Protein AF-A0A3M1QS10-F1 (afdb_monomer)

pLDDT: mean 76.67, std 21.9, range [23.38, 97.38]

Sequence (379 aa):
MVESTASDRNKLHELGYKIFLDRYAQKDMTRETLAVGDTVIVVVDSATGQREIGTVTALDLPTVTVELLDGEVVTRDVEHVDKPLETEPEQLMERVARGVAQAEATDELRELWAERFRWLLDGWKFVPGGRILAGAGTDQELTYYNCMPPEQEILTIDGYKPIAEVKVGDLVVTHRNRLRPVLHKFERETEEPLYIIKPKKVAFDELRVTGDHKVLIIRSEWVNAKHKSRDGLRLKEEPQWIPAKDLKPGDYVALVYQVDETRKIEPFLMGAMIPNPVHDTMPITTIAPDFVSWPQFIADEIIELAADFEYDNLKWVRIDEIRTENYTGAVLDIEVEEDHSLVSAGVVISNCYVIPSPHDSREGIMRTLGQMTEIMSRG

Solvent-accessible surface area (backbone atoms only — not comparable to full-atom values): 22286 Å² total; per-residue (Å²): 132,86,79,74,59,80,86,60,48,68,64,62,58,71,72,54,44,52,50,38,48,76,62,30,32,52,59,48,86,84,54,83,84,72,51,74,70,38,62,31,39,34,57,78,35,85,88,82,62,44,67,46,55,25,34,28,72,42,80,61,81,67,33,32,29,28,37,30,86,87,68,56,75,48,77,43,50,49,92,48,47,47,37,46,74,33,88,49,65,67,52,45,38,48,37,27,16,50,28,63,18,61,79,45,93,44,72,71,50,21,52,58,40,16,56,50,40,32,59,43,35,46,61,64,72,44,79,74,61,65,66,50,49,44,25,35,57,54,93,55,87,70,75,87,67,36,27,24,47,46,76,42,37,31,36,33,82,93,40,76,41,34,51,67,75,62,49,69,67,42,44,32,34,27,82,81,78,45,78,30,41,25,73,42,75,50,76,43,77,47,79,51,53,31,34,37,42,33,60,47,97,62,95,55,64,65,38,49,26,31,41,72,23,28,34,37,31,41,58,51,89,31,56,48,80,92,46,82,48,101,88,48,84,57,60,76,62,80,74,42,78,43,31,49,67,78,59,60,64,54,22,24,38,34,30,66,75,91,73,61,96,81,68,74,80,72,80,89,69,94,73,84,86,87,86,85,90,83,87,88,83,89,86,88,88,87,90,81,89,88,90,86,89,84,85,92,78,93,76,79,92,75,79,79,74,68,60,59,50,77,57,93,96,30,41,31,27,21,25,65,44,69,48,78,43,86,40,76,47,61,32,31,40,50,32,36,54,97,73,47,27,35,28,34,43,46,33,30,32,50,42,40,93,71,75,70,82,52,54,97,46,78,64,32,44,52,51,38,52,49,51,48,51,64,52,64,72,73,112

Secondary structure (DSSP, 8-state):
-PPPPGGGSSPPPHHHHHHHHHHTS-EESS-TT--TT-EEEEEEETTTTEEEEEEEEEEETTEEEEEETTS-EEEEEGGGEEEES--SHHHHHHHHHHHHGGGSSSHHHHHHHHHHHHHHHGGGS----HHHHHHTTSS--------B-TT-EEEETTEEEETTT--TT-EEE-TTS-EEEEEEEEEEEEEEEEEEEEETT-SS--EEEETT-EEEEE-GGGEEEEEEETTEEEESS--EEEEGGG--TT-EEEEPPPP-TT--------------------------------------------SEEEETTEEEEEEEEEEEEEEEEEEEEEEETTT-EEEETTEEEEPP-PPPPPPSSHHHHHHHHHHHHHHHTT-

Nearest PDB structures (foldseek):
  6own-assembly3_C  TM=7.821E-01  e=9.292E-06  Mycolicibacterium smegmatis
  6riy-assembly1_A  TM=7.668E-01  e=1.615E-05  Mycobacterium intracellulare subsp. chimaera
  6rix-assembly2_B  TM=7.646E-01  e=2.129E-05  Mycobacterium intracellulare subsp. chimaera
  6rix-assembly1_A  TM=7.591E-01  e=3.700E-05  Mycobacterium intracellulare subsp. chimaera
  1jva-assembly1_A  TM=7.635E-01  e=2.337E-03  Saccharomyces cerevisiae

Radius of gyration: 27.08 Å; Cα contacts (8 Å, |Δi|>4): 657; chains: 1; bounding box: 47×92×71 Å

Structure (mmCIF, N/CA/C/O backbone):
data_AF-A0A3M1QS10-F1
#
_entry.id   AF-A0A3M1QS10-F1
#
loop_
_atom_site.group_PDB
_atom_site.id
_atom_site.type_symbol
_atom_site.label_atom_id
_atom_site.label_alt_id
_atom_site.label_comp_id
_atom_site.label_asym_id
_atom_site.label_entity_id
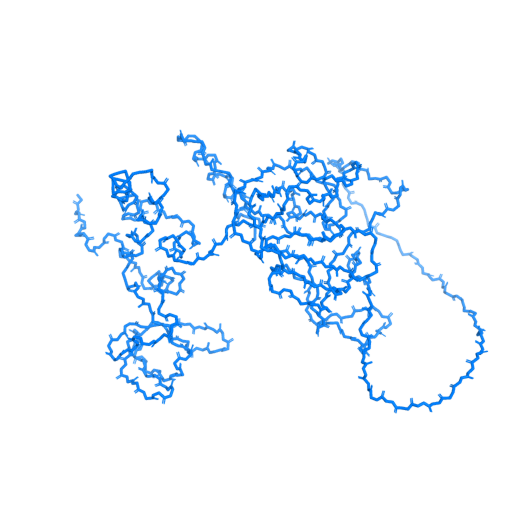_atom_site.label_seq_id
_atom_site.pdbx_PDB_ins_code
_atom_site.Cartn_x
_atom_site.Cartn_y
_atom_site.Cartn_z
_atom_site.occupancy
_atom_site.B_iso_or_equiv
_atom_site.auth_seq_id
_atom_site.auth_comp_id
_atom_site.auth_asym_id
_atom_site.auth_atom_id
_atom_site.pdbx_PDB_model_num
ATOM 1 N N . MET A 1 1 ? -22.097 37.003 -1.091 1.00 37.62 1 MET A N 1
ATOM 2 C CA . MET A 1 1 ? -21.963 35.644 -0.525 1.00 37.62 1 MET A CA 1
ATOM 3 C C . MET A 1 1 ? -21.620 35.818 0.941 1.00 37.62 1 MET A C 1
ATOM 5 O O . MET A 1 1 ? -20.922 36.777 1.242 1.00 37.62 1 MET A O 1
ATOM 9 N N . VAL A 1 2 ? -22.154 34.986 1.835 1.00 39.72 2 VAL A N 1
ATOM 10 C CA . VAL A 1 2 ? -21.697 34.965 3.232 1.00 39.72 2 VAL A CA 1
ATOM 11 C C . VAL A 1 2 ? -20.457 34.082 3.252 1.00 39.72 2 VAL A C 1
ATOM 13 O O . VAL A 1 2 ? -20.537 32.933 2.824 1.00 39.72 2 VAL A O 1
ATOM 16 N N . GLU A 1 3 ? -19.314 34.624 3.660 1.00 44.41 3 GLU A N 1
ATOM 17 C CA . GLU A 1 3 ? -18.128 33.803 3.904 1.00 44.41 3 GLU A CA 1
ATOM 18 C C . GLU A 1 3 ? -18.380 32.962 5.156 1.00 44.41 3 GLU A C 1
ATOM 20 O O . GLU A 1 3 ? -18.817 33.492 6.180 1.00 44.41 3 GLU A O 1
ATOM 25 N N . SER A 1 4 ? -18.141 31.652 5.078 1.00 40.56 4 SER A N 1
ATOM 26 C CA . SER A 1 4 ? -18.192 30.805 6.266 1.00 40.56 4 SER A CA 1
ATOM 27 C C . SER A 1 4 ? -17.077 31.214 7.227 1.00 40.56 4 SER A C 1
ATOM 29 O O . SER A 1 4 ? -15.953 31.514 6.808 1.00 40.56 4 SER A O 1
ATOM 31 N N . THR A 1 5 ? -17.361 31.181 8.526 1.00 45.94 5 THR A N 1
ATOM 32 C CA . THR A 1 5 ? -16.322 31.271 9.555 1.00 45.94 5 THR A CA 1
ATOM 33 C C . THR A 1 5 ? -15.273 30.178 9.347 1.00 45.94 5 THR A C 1
ATOM 35 O O . THR A 1 5 ? -15.581 29.109 8.817 1.00 45.94 5 THR A O 1
ATOM 38 N N . ALA A 1 6 ? -14.023 30.440 9.745 1.00 50.84 6 ALA A N 1
ATOM 39 C CA . ALA A 1 6 ? -12.901 29.535 9.474 1.00 50.84 6 ALA A CA 1
ATOM 40 C C . ALA A 1 6 ? -13.162 28.088 9.945 1.00 50.84 6 ALA A C 1
ATOM 42 O O . ALA A 1 6 ? -12.814 27.151 9.236 1.00 50.84 6 ALA A O 1
ATOM 43 N N . SER A 1 7 ? -13.871 27.923 11.067 1.00 52.53 7 SER A N 1
ATOM 44 C CA . SER A 1 7 ? -14.256 26.639 11.673 1.00 52.53 7 SER A CA 1
ATOM 45 C C . SER A 1 7 ? -15.285 25.801 10.897 1.00 52.53 7 SER A C 1
ATOM 47 O O . SER A 1 7 ? -15.530 24.663 11.274 1.00 52.53 7 SER A O 1
ATOM 49 N N . ASP A 1 8 ? -15.929 26.334 9.854 1.00 63.81 8 ASP A N 1
ATOM 50 C CA . ASP A 1 8 ? -16.849 25.559 9.002 1.00 63.81 8 ASP A CA 1
ATOM 51 C C . ASP A 1 8 ? -16.199 25.134 7.666 1.00 63.81 8 ASP A C 1
ATOM 53 O O . ASP A 1 8 ? -16.858 24.497 6.849 1.00 63.81 8 ASP A O 1
ATOM 57 N N . ARG A 1 9 ? -14.919 25.464 7.409 1.00 78.25 9 ARG A N 1
ATOM 58 C CA . ARG A 1 9 ? -14.273 25.207 6.103 1.00 78.25 9 ARG A CA 1
ATOM 59 C C . ARG A 1 9 ? -13.986 23.738 5.811 1.00 78.25 9 ARG A C 1
ATOM 61 O O . ARG A 1 9 ? -14.255 23.291 4.700 1.00 78.25 9 ARG A O 1
ATOM 68 N N . ASN A 1 10 ? -13.412 23.012 6.770 1.00 85.12 10 ASN A N 1
ATOM 69 C CA . ASN A 1 10 ? -13.029 21.605 6.592 1.00 85.12 10 ASN A CA 1
ATOM 70 C C . ASN A 1 10 ? -14.048 20.638 7.216 1.00 85.12 10 ASN A C 1
ATOM 72 O O . ASN A 1 10 ? -13.891 19.423 7.148 1.00 85.12 10 ASN A O 1
ATOM 76 N N . LYS A 1 11 ? -15.134 21.176 7.777 1.00 87.69 11 LYS A N 1
ATOM 77 C CA . LYS A 1 11 ? -16.164 20.446 8.511 1.00 87.69 11 LYS A CA 1
ATOM 78 C C . LYS A 1 11 ? -16.815 19.350 7.667 1.00 87.69 11 LYS A C 1
ATOM 80 O O . LYS A 1 11 ? -17.391 19.609 6.611 1.00 87.69 11 LYS A O 1
ATOM 85 N N . LEU A 1 12 ? -16.743 18.123 8.169 1.00 86.88 12 LEU A N 1
ATOM 86 C CA . LEU A 1 12 ? -17.337 16.948 7.541 1.00 86.88 12 LEU A CA 1
ATOM 87 C C . LEU A 1 12 ? -18.781 16.743 8.012 1.00 86.88 12 LEU A C 1
ATOM 89 O O . LEU A 1 12 ? -19.139 17.068 9.143 1.00 86.88 12 LEU A O 1
ATOM 93 N N . HIS A 1 13 ? -19.608 16.142 7.155 1.00 86.75 13 HIS A N 1
ATOM 94 C CA . HIS A 1 13 ? -20.837 15.496 7.618 1.00 86.75 13 HIS A CA 1
ATOM 95 C C . HIS A 1 13 ? -20.465 14.228 8.401 1.00 86.75 13 HIS A C 1
ATOM 97 O O . HIS A 1 13 ? -19.483 13.572 8.064 1.00 86.75 13 HIS A O 1
ATOM 103 N N . GLU A 1 14 ? -21.280 13.852 9.383 1.00 83.44 14 GLU A N 1
ATOM 104 C CA . GLU A 1 14 ? -21.179 12.659 10.242 1.00 83.44 14 GLU A CA 1
ATOM 105 C C . GLU A 1 14 ? -20.513 11.416 9.603 1.00 83.44 14 GLU A C 1
ATOM 107 O O . GLU A 1 14 ? -19.490 10.947 10.094 1.00 83.44 14 GLU A O 1
ATOM 112 N N . LEU A 1 15 ? -21.016 10.919 8.462 1.00 84.81 15 LEU A N 1
ATOM 113 C CA . LEU A 1 15 ? -20.422 9.771 7.757 1.00 84.81 15 LEU A CA 1
ATOM 114 C C . LEU A 1 15 ? -18.979 10.035 7.287 1.00 84.81 15 LEU A C 1
ATOM 116 O O . LEU A 1 15 ? -18.121 9.163 7.400 1.00 84.81 15 LEU A O 1
ATOM 120 N N . GLY A 1 16 ? -18.702 11.235 6.774 1.00 86.12 16 GLY A N 1
ATOM 121 C CA . GLY A 1 16 ? -17.354 11.653 6.393 1.00 86.12 16 GLY A CA 1
ATOM 122 C C . GLY A 1 16 ? -16.431 11.764 7.604 1.00 86.12 16 GLY A C 1
ATOM 123 O O . GLY A 1 16 ? -15.293 11.310 7.538 1.00 86.12 16 GLY A O 1
ATOM 124 N N . TYR A 1 17 ? -16.936 12.289 8.723 1.00 90.12 17 TYR A N 1
ATOM 125 C CA . TYR A 1 17 ? -16.208 12.372 9.991 1.00 90.12 17 TYR A CA 1
ATOM 126 C C . TYR A 1 17 ? -15.853 10.972 10.526 1.00 90.12 17 TYR A C 1
ATOM 128 O O . TYR A 1 17 ? -14.706 10.724 10.892 1.00 90.12 17 TYR A O 1
ATOM 136 N N . LYS A 1 18 ? -16.780 10.006 10.434 1.00 89.69 18 LYS A N 1
ATOM 137 C CA . LYS A 1 18 ? -16.514 8.594 10.755 1.00 89.69 18 LYS A CA 1
ATOM 138 C C . LYS A 1 18 ? -15.457 7.960 9.851 1.00 89.69 18 LYS A C 1
ATOM 140 O O . LYS A 1 18 ? -14.574 7.271 10.351 1.00 89.69 18 LYS A O 1
ATOM 145 N N . ILE A 1 19 ? -15.497 8.221 8.542 1.00 88.00 19 ILE A N 1
ATOM 146 C CA . ILE A 1 19 ? -14.468 7.742 7.600 1.00 88.00 19 ILE A CA 1
ATOM 147 C C . ILE A 1 19 ? -13.099 8.369 7.910 1.00 88.00 19 ILE A C 1
ATOM 149 O O . ILE A 1 19 ? -12.089 7.668 7.867 1.00 88.00 19 ILE A O 1
ATOM 153 N N . PHE A 1 20 ? -13.058 9.660 8.251 1.00 92.62 20 PHE A N 1
ATOM 154 C CA . PHE A 1 20 ? -11.841 10.365 8.657 1.00 92.62 20 PHE A CA 1
ATOM 155 C C . PHE A 1 20 ? -11.191 9.709 9.883 1.00 92.62 20 PHE A C 1
ATOM 157 O O . PHE A 1 20 ? -10.036 9.285 9.789 1.00 92.62 20 PHE A O 1
ATOM 164 N N . LEU A 1 21 ? -11.938 9.550 10.981 1.00 92.31 21 LEU A N 1
ATOM 165 C CA . LEU A 1 21 ? -11.420 8.931 12.202 1.00 92.31 21 LEU A CA 1
ATOM 166 C C . LEU A 1 21 ? -11.017 7.459 11.972 1.00 92.31 21 LEU A C 1
ATOM 168 O O . LEU A 1 21 ? -9.977 7.019 12.459 1.00 92.31 21 LEU A O 1
ATOM 172 N N . ASP A 1 22 ? -11.802 6.682 11.214 1.00 88.19 22 ASP A N 1
ATOM 173 C CA . ASP A 1 22 ? -11.529 5.250 11.011 1.00 88.19 22 ASP A CA 1
ATOM 174 C C . ASP A 1 22 ? -10.299 4.986 10.130 1.00 88.19 22 ASP A C 1
ATOM 176 O O . ASP A 1 22 ? -9.560 4.031 10.389 1.00 88.19 22 ASP A O 1
ATOM 180 N N . ARG A 1 23 ? -10.072 5.813 9.097 1.00 84.31 23 ARG A N 1
ATOM 181 C CA . ARG A 1 23 ? -9.122 5.511 8.008 1.00 84.31 23 ARG A CA 1
ATOM 182 C C . ARG A 1 23 ? -7.922 6.437 7.876 1.00 84.31 23 ARG A C 1
ATOM 184 O O . ARG A 1 23 ? -6.942 6.008 7.271 1.00 84.31 23 ARG A O 1
ATOM 191 N N . TYR A 1 24 ? -7.996 7.674 8.365 1.00 90.62 24 TYR A N 1
ATOM 192 C CA . TYR A 1 24 ? -6.995 8.704 8.051 1.00 90.62 24 TYR A CA 1
ATOM 193 C C . TYR A 1 24 ? -6.410 9.406 9.275 1.00 90.62 24 TYR A C 1
ATOM 195 O O . TYR A 1 24 ? -5.260 9.836 9.206 1.00 90.62 24 TYR A O 1
ATOM 203 N N . ALA A 1 25 ? -7.162 9.504 10.372 1.00 92.00 25 ALA A N 1
ATOM 204 C CA . ALA A 1 25 ? -6.646 9.983 11.647 1.00 92.00 25 ALA A CA 1
ATOM 205 C C . ALA A 1 25 ? -5.543 9.057 12.183 1.00 92.00 25 ALA A C 1
ATOM 207 O O . ALA A 1 25 ? -5.689 7.831 12.198 1.00 92.00 25 ALA A O 1
ATOM 208 N N . GLN A 1 26 ? -4.456 9.643 12.680 1.00 91.00 26 GLN A N 1
ATOM 209 C CA . GLN A 1 26 ? -3.468 8.929 13.481 1.00 91.00 26 GLN A CA 1
ATOM 210 C C . GLN A 1 26 ? -4.136 8.424 14.772 1.00 91.00 26 GLN A C 1
ATOM 212 O O . GLN A 1 26 ? -4.910 9.149 15.399 1.00 91.00 26 GLN A O 1
ATOM 217 N N . LYS A 1 27 ? -3.849 7.181 15.170 1.00 90.50 27 LYS A N 1
ATOM 218 C CA . LYS A 1 27 ? -4.451 6.502 16.330 1.00 90.50 27 LYS A CA 1
ATOM 219 C C . LYS A 1 27 ? -3.400 6.176 17.393 1.00 90.50 27 LYS A C 1
ATOM 221 O O . LYS A 1 27 ? -2.238 5.937 17.063 1.00 90.50 27 LYS A O 1
ATOM 226 N N . ASP A 1 28 ? -3.822 6.128 18.653 1.00 89.44 28 ASP A N 1
ATOM 227 C CA . ASP A 1 28 ? -3.044 5.546 19.745 1.00 89.44 28 ASP A CA 1
ATOM 228 C C . ASP A 1 28 ? -3.052 4.016 19.596 1.00 89.44 28 ASP A C 1
ATOM 230 O O . ASP A 1 28 ? -4.049 3.345 19.874 1.00 89.44 28 ASP A O 1
ATOM 234 N N . MET A 1 29 ? -1.937 3.471 19.109 1.00 80.94 29 MET A N 1
ATOM 235 C CA . MET A 1 29 ? -1.790 2.039 18.847 1.00 80.94 29 MET A CA 1
ATOM 236 C C . MET A 1 29 ? -1.563 1.219 20.125 1.00 80.94 29 MET A C 1
ATOM 238 O O . MET A 1 29 ? -1.923 0.040 20.143 1.00 80.94 29 MET A O 1
ATOM 242 N N . THR A 1 30 ? -0.994 1.813 21.184 1.00 82.62 30 THR A N 1
ATOM 243 C CA . THR A 1 30 ? -0.789 1.132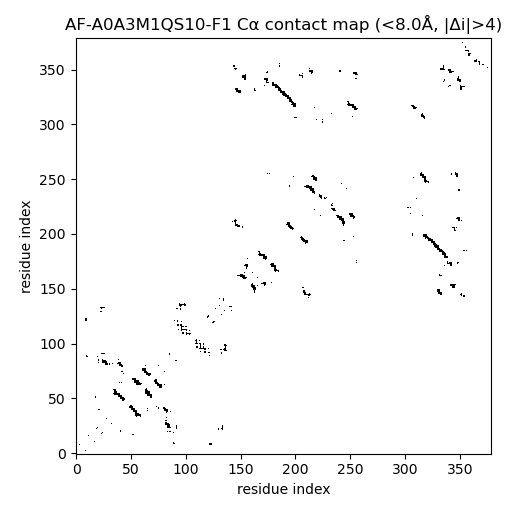 22.477 1.00 82.62 30 THR A CA 1
ATOM 244 C C . THR A 1 30 ? -2.024 1.231 23.370 1.00 82.62 30 THR A C 1
ATOM 246 O O . THR A 1 30 ? -2.223 0.371 24.226 1.00 82.62 30 THR A O 1
ATOM 249 N N . ARG A 1 31 ? -2.882 2.235 23.129 1.00 82.81 31 ARG A N 1
ATOM 250 C CA . ARG A 1 31 ? -4.080 2.592 23.914 1.00 82.81 31 ARG A CA 1
ATOM 251 C C . ARG A 1 31 ? -3.752 3.024 25.349 1.00 82.81 31 ARG A C 1
ATOM 253 O O . ARG A 1 31 ? -4.651 3.154 26.177 1.00 82.81 31 ARG A O 1
ATOM 260 N N . GLU A 1 32 ? -2.480 3.297 25.641 1.00 84.81 32 GLU A N 1
ATOM 261 C CA . GLU A 1 32 ? -1.998 3.709 26.966 1.00 84.81 32 GLU A CA 1
ATOM 262 C C . GLU A 1 32 ? -2.523 5.089 27.384 1.00 84.81 32 GLU A C 1
ATOM 264 O O . GLU A 1 32 ? -2.560 5.394 28.576 1.00 84.81 32 GLU A O 1
ATOM 269 N N . THR A 1 33 ? -2.945 5.927 26.429 1.00 90.50 33 THR A N 1
ATOM 270 C CA . THR A 1 33 ? -3.489 7.263 26.717 1.00 90.50 33 THR A CA 1
ATOM 271 C C . THR A 1 33 ? -5.012 7.291 26.880 1.00 90.50 33 THR A C 1
ATOM 273 O O . THR A 1 33 ? -5.568 8.378 27.041 1.00 90.50 33 THR A O 1
ATOM 276 N N . LEU A 1 34 ? -5.698 6.143 26.803 1.00 93.38 34 LEU A N 1
ATOM 277 C CA . LEU A 1 34 ? -7.162 6.050 26.822 1.00 93.38 34 LEU A CA 1
ATOM 278 C C . LEU A 1 34 ? -7.759 6.452 28.186 1.00 93.38 34 LEU A C 1
AT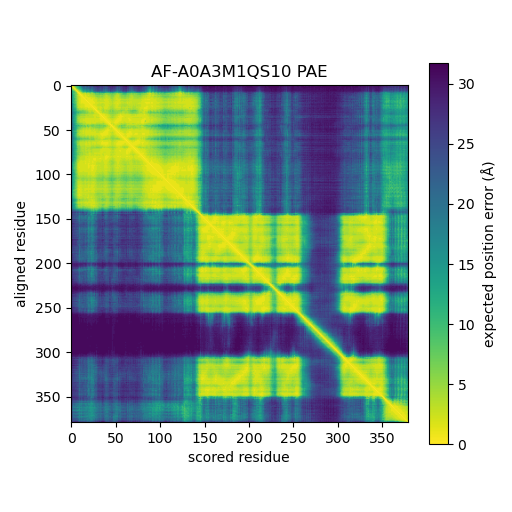OM 280 O O . LEU A 1 34 ? -7.409 5.896 29.227 1.00 93.38 34 LEU A O 1
ATOM 284 N N . ALA A 1 35 ? -8.695 7.400 28.169 1.00 94.56 35 ALA A N 1
ATOM 285 C CA . ALA A 1 35 ? -9.293 8.032 29.339 1.00 94.56 35 ALA A CA 1
ATOM 286 C C . ALA A 1 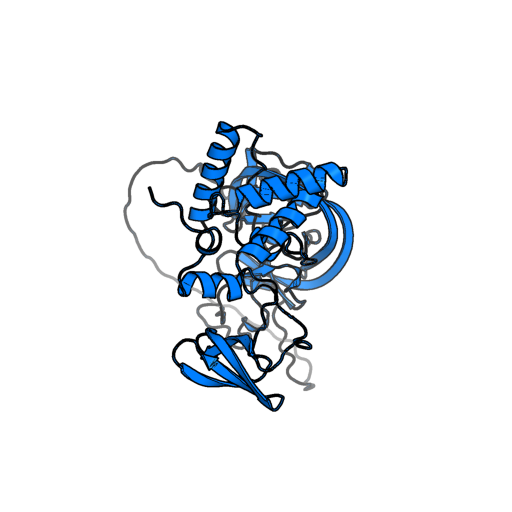35 ? -10.806 8.278 29.166 1.00 94.56 35 ALA A C 1
ATOM 288 O O . ALA A 1 35 ? -11.340 8.331 28.060 1.00 94.56 35 ALA A O 1
ATOM 289 N N . VAL A 1 36 ? -11.511 8.470 30.287 1.00 96.25 36 VAL A N 1
ATOM 290 C CA . VAL A 1 36 ? -12.920 8.899 30.281 1.00 96.25 36 VAL A CA 1
ATOM 291 C C . VAL A 1 36 ? -13.015 10.319 29.716 1.00 96.25 36 VAL A C 1
ATOM 293 O O . VAL A 1 36 ? -12.292 11.211 30.158 1.00 96.25 36 VAL A O 1
ATOM 296 N N . GLY A 1 37 ? -13.917 10.523 28.757 1.00 94.19 37 GLY A N 1
ATOM 297 C CA . GLY A 1 37 ? -14.064 11.762 27.990 1.00 94.19 37 GLY A CA 1
ATOM 298 C C . GLY A 1 37 ? -13.356 11.770 26.630 1.00 94.19 37 GLY A C 1
ATOM 299 O O . GLY A 1 37 ? -13.547 12.723 25.880 1.00 94.19 37 GLY A O 1
ATOM 300 N N . ASP A 1 38 ? -12.580 10.737 26.280 1.00 95.69 38 ASP A N 1
ATOM 301 C CA . ASP A 1 38 ? -12.013 10.609 24.932 1.00 95.69 38 ASP A CA 1
ATOM 302 C C . ASP A 1 38 ? -13.092 10.295 23.885 1.00 95.69 38 ASP A C 1
ATOM 304 O O . ASP A 1 38 ? -13.931 9.411 24.085 1.00 95.69 38 ASP A O 1
ATOM 308 N N . THR A 1 39 ? -12.997 10.946 22.723 1.00 94.94 39 THR A N 1
ATOM 309 C CA . THR A 1 39 ? -13.643 10.489 21.484 1.00 94.94 39 THR A CA 1
ATOM 310 C C . THR A 1 39 ? -12.955 9.212 21.010 1.00 94.94 39 THR A C 1
ATOM 312 O O . THR A 1 39 ? -11.735 9.190 20.856 1.00 94.94 39 THR A O 1
ATOM 315 N N . VAL A 1 40 ? -13.725 8.163 20.732 1.00 95.50 40 VAL A N 1
ATOM 316 C CA . VAL A 1 40 ? -13.223 6.857 20.285 1.00 95.50 40 VAL A CA 1
ATOM 317 C C . VAL A 1 40 ? -14.064 6.273 19.158 1.00 95.50 40 VAL A C 1
ATOM 319 O O . VAL A 1 40 ? -15.205 6.673 18.925 1.00 95.50 40 VAL A O 1
ATOM 322 N N . ILE A 1 41 ? -13.492 5.285 18.475 1.00 94.00 41 ILE A N 1
ATOM 323 C CA . ILE A 1 41 ? -14.178 4.444 17.496 1.00 94.00 41 ILE A CA 1
ATOM 324 C C . ILE A 1 41 ? -14.312 3.054 18.103 1.00 94.00 41 ILE A C 1
ATOM 326 O O . ILE A 1 41 ? -13.312 2.456 18.496 1.00 94.00 41 ILE A O 1
ATOM 330 N N . VAL A 1 42 ? -15.529 2.523 18.160 1.00 93.56 42 VAL A N 1
ATOM 331 C CA . VAL A 1 42 ? -15.822 1.240 18.807 1.00 93.56 42 VAL A CA 1
ATOM 332 C C . VAL A 1 42 ? -16.506 0.279 17.837 1.00 93.56 42 VAL A C 1
ATOM 334 O O . VAL A 1 42 ? -17.389 0.672 17.073 1.00 93.56 42 VAL A O 1
ATOM 337 N N . VAL A 1 43 ? -16.097 -0.994 17.854 1.00 90.62 43 VAL A N 1
ATOM 338 C CA . VAL A 1 43 ? -16.761 -2.058 17.082 1.00 90.62 43 VAL A CA 1
ATOM 339 C C . VAL A 1 43 ? -18.101 -2.397 17.740 1.00 90.62 43 VAL A C 1
ATOM 341 O O . VAL A 1 43 ? -18.156 -3.027 18.801 1.00 90.62 43 VAL A O 1
ATOM 344 N N . VAL A 1 44 ? -19.200 -1.983 17.108 1.00 90.25 44 VAL A N 1
ATOM 345 C CA . VAL A 1 44 ? -20.559 -2.251 17.601 1.00 90.25 44 VAL A CA 1
ATOM 346 C C . VAL A 1 44 ? -21.029 -3.655 17.225 1.00 90.25 44 VAL A C 1
ATOM 348 O O . VAL A 1 44 ? -21.644 -4.317 18.058 1.00 90.25 44 VAL A O 1
ATOM 351 N N . ASP A 1 45 ? -20.653 -4.159 16.048 1.00 86.06 45 ASP A N 1
ATOM 352 C CA . ASP A 1 45 ? -20.921 -5.534 15.616 1.00 86.06 45 ASP A CA 1
ATOM 353 C C . ASP A 1 45 ? -19.639 -6.211 15.112 1.00 86.06 45 ASP A C 1
ATOM 355 O O . ASP A 1 45 ? -19.096 -5.866 14.061 1.00 86.06 45 ASP A O 1
ATOM 359 N N . SER A 1 46 ? -19.172 -7.215 15.857 1.00 79.31 46 SER A N 1
ATOM 360 C CA . SER A 1 46 ? -17.982 -8.006 15.529 1.00 79.31 46 SER A CA 1
ATOM 361 C C . SER A 1 46 ? -18.175 -8.960 14.340 1.00 79.31 46 SER A C 1
ATOM 363 O O . SER A 1 46 ? -17.181 -9.458 13.819 1.00 79.31 46 SER A O 1
ATOM 365 N N . ALA A 1 47 ? -19.412 -9.242 13.908 1.00 77.38 47 ALA A N 1
ATOM 366 C CA . ALA A 1 47 ? -19.690 -10.142 12.785 1.00 77.38 47 ALA A CA 1
ATOM 367 C C . ALA A 1 47 ? -19.638 -9.427 11.424 1.00 77.38 47 ALA A C 1
ATOM 369 O O . ALA A 1 47 ? -19.124 -9.989 10.458 1.00 77.38 47 ALA A O 1
ATOM 370 N N . THR A 1 48 ? -20.134 -8.187 11.340 1.00 80.06 48 THR A N 1
ATOM 371 C CA . THR A 1 48 ? -19.974 -7.326 10.149 1.00 80.06 48 THR A CA 1
ATOM 372 C C . THR A 1 48 ? -18.729 -6.439 10.201 1.00 80.06 48 THR A C 1
ATOM 374 O O . THR A 1 48 ? -18.318 -5.898 9.175 1.00 80.06 48 THR A O 1
ATOM 377 N N . GLY A 1 49 ? -18.127 -6.266 11.381 1.00 81.50 49 GLY A N 1
ATOM 378 C CA . GLY A 1 49 ? -17.055 -5.300 11.613 1.00 81.50 49 GLY A CA 1
ATOM 379 C C . GLY A 1 49 ? -17.542 -3.847 11.643 1.00 81.50 49 GLY A C 1
ATOM 380 O O . GLY A 1 49 ? -16.725 -2.941 11.458 1.00 81.50 49 GLY A O 1
ATOM 381 N N . GLN A 1 50 ? -18.846 -3.605 11.844 1.00 86.56 50 GLN A N 1
ATOM 382 C CA . GLN A 1 50 ? -19.402 -2.254 11.930 1.00 86.56 50 GLN A CA 1
ATOM 383 C C . GLN A 1 50 ? -18.781 -1.493 13.107 1.00 86.56 50 GLN A C 1
ATOM 385 O O . GLN A 1 50 ? -18.713 -1.989 14.235 1.00 86.56 50 GLN A O 1
ATOM 390 N N . ARG A 1 51 ? -18.367 -0.254 12.831 1.00 90.12 51 ARG A N 1
ATOM 391 C CA . ARG A 1 51 ? -17.805 0.680 13.806 1.00 90.12 51 ARG A CA 1
ATOM 392 C C . ARG A 1 51 ? -18.644 1.942 13.882 1.00 90.12 51 ARG A C 1
ATOM 394 O O . ARG A 1 51 ? -19.084 2.445 12.845 1.00 90.12 51 ARG A O 1
ATOM 401 N N . GLU A 1 52 ? -18.777 2.474 15.088 1.00 93.62 52 GLU A N 1
ATOM 402 C CA . GLU A 1 52 ? -19.397 3.771 15.365 1.00 93.62 52 GLU A CA 1
ATOM 403 C C . GLU A 1 52 ? -18.473 4.653 16.208 1.00 93.62 52 GLU A C 1
ATOM 405 O O . GLU A 1 52 ? -17.509 4.173 16.808 1.00 93.62 52 GLU A O 1
ATOM 410 N N . ILE A 1 53 ? -18.752 5.958 16.215 1.00 94.75 53 ILE A N 1
ATOM 411 C CA . ILE A 1 53 ? -18.059 6.933 17.065 1.00 94.75 53 ILE A CA 1
ATOM 412 C C . ILE A 1 53 ? -18.818 7.045 18.388 1.00 94.75 53 ILE A C 1
ATOM 414 O O . ILE A 1 53 ? -20.050 7.065 18.397 1.00 94.75 53 ILE A O 1
ATOM 418 N N . GLY A 1 54 ? -18.090 7.207 19.489 1.00 94.69 54 GLY A N 1
ATOM 419 C CA . GLY A 1 54 ? -18.672 7.611 20.762 1.00 94.69 54 GLY A CA 1
ATOM 420 C C . GLY A 1 54 ? -17.663 8.258 21.704 1.00 94.69 54 GLY A C 1
ATOM 421 O O . GLY A 1 54 ? -16.500 8.450 21.353 1.00 94.69 54 GLY A O 1
ATOM 422 N N . THR A 1 55 ? -18.122 8.587 22.908 1.00 97.06 55 THR A N 1
ATOM 423 C CA . THR A 1 55 ? -17.302 9.128 24.001 1.00 97.06 55 THR A CA 1
ATOM 424 C C . THR A 1 55 ? -17.123 8.063 25.077 1.00 97.06 55 THR A C 1
ATOM 426 O O . THR A 1 55 ? -18.098 7.428 25.478 1.00 97.06 55 THR A O 1
ATOM 429 N N . VAL A 1 56 ? -15.905 7.862 25.582 1.00 96.75 56 VAL A N 1
ATOM 430 C CA . VAL A 1 56 ? -15.662 6.946 26.710 1.00 96.75 56 VAL A CA 1
ATOM 431 C C . VAL A 1 56 ? -16.317 7.496 27.977 1.00 96.75 56 VAL A C 1
ATOM 433 O O . VAL A 1 56 ? -15.965 8.584 28.432 1.00 96.75 56 VAL A O 1
ATOM 436 N N . THR A 1 57 ? -17.226 6.734 28.583 1.00 97.00 57 THR A N 1
ATOM 437 C CA . THR A 1 57 ? -17.931 7.105 29.824 1.00 97.00 57 THR A CA 1
ATOM 438 C C . THR A 1 57 ? -17.464 6.314 31.047 1.00 97.00 57 THR A C 1
ATOM 440 O O . THR A 1 57 ? -17.546 6.833 32.160 1.00 97.00 57 THR A O 1
ATOM 443 N N . ALA A 1 58 ? -16.913 5.106 30.868 1.00 95.94 58 ALA A N 1
ATOM 444 C CA . ALA A 1 58 ? -16.282 4.329 31.943 1.00 95.94 58 ALA A CA 1
ATOM 445 C C . ALA A 1 58 ? -15.128 3.444 31.432 1.00 95.94 58 ALA A C 1
ATOM 447 O O . ALA A 1 58 ? -15.125 3.017 30.275 1.00 95.94 58 ALA A O 1
ATOM 448 N N . LEU A 1 59 ? -14.167 3.150 32.313 1.00 93.81 59 LEU A N 1
ATOM 449 C CA . LEU A 1 59 ? -12.983 2.323 32.050 1.00 93.81 59 LEU A CA 1
ATOM 450 C C . LEU A 1 59 ? -12.804 1.302 33.182 1.00 93.81 59 LEU A C 1
ATOM 452 O O . LEU A 1 59 ? -12.226 1.606 34.224 1.00 93.81 59 LEU A O 1
ATOM 456 N N . ASP A 1 60 ? -13.284 0.085 32.942 1.00 92.75 60 ASP A N 1
ATOM 457 C CA . ASP A 1 60 ? -13.277 -1.053 33.863 1.00 92.75 60 ASP A CA 1
ATOM 458 C C . ASP A 1 60 ? -12.497 -2.203 33.201 1.00 92.75 60 ASP A C 1
ATOM 460 O O . ASP A 1 60 ? -13.064 -3.194 32.731 1.00 92.75 60 ASP A O 1
ATOM 464 N N . LEU A 1 61 ? -11.177 -2.013 33.067 1.00 88.81 61 LEU A N 1
ATOM 465 C CA . LEU A 1 61 ? -10.318 -2.832 32.204 1.00 88.81 61 LEU A CA 1
ATOM 466 C C . LEU A 1 61 ? -10.422 -4.350 32.499 1.00 88.81 61 LEU A C 1
ATOM 468 O O . LEU A 1 61 ? -10.380 -4.754 33.664 1.00 88.81 61 LEU A O 1
ATOM 472 N N . PRO A 1 62 ? -10.514 -5.205 31.458 1.00 91.12 62 PRO A N 1
ATOM 473 C CA . PRO A 1 62 ? -10.280 -4.892 30.043 1.00 91.12 62 PRO A CA 1
ATOM 474 C C . PRO A 1 62 ? -11.468 -4.238 29.318 1.00 91.12 62 PRO A C 1
ATOM 476 O O . PRO A 1 62 ? -11.347 -3.905 28.145 1.00 91.12 62 PRO A O 1
ATOM 479 N N . THR A 1 63 ? -12.603 -4.013 29.986 1.00 94.44 63 THR A N 1
ATOM 480 C CA . THR A 1 63 ? -13.777 -3.407 29.350 1.00 94.44 63 THR A CA 1
ATOM 481 C C . THR A 1 63 ? -13.790 -1.881 29.393 1.00 94.44 63 THR A C 1
ATOM 483 O O . THR A 1 63 ? -13.376 -1.241 30.358 1.00 94.44 63 THR A O 1
ATOM 486 N N . VAL A 1 64 ? -14.325 -1.300 28.326 1.00 95.69 64 VAL A N 1
ATOM 487 C CA . VAL A 1 64 ? -14.552 0.129 28.132 1.00 95.69 64 VAL A CA 1
ATOM 488 C C . VAL A 1 64 ? -16.040 0.321 27.864 1.00 95.69 64 VAL A C 1
ATOM 490 O O . VAL A 1 64 ? -16.627 -0.429 27.080 1.00 95.69 64 VAL A O 1
ATOM 493 N N . THR A 1 65 ? -16.654 1.322 28.488 1.00 96.88 65 THR A N 1
ATOM 494 C CA . THR A 1 65 ? -18.032 1.725 28.182 1.00 96.88 65 THR A CA 1
ATOM 495 C C . THR A 1 65 ? -18.019 3.042 27.419 1.00 96.88 65 THR A C 1
ATOM 497 O O . THR A 1 65 ? -17.339 3.991 27.814 1.00 96.88 65 THR A O 1
ATOM 500 N N . VAL A 1 66 ? -18.746 3.070 26.305 1.00 96.81 66 VAL A N 1
ATOM 501 C CA . VAL A 1 66 ? -18.766 4.150 25.319 1.00 96.81 66 VAL A CA 1
ATOM 502 C C . VAL A 1 66 ? -20.216 4.559 25.063 1.00 96.81 66 VAL A C 1
ATOM 504 O O . VAL A 1 66 ? -21.063 3.707 24.805 1.00 96.81 66 VAL A O 1
ATOM 507 N N . GLU A 1 67 ? -20.499 5.856 25.125 1.00 97.38 67 GLU A N 1
ATOM 508 C CA . GLU A 1 67 ? -21.772 6.452 24.704 1.00 97.38 67 GLU A CA 1
ATOM 509 C C . GLU A 1 67 ? -21.641 6.901 23.243 1.00 97.38 67 GLU A C 1
ATOM 511 O O . GLU A 1 67 ? -20.803 7.747 22.923 1.00 97.38 67 GLU A O 1
ATOM 516 N N . LEU A 1 68 ? -22.405 6.279 22.344 1.00 94.75 68 LEU A N 1
ATOM 517 C CA . LEU A 1 68 ? -22.392 6.554 20.906 1.00 94.75 68 LEU A CA 1
ATOM 518 C C . LEU A 1 68 ? -23.065 7.897 20.580 1.00 94.75 68 LEU A C 1
ATOM 520 O O . LEU A 1 68 ? -23.813 8.451 21.385 1.00 94.75 68 LEU A O 1
ATOM 524 N N . LEU A 1 69 ? -22.829 8.421 19.372 1.00 88.81 69 LEU A N 1
ATOM 525 C CA . LEU A 1 69 ? -23.392 9.710 18.930 1.00 88.81 69 LEU A CA 1
ATOM 526 C C . LEU A 1 69 ? -24.936 9.761 18.879 1.00 88.81 69 LEU A C 1
ATOM 528 O O . LEU A 1 69 ? -25.500 10.854 18.859 1.00 88.81 69 LEU A O 1
ATOM 532 N N . ASP A 1 70 ? -25.617 8.613 18.865 1.00 88.81 70 ASP A N 1
ATOM 533 C CA . ASP A 1 70 ? -27.080 8.491 18.933 1.00 88.81 70 ASP A CA 1
ATOM 534 C C . ASP A 1 70 ? -27.627 8.300 20.365 1.00 88.81 70 ASP A C 1
ATOM 536 O O . ASP A 1 70 ? -28.844 8.335 20.572 1.00 88.81 70 ASP A O 1
ATOM 540 N N . GLY A 1 71 ? -26.742 8.148 21.356 1.00 90.62 71 GLY A N 1
ATOM 541 C CA . GLY A 1 71 ? -27.074 7.894 22.756 1.00 90.62 71 GLY A CA 1
ATOM 542 C C . GLY A 1 71 ? -27.201 6.414 23.142 1.00 90.62 71 GLY A C 1
ATOM 543 O O . GLY A 1 71 ? -27.576 6.135 24.283 1.00 90.62 71 GLY A O 1
ATOM 544 N N . GLU A 1 72 ? -26.900 5.451 22.259 1.00 94.69 72 GLU A N 1
ATOM 545 C CA . GLU A 1 72 ? -26.728 4.059 22.697 1.00 94.69 72 GLU A CA 1
ATOM 546 C C . GLU A 1 72 ? -25.438 3.919 23.528 1.00 94.69 72 GLU A C 1
ATOM 548 O O . GLU A 1 72 ? -24.377 4.424 23.163 1.00 94.69 72 GLU A O 1
ATOM 553 N N . VAL A 1 73 ? -25.514 3.214 24.660 1.00 95.94 73 VAL A N 1
ATOM 554 C CA . VAL A 1 73 ? -24.353 2.940 25.519 1.00 95.94 73 VAL A CA 1
ATOM 555 C C . VAL A 1 73 ? -23.891 1.504 25.304 1.00 95.94 73 VAL A C 1
ATOM 557 O O . VAL A 1 73 ? -24.588 0.556 25.670 1.00 95.94 73 VAL A O 1
ATOM 560 N N . VAL A 1 74 ? -22.691 1.343 24.746 1.00 95.44 74 VAL A N 1
ATOM 561 C CA . VAL A 1 74 ? -22.078 0.042 24.459 1.00 95.44 74 VAL A CA 1
ATOM 562 C C . VAL A 1 74 ? -20.870 -0.210 25.359 1.00 95.44 74 VAL A C 1
ATOM 564 O O . VAL A 1 74 ? -19.973 0.621 25.480 1.00 95.44 74 VAL A O 1
ATOM 567 N N . THR A 1 75 ? -20.807 -1.397 25.962 1.00 95.88 75 THR A N 1
ATOM 568 C CA . THR A 1 75 ? -19.595 -1.897 26.629 1.00 95.88 75 THR A CA 1
ATOM 569 C C . THR A 1 75 ? -18.889 -2.891 25.711 1.00 95.88 75 THR A C 1
ATOM 571 O O . THR A 1 75 ? -19.520 -3.812 25.180 1.00 95.88 75 THR A O 1
ATOM 574 N N . ARG A 1 76 ? -17.585 -2.712 25.497 1.00 93.88 76 ARG A N 1
ATOM 575 C CA . ARG A 1 76 ? -16.729 -3.583 24.674 1.00 93.88 76 ARG A CA 1
ATOM 576 C C . ARG A 1 76 ? -15.393 -3.821 25.370 1.00 93.88 76 ARG A C 1
ATOM 578 O O . ARG A 1 76 ? -15.074 -3.151 26.346 1.00 93.88 76 ARG A O 1
ATOM 585 N N . ASP A 1 77 ? -14.630 -4.788 24.880 1.00 93.00 77 ASP A N 1
ATOM 586 C CA . ASP A 1 77 ? -13.230 -4.941 25.276 1.00 93.00 77 ASP A CA 1
ATOM 587 C C . ASP A 1 77 ? -12.383 -3.805 24.671 1.00 93.00 77 ASP A C 1
ATOM 589 O O . ASP A 1 77 ? -12.684 -3.336 23.570 1.00 93.00 77 ASP A O 1
ATOM 593 N N . VAL A 1 78 ? -11.334 -3.367 25.366 1.00 90.69 78 VAL A N 1
ATOM 594 C CA . VAL A 1 78 ? -10.406 -2.317 24.923 1.00 90.69 78 VAL A CA 1
ATOM 595 C C . VAL A 1 78 ? -9.730 -2.638 23.583 1.00 90.69 78 VAL A C 1
ATOM 597 O O . VAL A 1 78 ? -9.455 -1.719 22.813 1.00 90.69 78 VAL A O 1
ATOM 600 N N . GLU A 1 79 ? -9.555 -3.917 23.230 1.00 88.44 79 GLU A N 1
ATOM 601 C CA . GLU A 1 79 ? -9.078 -4.326 21.896 1.00 88.44 79 GLU A CA 1
ATOM 602 C C . GLU A 1 79 ? -10.004 -3.857 20.753 1.00 88.44 79 GLU A C 1
ATOM 604 O O . GLU A 1 79 ? -9.551 -3.629 19.632 1.00 88.44 79 GLU A O 1
ATOM 609 N N . HIS A 1 80 ? -11.299 -3.675 21.036 1.00 90.56 80 HIS A N 1
ATOM 610 C CA . HIS A 1 80 ? -12.326 -3.249 20.079 1.00 90.56 80 HIS A CA 1
ATOM 611 C C . HIS A 1 80 ? -12.553 -1.725 20.062 1.00 90.56 80 HIS A C 1
ATOM 613 O O . HIS A 1 80 ? -13.505 -1.258 19.426 1.00 90.56 80 HIS A O 1
ATOM 619 N N . VAL A 1 81 ? -11.709 -0.958 20.761 1.00 91.56 81 VAL A N 1
ATOM 620 C CA . VAL A 1 81 ? -11.783 0.504 20.874 1.00 91.56 81 VAL A CA 1
ATOM 621 C C . VAL A 1 81 ? -10.503 1.123 20.310 1.00 91.56 81 VAL A C 1
ATOM 623 O O . VAL A 1 81 ? -9.416 0.922 20.844 1.00 91.56 81 VAL A O 1
ATOM 626 N N . ASP A 1 82 ? -10.619 1.901 19.236 1.00 92.50 82 ASP A N 1
ATOM 627 C CA . ASP A 1 82 ? -9.526 2.705 18.683 1.00 92.50 82 ASP A CA 1
ATOM 628 C C . ASP A 1 82 ? -9.643 4.149 19.193 1.00 92.50 82 ASP A C 1
ATOM 630 O O . ASP A 1 82 ? -10.668 4.805 18.975 1.00 92.50 82 ASP A O 1
ATOM 634 N N . LYS A 1 83 ? -8.579 4.680 19.808 1.00 94.38 83 LYS A N 1
ATOM 635 C CA . LYS A 1 83 ? -8.475 6.105 20.151 1.00 94.38 83 LYS A CA 1
ATOM 636 C C . LYS A 1 83 ? -7.795 6.883 19.014 1.00 94.38 83 LYS A C 1
ATOM 638 O O . LYS A 1 83 ? -6.599 6.682 18.799 1.00 94.38 83 LYS A O 1
ATOM 643 N N . PRO A 1 84 ? -8.493 7.774 18.288 1.00 93.38 84 PRO A N 1
ATOM 644 C CA . PRO A 1 84 ? -7.841 8.763 17.437 1.00 93.38 84 PRO A CA 1
ATOM 645 C C . PRO A 1 84 ? -7.057 9.781 18.284 1.00 93.38 84 PRO A C 1
ATOM 647 O O . PRO A 1 84 ? -7.531 10.258 19.312 1.00 93.38 84 PRO A O 1
ATOM 650 N N . LEU A 1 85 ? -5.855 10.126 17.826 1.00 92.50 85 LEU A N 1
ATOM 651 C CA . LEU A 1 85 ? -5.063 11.268 18.300 1.00 92.50 85 LEU A CA 1
ATOM 652 C C . LEU A 1 85 ? -5.393 12.542 17.506 1.00 92.50 85 LEU A C 1
ATOM 654 O O . LEU A 1 85 ? -5.251 13.649 18.017 1.00 92.50 85 LEU A O 1
ATOM 658 N N . GLU A 1 86 ? -5.855 12.377 16.264 1.00 94.12 86 GLU A N 1
ATOM 659 C CA . GLU A 1 86 ? -6.379 13.448 15.417 1.00 94.12 86 GLU A CA 1
ATOM 660 C C . GLU A 1 86 ? -7.909 13.381 15.417 1.00 94.12 86 GLU A C 1
ATOM 662 O O . GLU A 1 86 ? -8.501 12.496 14.800 1.00 94.12 86 GLU A O 1
ATOM 667 N N . THR A 1 87 ? -8.553 14.304 16.128 1.00 93.00 87 THR A N 1
ATOM 668 C CA . THR A 1 87 ? -10.015 14.407 16.213 1.00 93.00 87 THR A CA 1
ATOM 669 C C . THR A 1 87 ? -10.600 15.399 15.214 1.00 93.00 87 THR A C 1
ATOM 671 O O . THR A 1 87 ? -11.795 15.350 14.976 1.00 93.00 87 THR A O 1
ATOM 674 N N . GLU A 1 88 ? -9.796 16.272 14.599 1.00 92.81 88 GLU A N 1
ATOM 675 C CA . GLU A 1 88 ? -10.256 17.274 13.625 1.00 92.81 88 GLU A CA 1
ATOM 676 C C . GLU A 1 88 ? -9.519 17.140 12.276 1.00 92.81 88 GLU A C 1
ATOM 678 O O . GLU A 1 88 ? -8.298 16.936 12.272 1.00 92.81 88 GLU A O 1
ATOM 683 N N . PRO A 1 89 ? -10.197 17.303 11.118 1.00 92.94 89 PRO A N 1
ATOM 684 C CA . PRO A 1 89 ? -9.564 17.208 9.795 1.00 92.94 89 PRO A CA 1
ATOM 685 C C . PRO A 1 89 ? -8.374 18.159 9.607 1.00 92.94 89 PRO A C 1
ATOM 687 O O . PRO A 1 89 ? -7.398 17.811 8.945 1.00 92.94 89 PRO A O 1
ATOM 690 N N . GLU A 1 90 ? -8.432 19.340 10.224 1.00 93.75 90 GLU A N 1
ATOM 691 C CA . GLU A 1 90 ? -7.360 20.329 10.336 1.00 93.75 90 GLU A CA 1
ATOM 692 C C . GLU A 1 90 ? -6.013 19.707 10.753 1.00 93.75 90 GLU A C 1
ATOM 694 O O . GLU A 1 90 ? -4.989 20.015 10.142 1.00 93.75 90 GLU A O 1
ATOM 699 N N . GLN A 1 91 ? -6.017 18.809 11.747 1.00 95.19 91 GLN A N 1
ATOM 700 C CA . GLN A 1 91 ? -4.807 18.201 12.318 1.00 95.19 91 GLN A CA 1
ATOM 701 C C . GLN A 1 91 ? -4.145 17.252 11.311 1.00 95.19 91 GLN A C 1
ATOM 703 O O . GLN A 1 91 ? -2.951 17.371 11.032 1.00 95.19 91 GLN A O 1
ATOM 708 N N . LEU A 1 92 ? -4.957 16.404 10.670 1.00 94.12 92 LEU A N 1
ATOM 709 C CA . LEU A 1 92 ? -4.557 15.560 9.543 1.00 94.12 92 LEU A CA 1
ATOM 710 C C . LEU A 1 92 ? -3.978 16.405 8.395 1.00 94.12 92 LEU A C 1
ATOM 712 O O . LEU A 1 92 ? -2.933 16.065 7.840 1.00 94.12 92 LEU A O 1
ATOM 716 N N . MET A 1 93 ? -4.615 17.526 8.042 1.00 94.88 93 MET A N 1
ATOM 717 C CA . MET A 1 93 ? -4.110 18.415 6.988 1.00 94.88 93 MET A CA 1
ATOM 718 C C . MET A 1 93 ? -2.764 19.056 7.357 1.00 94.88 93 MET A C 1
ATOM 720 O O . MET A 1 93 ? -1.909 19.215 6.487 1.00 94.88 93 MET A O 1
ATOM 724 N N . GLU A 1 94 ? -2.548 19.409 8.625 1.00 95.62 94 GLU A N 1
ATOM 725 C CA . GLU A 1 94 ? -1.280 19.956 9.128 1.00 95.62 94 GLU A CA 1
ATOM 726 C C . GLU A 1 94 ? -0.172 18.902 9.152 1.00 95.62 94 GLU A C 1
ATOM 728 O O . GLU A 1 94 ? 0.937 19.166 8.676 1.00 95.62 94 GLU A O 1
ATOM 733 N N . ARG A 1 95 ? -0.474 17.682 9.613 1.00 95.56 95 ARG A N 1
ATOM 734 C CA . ARG A 1 95 ? 0.452 16.546 9.574 1.00 95.56 95 ARG A CA 1
ATOM 735 C C . ARG A 1 95 ? 0.863 16.203 8.142 1.00 95.56 95 ARG A C 1
ATOM 737 O O . ARG A 1 95 ? 2.061 16.114 7.873 1.00 95.56 95 ARG A O 1
ATOM 744 N N . VAL A 1 96 ? -0.096 16.057 7.225 1.00 93.25 96 VAL A N 1
ATOM 745 C CA . VAL A 1 96 ? 0.170 15.724 5.814 1.00 93.25 96 VAL A CA 1
ATOM 746 C C . VAL A 1 96 ? 0.983 16.829 5.139 1.00 93.25 96 VAL A C 1
ATOM 748 O O . VAL A 1 96 ? 1.973 16.528 4.475 1.00 93.25 96 VAL A O 1
ATOM 751 N N . ALA A 1 97 ? 0.633 18.103 5.347 1.00 95.12 97 ALA A N 1
ATOM 752 C CA . ALA A 1 97 ? 1.372 19.231 4.781 1.00 95.12 97 ALA A CA 1
ATOM 753 C C . ALA A 1 97 ? 2.825 19.300 5.285 1.00 95.12 97 ALA A C 1
ATOM 755 O O . ALA A 1 97 ? 3.750 19.400 4.477 1.00 95.12 97 ALA A O 1
ATOM 756 N N . ARG A 1 98 ? 3.035 19.178 6.604 1.00 95.06 98 ARG A N 1
ATOM 757 C CA . ARG A 1 98 ? 4.368 19.113 7.228 1.00 95.06 98 ARG A CA 1
ATOM 758 C C . ARG A 1 98 ? 5.165 17.900 6.744 1.00 95.06 98 ARG A C 1
ATOM 760 O O . ARG A 1 98 ? 6.372 18.015 6.550 1.00 95.06 98 ARG A O 1
ATOM 767 N N . GLY A 1 99 ? 4.502 16.758 6.558 1.00 91.69 99 GLY A N 1
ATOM 768 C CA . GLY A 1 99 ? 5.097 15.507 6.092 1.00 91.69 99 GLY A CA 1
ATOM 769 C C . GLY A 1 99 ? 5.589 15.576 4.649 1.00 91.69 99 GLY A C 1
ATOM 770 O O . GLY A 1 99 ? 6.757 15.304 4.393 1.00 91.69 99 GLY A O 1
ATOM 771 N N . VAL A 1 100 ? 4.731 15.999 3.714 1.00 89.31 100 VAL A N 1
ATOM 772 C CA . VAL A 1 100 ? 5.101 16.155 2.294 1.00 89.31 100 VAL A CA 1
ATOM 773 C C . VAL A 1 100 ? 6.210 17.199 2.125 1.00 89.31 100 VAL A C 1
ATOM 775 O O . VAL A 1 100 ? 7.123 16.999 1.327 1.00 89.31 100 VAL A O 1
ATOM 778 N N . ALA A 1 101 ? 6.194 18.272 2.922 1.00 92.62 101 ALA A N 1
ATOM 779 C CA . ALA A 1 101 ? 7.231 19.299 2.879 1.00 92.62 101 ALA A CA 1
ATOM 780 C C . ALA A 1 101 ? 8.637 18.811 3.284 1.00 92.62 101 ALA A C 1
ATOM 782 O O . ALA A 1 101 ? 9.605 19.474 2.928 1.00 92.62 101 ALA A O 1
ATOM 783 N N . GLN A 1 102 ? 8.801 17.665 3.968 1.00 87.56 102 GLN A N 1
ATOM 784 C CA . GLN A 1 102 ? 10.131 17.171 4.382 1.00 87.56 102 GLN A CA 1
ATOM 785 C C . GLN A 1 102 ? 11.074 16.846 3.210 1.00 87.56 102 GLN A C 1
ATOM 787 O O . GLN A 1 102 ? 12.289 16.810 3.406 1.00 87.56 102 GLN A O 1
ATOM 792 N N . ALA A 1 103 ? 10.535 16.653 2.000 1.00 83.50 103 ALA A N 1
ATOM 793 C CA . ALA A 1 103 ? 11.317 16.477 0.775 1.00 83.50 103 ALA A CA 1
ATOM 794 C C . ALA A 1 103 ? 12.151 17.721 0.393 1.00 83.50 103 ALA A C 1
ATOM 796 O O . ALA A 1 103 ? 13.091 17.618 -0.394 1.00 83.50 103 ALA A O 1
ATOM 797 N N . GLU A 1 104 ? 11.826 18.894 0.945 1.00 90.38 104 GLU A N 1
ATOM 798 C CA . GLU A 1 104 ? 12.535 20.146 0.687 1.00 90.38 104 GLU A CA 1
ATOM 799 C C . GLU A 1 104 ? 13.883 20.216 1.425 1.00 90.38 104 GLU A C 1
ATOM 801 O O . GLU A 1 104 ? 14.055 19.695 2.531 1.00 90.38 104 GLU A O 1
ATOM 806 N N . ALA A 1 105 ? 14.858 20.881 0.798 1.00 88.00 105 ALA A N 1
ATOM 807 C CA . ALA A 1 105 ? 16.273 20.769 1.163 1.00 88.00 105 ALA A CA 1
ATOM 808 C C . ALA A 1 105 ? 16.714 21.592 2.390 1.00 88.00 105 ALA A C 1
ATOM 810 O O . ALA A 1 105 ? 17.763 21.297 2.962 1.00 88.00 105 ALA A O 1
ATOM 811 N N . THR A 1 106 ? 15.961 22.624 2.783 1.00 95.69 106 THR A N 1
ATOM 812 C CA . THR A 1 106 ? 16.272 23.478 3.945 1.00 95.69 106 THR A CA 1
ATOM 813 C C . THR A 1 106 ? 15.021 23.732 4.776 1.00 95.69 106 THR A C 1
ATOM 815 O O . THR A 1 106 ? 13.905 23.659 4.258 1.00 95.69 106 THR A O 1
ATOM 818 N N . ASP A 1 107 ? 15.184 24.037 6.062 1.00 95.19 107 ASP A N 1
ATOM 819 C CA . ASP A 1 107 ? 14.047 24.181 6.976 1.00 95.19 107 ASP A CA 1
ATOM 820 C C . ASP A 1 107 ? 13.160 25.394 6.635 1.00 95.19 107 ASP A C 1
ATOM 822 O O . ASP A 1 107 ? 11.943 25.317 6.785 1.00 95.19 107 ASP A O 1
ATOM 826 N N . GLU A 1 108 ? 13.719 26.455 6.042 1.00 95.56 108 GLU A N 1
ATOM 827 C CA . GLU A 1 108 ? 12.948 27.597 5.530 1.00 95.56 108 GLU A CA 1
ATOM 828 C C . GLU A 1 108 ? 12.089 27.221 4.311 1.00 95.56 108 GLU A C 1
ATOM 830 O O . GLU A 1 108 ? 10.985 27.740 4.140 1.00 95.56 108 GLU A O 1
ATOM 835 N N . LEU A 1 109 ? 12.569 26.305 3.459 1.00 92.12 109 LEU A N 1
ATOM 836 C CA . LEU A 1 109 ? 11.771 25.757 2.359 1.00 92.12 109 LEU A CA 1
ATOM 837 C C . LEU A 1 109 ? 10.695 24.802 2.888 1.00 92.12 109 LEU A C 1
ATOM 839 O O . LEU A 1 109 ? 9.558 24.867 2.426 1.00 92.12 109 LEU A O 1
ATOM 843 N N . ARG A 1 110 ? 11.018 23.967 3.884 1.00 95.44 110 ARG A N 1
ATOM 844 C CA . ARG A 1 110 ? 10.057 23.058 4.534 1.00 95.44 110 ARG A CA 1
ATOM 845 C C . ARG A 1 110 ? 8.906 23.829 5.178 1.00 95.44 110 ARG A C 1
ATOM 847 O O . ARG A 1 110 ? 7.755 23.454 4.983 1.00 95.44 110 ARG A O 1
ATOM 854 N N . GLU A 1 111 ? 9.190 24.919 5.888 1.00 96.19 111 GLU A N 1
ATOM 855 C CA . GLU A 1 111 ? 8.168 25.793 6.480 1.00 96.19 111 GLU A CA 1
ATOM 856 C C . GLU A 1 111 ? 7.309 26.464 5.390 1.00 96.19 111 GLU A C 1
ATOM 858 O O . GLU A 1 111 ? 6.086 26.301 5.373 1.00 96.19 111 GLU A O 1
ATOM 863 N N . LEU A 1 112 ? 7.947 27.107 4.402 1.00 94.69 112 LEU A N 1
ATOM 864 C CA . LEU A 1 112 ? 7.274 27.767 3.275 1.00 94.69 112 LEU A CA 1
ATOM 865 C C . LEU A 1 112 ? 6.366 26.822 2.471 1.00 94.69 112 LEU A C 1
ATOM 867 O O . LEU A 1 112 ? 5.293 27.223 2.007 1.00 94.69 112 LEU A O 1
ATOM 871 N N . TRP A 1 113 ? 6.789 25.577 2.257 1.00 96.00 113 TRP A N 1
ATOM 872 C CA . TRP A 1 113 ? 5.993 24.588 1.538 1.00 96.00 113 TRP A CA 1
ATOM 873 C C . TRP A 1 113 ? 4.944 23.913 2.419 1.00 96.00 113 TRP A C 1
ATOM 875 O O . TRP A 1 113 ? 3.851 23.657 1.917 1.00 96.00 113 TRP A O 1
ATOM 885 N N . ALA A 1 114 ? 5.186 23.716 3.718 1.00 96.06 114 ALA A N 1
ATOM 886 C CA . ALA A 1 114 ? 4.158 23.251 4.647 1.00 96.06 114 ALA A CA 1
ATOM 887 C C . ALA A 1 114 ? 2.973 24.233 4.711 1.00 96.06 114 ALA A C 1
ATOM 889 O O . ALA A 1 114 ? 1.826 23.798 4.601 1.00 96.06 114 ALA A O 1
ATOM 890 N N . GLU A 1 115 ? 3.216 25.550 4.768 1.00 96.25 115 GLU A N 1
ATOM 891 C CA . GLU A 1 115 ? 2.146 26.559 4.666 1.00 96.25 115 GLU A CA 1
ATOM 892 C C . GLU A 1 115 ? 1.348 26.424 3.356 1.00 96.25 115 GLU A C 1
ATOM 894 O O . GLU A 1 115 ? 0.112 26.420 3.355 1.00 96.25 115 GLU A O 1
ATOM 899 N N . ARG A 1 116 ? 2.046 26.274 2.223 1.00 94.88 116 ARG A N 1
ATOM 900 C CA . ARG A 1 116 ? 1.432 26.161 0.888 1.00 94.88 116 ARG A CA 1
ATOM 901 C C . ARG A 1 116 ? 0.626 24.876 0.721 1.00 94.88 116 ARG A C 1
ATOM 903 O O . ARG A 1 116 ? -0.484 24.931 0.193 1.00 94.88 116 ARG A O 1
ATOM 910 N N . PHE A 1 117 ? 1.142 23.739 1.185 1.00 93.50 117 PHE A N 1
ATOM 911 C CA . PHE A 1 117 ? 0.415 22.471 1.172 1.00 93.50 117 PHE A CA 1
ATOM 912 C C . PHE A 1 117 ? -0.782 22.518 2.127 1.00 93.50 117 PHE A C 1
ATOM 914 O O . PHE A 1 117 ? -1.871 22.092 1.746 1.00 93.50 117 PHE A O 1
ATOM 921 N N . ARG A 1 118 ? -0.656 23.129 3.313 1.00 95.25 118 ARG A N 1
ATOM 922 C CA . ARG A 1 118 ? -1.786 23.298 4.237 1.00 95.25 118 ARG A CA 1
ATOM 923 C C . ARG A 1 118 ? -2.881 24.196 3.655 1.00 95.25 118 ARG A C 1
ATOM 925 O O . ARG A 1 118 ? -4.064 23.887 3.812 1.00 95.25 118 ARG A O 1
ATOM 932 N N . TRP A 1 119 ? -2.509 25.256 2.932 1.00 93.69 119 TRP A N 1
ATOM 933 C CA . TRP A 1 119 ? -3.438 26.096 2.166 1.00 93.69 119 TRP A CA 1
ATOM 934 C C . TRP A 1 119 ? -4.094 25.343 0.998 1.00 93.69 119 TRP A C 1
ATOM 936 O O . TRP A 1 119 ? -5.269 25.578 0.704 1.00 93.69 119 TRP A O 1
ATOM 946 N N . LEU A 1 120 ? -3.363 24.441 0.337 1.00 89.62 120 LEU A N 1
ATOM 947 C CA . LEU A 1 120 ? -3.861 23.613 -0.767 1.00 89.62 120 LEU A CA 1
ATOM 948 C C . LEU A 1 120 ? -4.853 22.537 -0.290 1.00 89.62 120 LEU A C 1
ATOM 950 O O . LEU A 1 120 ? -5.797 22.233 -1.012 1.00 89.62 120 LEU A O 1
ATOM 954 N N . LEU A 1 121 ? -4.676 22.003 0.920 1.00 88.69 121 LEU A N 1
ATOM 955 C CA . LEU A 1 121 ? -5.616 21.064 1.548 1.00 88.69 121 LEU A CA 1
ATOM 956 C C . LEU A 1 121 ? -6.861 21.770 2.123 1.00 88.69 121 LEU A C 1
ATOM 958 O O . LEU A 1 121 ? -7.958 21.219 2.065 1.00 88.69 121 LEU A O 1
ATOM 962 N N . ASP A 1 122 ? -6.712 23.004 2.628 1.00 89.44 122 ASP A N 1
ATOM 963 C CA . ASP A 1 122 ? -7.795 23.768 3.269 1.00 89.44 122 ASP A CA 1
ATOM 964 C C . ASP A 1 122 ? -9.052 23.901 2.389 1.00 89.44 122 ASP A C 1
ATOM 966 O O . ASP A 1 122 ? -8.964 24.108 1.177 1.00 89.44 122 ASP A O 1
ATOM 970 N N . GLY A 1 123 ? -10.236 23.847 2.994 1.00 83.81 123 GLY A N 1
ATOM 971 C CA . GLY A 1 123 ? -11.526 23.895 2.303 1.00 83.81 123 GLY A CA 1
ATOM 972 C C . GLY A 1 123 ? -11.720 22.770 1.283 1.00 83.81 123 GLY A C 1
ATOM 973 O O . GLY A 1 123 ? -12.442 22.970 0.308 1.00 83.81 123 GLY A O 1
ATOM 974 N N . TRP A 1 124 ? -11.022 21.639 1.454 1.00 84.00 124 TRP A N 1
ATOM 975 C CA . TRP A 1 124 ? -11.003 20.495 0.534 1.00 84.00 124 TRP A CA 1
ATOM 976 C C . TRP A 1 124 ? -10.627 20.856 -0.921 1.00 84.00 124 TRP A C 1
ATOM 978 O O . TRP A 1 124 ? -11.019 20.160 -1.858 1.00 84.00 124 TRP A O 1
ATOM 988 N N . LYS A 1 125 ? -9.847 21.935 -1.132 1.00 81.94 125 LYS A N 1
ATOM 989 C CA . LYS A 1 125 ? -9.398 22.387 -2.472 1.00 81.94 125 LYS A CA 1
ATOM 990 C C . LYS A 1 125 ? -8.612 21.308 -3.231 1.00 81.94 125 LYS A C 1
ATOM 992 O O . LYS A 1 125 ? -8.647 21.276 -4.461 1.00 81.94 125 LYS A O 1
ATOM 997 N N . PHE A 1 126 ? -7.912 20.444 -2.503 1.00 81.12 126 PHE A N 1
ATOM 998 C CA . PHE A 1 126 ? -7.253 19.243 -2.998 1.00 81.12 126 PHE A CA 1
ATOM 999 C C . PHE A 1 126 ? -7.373 18.141 -1.944 1.00 81.12 126 PHE A C 1
ATOM 1001 O O . PHE A 1 126 ? -7.225 18.406 -0.751 1.00 81.12 126 PHE A O 1
ATOM 1008 N N . VAL A 1 127 ? -7.615 16.906 -2.384 1.00 82.19 127 VAL A N 1
ATOM 1009 C CA . VAL A 1 127 ? -7.694 15.729 -1.512 1.00 82.19 127 VAL A CA 1
ATOM 1010 C C . VAL A 1 127 ? -6.732 14.673 -2.061 1.00 82.19 127 VAL A C 1
ATOM 1012 O O . VAL A 1 127 ? -7.010 14.109 -3.122 1.00 82.19 127 VAL A O 1
ATOM 1015 N N . PRO A 1 128 ? -5.582 14.423 -1.410 1.00 80.75 128 PRO A N 1
ATOM 1016 C CA . PRO A 1 128 ? -4.650 13.392 -1.849 1.00 80.75 128 PRO A CA 1
ATOM 1017 C C . PRO A 1 128 ? -5.214 11.988 -1.579 1.00 80.75 128 PRO A C 1
ATOM 1019 O O . PRO A 1 128 ? -6.134 11.806 -0.782 1.00 80.75 128 PRO A O 1
ATOM 1022 N N . GLY A 1 129 ? -4.649 10.974 -2.243 1.00 79.00 129 GLY A N 1
ATOM 1023 C CA . GLY A 1 129 ? -5.091 9.584 -2.093 1.00 79.00 129 GLY A CA 1
ATOM 1024 C C . GLY A 1 129 ? -4.984 9.075 -0.649 1.00 79.00 129 GLY A C 1
ATOM 1025 O O . GLY A 1 129 ? -4.081 9.464 0.088 1.00 79.00 129 GLY A O 1
ATOM 1026 N N . GLY A 1 130 ? -5.877 8.165 -0.247 1.00 80.19 130 GLY A N 1
ATOM 1027 C CA . GLY A 1 130 ? -6.057 7.773 1.160 1.00 80.19 130 GLY A CA 1
ATOM 1028 C C . GLY A 1 130 ? -4.802 7.277 1.898 1.00 80.19 130 GLY A C 1
ATOM 1029 O O . GLY A 1 130 ? -4.668 7.526 3.092 1.00 80.19 130 GLY A O 1
ATOM 1030 N N . ARG A 1 131 ? -3.840 6.647 1.203 1.00 74.06 131 ARG A N 1
ATOM 1031 C CA . ARG A 1 131 ? -2.540 6.267 1.797 1.00 74.06 131 ARG A CA 1
ATOM 1032 C C . ARG A 1 131 ? -1.659 7.473 2.149 1.00 74.06 131 ARG A C 1
ATOM 1034 O O . ARG A 1 131 ? -0.952 7.418 3.147 1.00 74.06 131 ARG A O 1
ATOM 1041 N N . ILE A 1 132 ? -1.748 8.567 1.388 1.00 82.38 132 ILE A N 1
ATOM 1042 C CA . ILE A 1 132 ? -1.036 9.825 1.669 1.00 82.38 132 ILE A CA 1
ATOM 1043 C C . ILE A 1 132 ? -1.642 10.492 2.905 1.00 82.38 132 ILE A C 1
ATOM 1045 O O . ILE A 1 132 ? -0.897 10.939 3.770 1.00 82.38 132 ILE A O 1
ATOM 1049 N N . LEU A 1 133 ? -2.976 10.494 3.030 1.00 86.75 133 LEU A N 1
ATOM 1050 C CA . LEU A 1 133 ? -3.662 10.973 4.235 1.00 86.75 133 LEU A CA 1
ATOM 1051 C C . LEU A 1 133 ? -3.253 10.164 5.481 1.00 86.75 133 LEU A C 1
ATOM 1053 O O . LEU A 1 133 ? -2.887 10.743 6.501 1.00 86.75 133 LEU A O 1
ATOM 1057 N N . ALA A 1 134 ? -3.250 8.832 5.387 1.00 82.88 134 ALA A N 1
ATOM 1058 C CA . ALA A 1 134 ? -2.848 7.970 6.498 1.00 82.88 134 ALA A CA 1
ATOM 1059 C C . ALA A 1 134 ? -1.359 8.126 6.873 1.00 82.88 134 ALA A C 1
ATOM 1061 O O . ALA A 1 134 ? -1.048 8.355 8.037 1.00 82.88 134 ALA A O 1
ATOM 1062 N N . GLY A 1 135 ? -0.442 8.034 5.902 1.00 82.12 135 GLY A N 1
ATOM 1063 C CA . GLY A 1 135 ? 0.993 7.886 6.174 1.00 82.12 135 GLY A CA 1
ATOM 1064 C C . GLY A 1 135 ? 1.815 9.175 6.228 1.00 82.12 135 GLY A C 1
ATOM 1065 O O . GLY A 1 135 ? 2.780 9.240 6.990 1.00 82.12 135 GLY A O 1
ATOM 1066 N N . ALA A 1 136 ? 1.487 10.212 5.446 1.00 87.06 136 ALA A N 1
ATOM 1067 C CA . ALA A 1 136 ? 2.366 11.379 5.339 1.00 87.06 136 ALA A CA 1
ATOM 1068 C C . ALA A 1 136 ? 2.494 12.105 6.690 1.00 87.06 136 ALA A C 1
ATOM 1070 O O . ALA A 1 136 ? 1.493 12.434 7.325 1.00 87.06 136 ALA A O 1
ATOM 1071 N N . GLY A 1 137 ? 3.732 12.352 7.128 1.00 85.50 137 GLY A N 1
ATOM 1072 C CA . GLY A 1 137 ? 4.023 12.987 8.418 1.00 85.50 137 GLY A CA 1
ATOM 1073 C C . GLY A 1 137 ? 3.914 12.064 9.641 1.00 85.50 137 GLY A C 1
ATOM 1074 O O . GLY A 1 137 ? 3.905 12.579 10.760 1.00 85.50 137 GLY A O 1
ATOM 1075 N N . THR A 1 138 ? 3.840 10.744 9.429 1.00 83.88 138 THR A N 1
ATOM 1076 C CA . THR A 1 138 ? 3.961 9.690 10.455 1.00 83.88 138 THR A CA 1
ATOM 1077 C C . THR A 1 138 ? 5.193 8.819 10.195 1.00 83.88 138 THR A C 1
ATOM 1079 O O . THR A 1 138 ? 5.712 8.807 9.081 1.00 83.88 138 THR A O 1
ATOM 1082 N N . ASP A 1 139 ? 5.587 8.019 11.186 1.00 71.75 139 ASP A N 1
ATOM 1083 C CA . ASP A 1 139 ? 6.613 6.973 11.055 1.00 71.75 139 ASP A CA 1
ATOM 1084 C C . ASP A 1 139 ? 6.061 5.655 10.454 1.00 71.75 139 ASP A C 1
ATOM 1086 O O . ASP A 1 139 ? 6.673 4.598 10.585 1.00 71.75 139 ASP A O 1
ATOM 1090 N N . GLN A 1 140 ? 4.873 5.671 9.829 1.00 63.28 140 GLN A N 1
ATOM 1091 C CA . GLN A 1 140 ? 4.312 4.481 9.184 1.00 63.28 140 GLN A CA 1
ATOM 1092 C C . GLN A 1 140 ? 4.963 4.251 7.815 1.00 63.28 140 GLN A C 1
ATOM 1094 O O . GLN A 1 140 ? 4.743 5.020 6.877 1.00 63.28 140 GLN A O 1
ATOM 1099 N N . GLU A 1 141 ? 5.673 3.131 7.669 1.00 51.03 141 GLU A N 1
ATOM 1100 C CA . GLU A 1 141 ? 6.237 2.634 6.404 1.00 51.03 141 GLU A CA 1
ATOM 1101 C C . GLU A 1 141 ? 5.143 2.112 5.443 1.00 51.03 141 GLU A C 1
ATOM 1103 O O . GLU A 1 141 ? 5.126 0.958 5.015 1.00 51.03 141 GLU A O 1
ATOM 1108 N N . LEU A 1 142 ? 4.186 2.974 5.086 1.00 52.28 142 LEU A N 1
ATOM 1109 C CA . LEU A 1 142 ? 3.189 2.703 4.054 1.00 52.28 142 LEU A CA 1
ATOM 1110 C C . LEU A 1 142 ? 3.837 2.821 2.673 1.00 52.28 142 LEU A C 1
ATOM 1112 O O . LEU A 1 142 ? 3.689 3.836 1.987 1.00 52.28 142 LEU A O 1
ATOM 1116 N N . THR A 1 143 ? 4.544 1.773 2.249 1.00 43.88 143 THR A N 1
ATOM 1117 C CA . THR A 1 143 ? 5.095 1.722 0.893 1.00 43.88 143 THR A CA 1
ATOM 1118 C C . THR A 1 143 ? 3.965 1.818 -0.147 1.00 43.88 143 THR A C 1
ATOM 1120 O O . THR A 1 143 ? 2.856 1.289 0.014 1.00 43.88 143 THR A O 1
ATOM 1123 N N . TYR A 1 144 ? 4.231 2.545 -1.232 1.00 48.84 144 TYR A N 1
ATOM 1124 C CA . TYR A 1 144 ? 3.319 2.693 -2.375 1.00 48.84 144 TYR A CA 1
ATOM 1125 C C . TYR A 1 144 ? 3.659 1.714 -3.506 1.00 48.84 144 TYR A C 1
ATOM 1127 O O . TYR A 1 144 ? 3.045 1.767 -4.566 1.00 48.84 144 TYR A O 1
ATOM 1135 N N . TYR A 1 145 ? 4.681 0.879 -3.298 1.00 61.62 145 TYR A N 1
ATOM 1136 C CA . TYR A 1 145 ? 5.575 0.438 -4.358 1.00 61.62 145 TYR A CA 1
ATOM 1137 C C . TYR A 1 145 ? 6.025 -1.014 -4.146 1.00 61.62 145 TYR A C 1
ATOM 1139 O O . TYR A 1 145 ? 7.060 -1.283 -3.526 1.00 61.62 145 TYR A O 1
ATOM 1147 N N . ASN A 1 146 ? 5.247 -1.941 -4.709 1.00 74.62 146 ASN A N 1
ATOM 1148 C CA . ASN A 1 146 ? 5.680 -3.313 -4.965 1.00 74.62 146 ASN A CA 1
ATOM 1149 C C . ASN A 1 146 ? 6.896 -3.233 -5.903 1.00 74.62 146 ASN A C 1
ATOM 1151 O O . ASN A 1 146 ? 6.758 -2.689 -6.994 1.00 74.62 146 ASN A O 1
ATOM 1155 N N . CYS A 1 147 ? 8.072 -3.727 -5.509 1.00 86.62 147 CYS A N 1
ATOM 1156 C CA . CYS A 1 147 ? 9.279 -3.635 -6.340 1.00 86.62 147 CYS A CA 1
ATOM 1157 C C . CYS A 1 147 ? 10.159 -4.891 -6.247 1.00 86.62 147 CYS A C 1
ATOM 1159 O O . CYS A 1 147 ? 9.914 -5.781 -5.429 1.00 86.62 147 CYS A O 1
ATOM 1161 N N . MET A 1 148 ? 11.175 -4.937 -7.106 1.00 92.19 148 MET A N 1
ATOM 1162 C CA . MET A 1 148 ? 12.188 -5.982 -7.268 1.00 92.19 148 MET A CA 1
ATOM 1163 C C . MET A 1 148 ? 13.585 -5.340 -7.399 1.00 92.19 148 MET A C 1
ATOM 1165 O O . MET A 1 148 ? 13.673 -4.215 -7.895 1.00 92.19 148 MET A O 1
ATOM 1169 N N . PRO A 1 149 ? 14.683 -6.008 -7.002 1.00 94.38 149 PRO A N 1
ATOM 1170 C CA . PRO A 1 149 ? 16.034 -5.499 -7.237 1.00 94.38 149 PRO A CA 1
ATOM 1171 C C . PRO A 1 149 ? 16.407 -5.549 -8.739 1.00 94.38 149 PRO A C 1
ATOM 1173 O O . PRO A 1 149 ? 15.793 -6.311 -9.492 1.00 94.38 149 PRO A O 1
ATOM 1176 N N . PRO A 1 150 ? 17.404 -4.772 -9.208 1.00 95.31 150 PRO A N 1
ATOM 1177 C CA . PRO A 1 150 ? 17.674 -4.561 -10.636 1.00 95.31 150 PRO A CA 1
ATOM 1178 C C . PRO A 1 150 ? 18.000 -5.838 -11.426 1.00 95.31 150 PRO A C 1
ATOM 1180 O O . PRO A 1 150 ? 17.643 -5.958 -12.601 1.00 95.31 150 PRO A O 1
ATOM 1183 N N . GLU A 1 151 ? 18.654 -6.795 -10.771 1.00 93.94 151 GLU A N 1
ATOM 1184 C CA . GLU A 1 151 ? 19.033 -8.106 -11.297 1.00 93.94 151 GLU A CA 1
ATOM 1185 C C . GLU A 1 151 ? 17.873 -9.111 -11.420 1.00 93.94 151 GLU A C 1
ATOM 1187 O O . GLU A 1 151 ? 18.042 -10.142 -12.065 1.00 93.94 151 GLU A O 1
ATOM 1192 N N . GLN A 1 152 ? 16.704 -8.841 -10.826 1.00 94.88 152 GLN A N 1
ATOM 1193 C CA . GLN A 1 152 ? 15.591 -9.794 -10.789 1.00 94.88 152 GLN A CA 1
ATOM 1194 C C . GLN A 1 152 ? 15.043 -10.070 -12.197 1.00 94.88 152 GLN A C 1
ATOM 1196 O O . GLN A 1 152 ? 14.648 -9.152 -12.918 1.00 94.88 152 GLN A O 1
ATOM 1201 N N . GLU A 1 153 ? 15.000 -11.342 -12.596 1.00 92.19 153 GLU A N 1
ATOM 1202 C CA . GLU A 1 153 ? 14.635 -11.720 -13.961 1.00 92.19 153 GLU A CA 1
ATOM 1203 C C . GLU A 1 153 ? 13.123 -11.738 -14.210 1.00 92.19 153 GLU A C 1
ATOM 1205 O O . GLU A 1 153 ? 12.352 -12.350 -13.465 1.00 92.19 153 GLU A O 1
ATOM 1210 N N . ILE A 1 154 ? 12.707 -11.128 -15.319 1.00 92.44 154 ILE A N 1
ATOM 1211 C CA . ILE A 1 154 ? 11.341 -11.122 -15.849 1.00 92.44 154 ILE A CA 1
ATOM 1212 C C . ILE A 1 154 ? 11.269 -12.033 -17.076 1.00 92.44 154 ILE A C 1
ATOM 1214 O O . ILE A 1 154 ? 12.164 -12.002 -17.922 1.00 92.44 154 ILE A O 1
ATOM 1218 N N . LEU A 1 155 ? 10.201 -12.824 -17.207 1.00 90.44 155 LEU A N 1
ATOM 1219 C CA . LEU A 1 155 ? 9.979 -13.674 -18.376 1.00 90.44 155 LEU A CA 1
ATOM 1220 C C . LEU A 1 155 ? 9.415 -12.855 -19.550 1.00 90.44 155 LEU A C 1
ATOM 1222 O O . LEU A 1 155 ? 8.239 -12.479 -19.568 1.00 90.44 155 LEU A O 1
ATOM 1226 N N . THR A 1 156 ? 10.263 -12.597 -20.543 1.00 89.56 156 THR A N 1
ATOM 1227 C CA . THR A 1 156 ? 9.925 -11.907 -21.797 1.00 89.56 156 THR A CA 1
ATOM 1228 C C . THR A 1 156 ? 9.669 -12.894 -22.941 1.00 89.56 156 THR A C 1
ATOM 1230 O O . THR A 1 156 ? 9.911 -14.095 -22.807 1.00 89.56 156 THR A O 1
ATOM 1233 N N . ILE A 1 157 ? 9.218 -12.392 -24.096 1.00 86.62 157 ILE A N 1
ATOM 1234 C CA . ILE A 1 157 ? 9.146 -13.174 -25.345 1.00 86.62 157 ILE A CA 1
ATOM 1235 C C . ILE A 1 157 ? 10.504 -13.780 -25.757 1.00 86.62 157 ILE A C 1
ATOM 1237 O O . ILE A 1 157 ? 10.533 -14.883 -26.296 1.00 86.62 157 ILE A O 1
ATOM 1241 N N . ASP A 1 158 ? 11.614 -13.098 -25.457 1.00 84.62 158 ASP A N 1
ATOM 1242 C CA . ASP A 1 158 ? 12.980 -13.525 -25.797 1.00 84.62 158 ASP A CA 1
ATOM 1243 C C . ASP A 1 158 ? 13.620 -14.417 -24.707 1.00 84.62 158 ASP A C 1
ATOM 1245 O O . ASP A 1 158 ? 14.793 -14.779 -24.802 1.00 84.62 158 ASP A O 1
ATOM 1249 N N . GLY A 1 159 ? 12.857 -14.785 -23.669 1.00 86.88 159 GLY A N 1
ATOM 1250 C CA . GLY A 1 159 ? 13.332 -15.509 -22.487 1.00 86.88 159 GLY A CA 1
ATOM 1251 C C . GLY A 1 159 ? 13.448 -14.615 -21.249 1.00 86.88 159 GLY A C 1
ATOM 1252 O O . GLY A 1 159 ? 12.849 -13.539 -21.181 1.00 86.88 159 GLY A O 1
ATOM 1253 N N . TYR A 1 160 ? 14.190 -15.073 -20.242 1.00 89.31 160 TYR A N 1
ATOM 1254 C CA . TYR A 1 160 ? 14.418 -14.297 -19.023 1.00 89.31 160 TYR A CA 1
ATOM 1255 C C . TYR A 1 160 ? 15.354 -13.106 -19.260 1.00 89.31 160 TYR A C 1
ATOM 1257 O O . TYR A 1 160 ? 16.280 -13.171 -20.070 1.00 89.31 160 TYR A O 1
ATOM 1265 N N . LYS A 1 161 ? 15.064 -11.993 -18.578 1.00 92.88 161 LYS A N 1
ATOM 1266 C CA . LYS A 1 161 ? 15.761 -10.713 -18.733 1.00 92.88 161 LYS A CA 1
ATOM 1267 C C . LYS A 1 161 ? 15.713 -9.919 -17.420 1.00 92.88 161 LYS A C 1
ATOM 1269 O O . LYS A 1 161 ? 14.612 -9.759 -16.889 1.00 92.88 161 LYS A O 1
ATOM 1274 N N . PRO A 1 162 ? 16.831 -9.376 -16.902 1.00 95.75 162 PRO A N 1
ATOM 1275 C CA . PRO A 1 162 ? 16.822 -8.550 -15.693 1.00 95.75 162 PRO A CA 1
ATOM 1276 C C . PRO A 1 162 ? 15.880 -7.347 -15.817 1.00 95.75 162 PRO A C 1
ATOM 1278 O O . PRO A 1 162 ? 15.867 -6.670 -16.852 1.00 95.75 162 PRO A O 1
ATOM 1281 N N . ILE A 1 163 ? 15.121 -7.032 -14.764 1.00 94.81 163 ILE A N 1
ATOM 1282 C CA . ILE A 1 163 ? 14.164 -5.916 -14.771 1.00 94.81 163 ILE A CA 1
ATOM 1283 C C . ILE A 1 163 ? 14.841 -4.571 -15.073 1.00 94.81 163 ILE A C 1
ATOM 1285 O O . ILE A 1 163 ? 14.243 -3.725 -15.742 1.00 94.81 163 ILE A O 1
ATOM 1289 N N . ALA A 1 164 ? 16.118 -4.397 -14.710 1.00 94.50 164 ALA A N 1
ATOM 1290 C CA . ALA A 1 164 ? 16.950 -3.260 -15.114 1.00 94.50 164 ALA A CA 1
ATOM 1291 C C . ALA A 1 164 ? 17.014 -3.047 -16.641 1.00 94.50 164 ALA A C 1
ATOM 1293 O O . ALA A 1 164 ? 17.007 -1.904 -17.102 1.00 94.50 164 ALA A O 1
ATOM 1294 N N . GLU A 1 165 ? 16.993 -4.117 -17.439 1.00 95.50 165 GLU A N 1
ATOM 1295 C CA . GLU A 1 165 ? 17.101 -4.066 -18.902 1.00 95.50 165 GLU A CA 1
ATOM 1296 C C . GLU A 1 165 ? 15.752 -4.049 -19.637 1.00 95.50 165 GLU A C 1
ATOM 1298 O O . GLU A 1 165 ? 15.707 -3.727 -20.834 1.00 95.50 165 GLU A O 1
ATOM 1303 N N . VAL A 1 166 ? 14.655 -4.400 -18.954 1.00 94.44 166 VAL A N 1
ATOM 1304 C CA . VAL A 1 166 ? 13.289 -4.340 -19.502 1.00 94.44 166 VAL A CA 1
ATOM 1305 C C . VAL A 1 166 ? 12.920 -2.894 -19.864 1.00 94.44 166 VAL A C 1
ATOM 1307 O O . VAL A 1 166 ? 13.274 -1.945 -19.155 1.00 94.44 166 VAL A O 1
ATOM 1310 N N . LYS A 1 167 ? 12.228 -2.714 -20.991 1.00 92.62 167 LYS A N 1
ATOM 1311 C CA . LYS A 1 167 ? 11.852 -1.419 -21.574 1.00 92.62 167 LYS A CA 1
ATOM 1312 C C . LYS A 1 167 ? 10.350 -1.345 -21.824 1.00 92.62 167 LYS A C 1
ATOM 1314 O O . LYS A 1 167 ? 9.697 -2.353 -22.070 1.00 92.62 167 LYS A O 1
ATOM 1319 N N . VAL A 1 168 ? 9.820 -0.123 -21.832 1.00 89.75 168 VAL A N 1
ATOM 1320 C CA . VAL A 1 168 ? 8.467 0.154 -22.336 1.00 89.75 168 VAL A CA 1
ATOM 1321 C C . VAL A 1 168 ? 8.373 -0.315 -23.792 1.00 89.75 168 VAL A C 1
ATOM 1323 O O . VAL A 1 168 ? 9.214 0.047 -24.615 1.00 89.75 168 VAL A O 1
ATOM 1326 N N . GLY A 1 169 ? 7.364 -1.133 -24.087 1.00 88.75 169 GLY A N 1
ATOM 1327 C CA . GLY A 1 169 ? 7.175 -1.821 -25.365 1.00 88.75 169 GLY A CA 1
ATOM 1328 C C . GLY A 1 169 ? 7.719 -3.255 -25.435 1.00 88.75 169 GLY A C 1
ATOM 1329 O O . GLY A 1 169 ? 7.338 -3.969 -26.362 1.00 88.75 169 GLY A O 1
ATOM 1330 N N . ASP A 1 170 ? 8.542 -3.712 -24.481 1.00 92.75 170 ASP A N 1
ATOM 1331 C CA . ASP A 1 170 ? 8.927 -5.131 -24.395 1.00 92.75 170 ASP A CA 1
ATOM 1332 C C . ASP A 1 170 ? 7.685 -5.997 -24.102 1.00 92.75 170 ASP A C 1
ATOM 1334 O O . ASP A 1 170 ? 6.790 -5.580 -23.362 1.00 92.75 170 ASP A O 1
ATOM 1338 N N . LEU A 1 171 ? 7.629 -7.214 -24.656 1.00 90.50 171 LEU A N 1
ATOM 1339 C CA . LEU A 1 171 ? 6.548 -8.173 -24.399 1.00 90.50 171 LEU A CA 1
ATOM 1340 C C . LEU A 1 171 ? 6.924 -9.132 -23.263 1.00 90.50 171 LEU A C 1
ATOM 1342 O O . LEU A 1 171 ? 7.913 -9.859 -23.373 1.00 90.50 171 LEU A O 1
ATOM 1346 N N . VAL A 1 172 ? 6.102 -9.176 -22.213 1.00 92.50 172 VAL A N 1
ATOM 1347 C CA . VAL A 1 172 ? 6.272 -10.051 -21.039 1.00 92.50 172 VAL A CA 1
ATOM 1348 C C . VAL A 1 172 ? 5.122 -11.045 -20.887 1.00 92.50 172 VAL A C 1
ATOM 1350 O O . VAL A 1 172 ? 4.015 -10.809 -21.376 1.00 92.50 172 VAL A O 1
ATOM 1353 N N . VAL A 1 173 ? 5.390 -12.175 -20.230 1.00 89.56 173 VAL A N 1
ATOM 1354 C CA . VAL A 1 173 ? 4.405 -13.237 -19.976 1.00 89.56 173 VAL A CA 1
ATOM 1355 C C . VAL A 1 173 ? 3.602 -12.932 -18.709 1.00 89.56 173 VAL A C 1
ATOM 1357 O O . VAL A 1 173 ? 4.166 -12.600 -17.668 1.00 89.56 173 VAL A O 1
ATOM 1360 N N . THR A 1 174 ? 2.278 -13.069 -18.795 1.00 89.31 174 THR A N 1
ATOM 1361 C CA . THR A 1 174 ? 1.331 -12.801 -17.699 1.00 89.31 174 THR A CA 1
ATOM 1362 C C . THR A 1 174 ? 0.819 -14.085 -17.032 1.00 89.31 174 THR A C 1
ATOM 1364 O O . THR A 1 174 ? 1.016 -15.190 -17.547 1.00 89.31 174 THR A O 1
ATOM 1367 N N . HIS A 1 175 ? 0.068 -13.955 -15.928 1.00 86.62 175 HIS A N 1
ATOM 1368 C CA . HIS A 1 175 ? -0.582 -15.085 -15.241 1.00 86.62 175 HIS A CA 1
ATOM 1369 C C . HIS A 1 175 ? -1.511 -15.925 -16.136 1.00 86.62 175 HIS A C 1
ATOM 1371 O O . HIS A 1 175 ? -1.786 -17.077 -15.820 1.00 86.62 175 HIS A O 1
ATOM 1377 N N . ARG A 1 176 ? -1.986 -15.373 -17.262 1.00 83.62 176 ARG A N 1
ATOM 1378 C CA . ARG A 1 176 ? -2.856 -16.068 -18.229 1.00 83.62 176 ARG A CA 1
ATOM 1379 C C . ARG A 1 176 ? -2.082 -16.754 -19.359 1.00 83.62 176 ARG A C 1
ATOM 1381 O O . ARG A 1 176 ? -2.684 -17.133 -20.360 1.00 83.62 176 ARG A O 1
ATOM 1388 N N . ASN A 1 177 ? -0.755 -16.868 -19.230 1.00 82.38 177 ASN A N 1
ATOM 1389 C CA . ASN A 1 177 ? 0.154 -17.380 -20.260 1.00 82.38 177 ASN A CA 1
ATOM 1390 C C . ASN A 1 177 ? -0.089 -16.709 -21.632 1.00 82.38 177 ASN A C 1
ATOM 1392 O O . ASN A 1 177 ? -0.176 -17.362 -22.675 1.00 82.38 177 ASN A O 1
ATOM 1396 N N . ARG A 1 178 ? -0.230 -15.378 -21.627 1.00 85.06 178 ARG A N 1
ATOM 1397 C CA . ARG A 1 178 ? -0.260 -14.547 -22.837 1.00 85.06 178 ARG A CA 1
ATOM 1398 C C . ARG A 1 178 ? 0.797 -13.451 -22.749 1.00 85.06 178 ARG A C 1
ATOM 1400 O O . ARG A 1 178 ? 1.238 -13.098 -21.658 1.00 85.06 178 ARG A O 1
ATOM 1407 N N . LEU A 1 179 ? 1.224 -12.958 -23.908 1.00 87.25 179 LEU A N 1
ATOM 1408 C CA . LEU A 1 179 ? 2.200 -11.877 -24.015 1.00 87.25 179 LEU A CA 1
ATOM 1409 C C . LEU A 1 179 ? 1.491 -10.525 -23.953 1.00 87.25 179 LEU A C 1
ATOM 1411 O O . LEU A 1 179 ? 0.486 -10.332 -24.642 1.00 87.25 179 LEU A O 1
ATOM 1415 N N . ARG A 1 180 ? 2.027 -9.593 -23.162 1.00 91.81 180 ARG A N 1
ATOM 1416 C CA . ARG A 1 180 ? 1.527 -8.217 -23.054 1.00 91.81 180 ARG A CA 1
ATOM 1417 C C . ARG A 1 180 ? 2.663 -7.194 -23.037 1.00 91.81 180 ARG A C 1
ATOM 1419 O O . ARG A 1 180 ? 3.730 -7.501 -22.504 1.00 91.81 180 ARG A O 1
ATOM 1426 N N . PRO A 1 181 ? 2.465 -6.001 -23.627 1.00 88.44 181 PRO A N 1
ATOM 1427 C CA . PRO A 1 181 ? 3.465 -4.948 -23.616 1.00 88.44 181 PRO A CA 1
ATOM 1428 C C . PRO A 1 181 ? 3.616 -4.331 -22.224 1.00 88.44 181 PRO A C 1
ATOM 1430 O O . PRO A 1 181 ? 2.637 -4.118 -21.502 1.00 88.44 181 PRO A O 1
ATOM 1433 N N . VAL A 1 182 ? 4.855 -3.980 -21.893 1.00 90.00 182 VAL A N 1
ATOM 1434 C CA . VAL A 1 182 ? 5.176 -3.075 -20.789 1.00 90.00 182 VAL A CA 1
ATOM 1435 C C . VAL A 1 182 ? 4.780 -1.650 -21.182 1.00 90.00 182 VAL A C 1
ATOM 1437 O O . VAL A 1 182 ? 5.285 -1.112 -22.167 1.00 90.00 182 VAL A O 1
ATOM 1440 N N . LEU A 1 183 ? 3.883 -1.037 -20.414 1.00 80.69 183 LEU A N 1
ATOM 1441 C CA . LEU A 1 183 ? 3.374 0.324 -20.601 1.00 80.69 183 LEU A CA 1
ATOM 1442 C C . LEU A 1 183 ? 4.259 1.367 -19.910 1.00 80.69 183 LEU A C 1
ATOM 1444 O O . LEU A 1 183 ? 4.550 2.418 -20.478 1.00 80.69 183 LEU A O 1
ATOM 1448 N N . HIS A 1 184 ? 4.714 1.058 -18.696 1.00 78.94 184 HIS A N 1
ATOM 1449 C CA . HIS A 1 184 ? 5.522 1.944 -17.863 1.00 78.94 184 HIS A CA 1
ATOM 1450 C C . HIS A 1 184 ? 6.579 1.147 -17.092 1.00 78.94 184 HIS A C 1
ATOM 1452 O O . HIS A 1 184 ? 6.446 -0.061 -16.893 1.00 78.94 184 HIS A O 1
ATOM 1458 N N . LYS A 1 185 ? 7.625 1.839 -16.641 1.00 83.38 185 LYS A N 1
ATOM 1459 C CA . LYS A 1 185 ? 8.685 1.303 -15.786 1.00 83.38 185 LYS A CA 1
ATOM 1460 C C . LYS A 1 185 ? 8.993 2.314 -14.690 1.00 83.38 185 LYS A C 1
ATOM 1462 O O . LYS A 1 185 ? 9.030 3.516 -14.959 1.00 83.38 185 LYS A O 1
ATOM 1467 N N . PHE A 1 186 ? 9.208 1.813 -13.483 1.00 80.94 186 PHE A N 1
ATOM 1468 C CA . PHE A 1 186 ? 9.375 2.593 -12.264 1.00 80.94 186 PHE A CA 1
ATOM 1469 C C . PHE A 1 186 ? 10.665 2.188 -11.556 1.00 80.94 186 PHE A C 1
ATOM 1471 O O . PHE A 1 186 ? 11.122 1.054 -11.693 1.00 80.94 186 PHE A O 1
ATOM 1478 N N . GLU A 1 187 ? 11.242 3.122 -10.810 1.00 83.00 187 GLU A N 1
ATOM 1479 C CA . GLU A 1 187 ? 12.511 2.968 -10.101 1.00 83.00 187 GLU A CA 1
ATOM 1480 C C . GLU A 1 187 ? 12.512 3.911 -8.891 1.00 83.00 187 GLU A C 1
ATOM 1482 O O . GLU A 1 187 ? 12.053 5.053 -8.991 1.00 83.00 187 GLU A O 1
ATOM 1487 N N . ARG A 1 188 ? 12.988 3.426 -7.742 1.00 78.31 188 ARG A N 1
ATOM 1488 C CA . ARG A 1 188 ? 13.172 4.203 -6.508 1.00 78.31 188 ARG A CA 1
ATOM 1489 C C . ARG A 1 188 ? 14.350 3.656 -5.716 1.00 78.31 188 ARG A C 1
ATOM 1491 O O . ARG A 1 188 ? 14.571 2.453 -5.728 1.00 78.31 188 ARG A O 1
ATOM 1498 N N . GLU A 1 189 ? 15.028 4.499 -4.953 1.00 79.06 189 GLU A N 1
ATOM 1499 C CA . GLU A 1 189 ? 15.922 4.022 -3.891 1.00 79.06 189 GLU A CA 1
ATOM 1500 C C . GLU A 1 189 ? 15.114 3.437 -2.719 1.00 79.06 189 GLU A C 1
ATOM 1502 O O . GLU A 1 189 ? 13.946 3.789 -2.500 1.00 79.06 189 GLU A O 1
ATOM 1507 N N . THR A 1 190 ? 15.732 2.547 -1.944 1.00 80.94 190 THR A N 1
ATOM 1508 C CA . THR A 1 190 ? 15.159 2.029 -0.699 1.00 80.94 190 THR A CA 1
ATOM 1509 C C . THR A 1 190 ? 16.212 1.587 0.313 1.00 80.94 190 THR A C 1
ATOM 1511 O O . THR A 1 190 ? 17.366 1.360 -0.042 1.00 80.94 190 THR A O 1
ATOM 1514 N N . GLU A 1 191 ? 15.779 1.441 1.564 1.00 86.00 191 GLU A N 1
ATOM 1515 C CA . GLU A 1 191 ? 16.472 0.749 2.649 1.00 86.00 191 GLU A CA 1
ATOM 1516 C C . GLU A 1 191 ? 15.422 -0.121 3.367 1.00 86.00 191 GLU A C 1
ATOM 1518 O O . GLU A 1 191 ? 14.802 0.303 4.337 1.00 86.00 191 GLU A O 1
ATOM 1523 N N . GLU A 1 192 ? 15.126 -1.304 2.816 1.00 86.00 192 GLU A N 1
ATOM 1524 C CA . GLU A 1 192 ? 14.051 -2.195 3.287 1.00 86.00 192 GLU A CA 1
ATOM 1525 C C . GLU A 1 192 ? 14.450 -3.682 3.131 1.00 86.00 192 GLU A C 1
ATOM 1527 O O . GLU A 1 192 ? 15.353 -4.002 2.350 1.00 86.00 192 GLU A O 1
ATOM 1532 N N . PRO A 1 193 ? 13.830 -4.629 3.863 1.00 91.00 193 PRO A N 1
ATOM 1533 C CA . PRO A 1 193 ? 14.117 -6.048 3.686 1.00 91.00 193 PRO A CA 1
ATOM 1534 C C . PRO A 1 193 ? 13.497 -6.598 2.391 1.00 91.00 193 PRO A C 1
ATOM 1536 O O . PRO A 1 193 ? 12.277 -6.577 2.206 1.00 91.00 193 PRO A O 1
ATOM 1539 N N . LEU A 1 194 ? 14.331 -7.183 1.529 1.00 95.19 194 LEU A N 1
ATOM 1540 C CA . LEU A 1 194 ? 13.872 -8.035 0.435 1.00 95.19 194 LEU A CA 1
ATOM 1541 C C . LEU A 1 194 ? 13.476 -9.411 0.972 1.00 95.19 194 LEU A C 1
ATOM 1543 O O . LEU A 1 194 ? 14.202 -10.034 1.749 1.00 95.19 194 LEU A O 1
ATOM 1547 N N . TYR A 1 195 ? 12.338 -9.904 0.499 1.00 95.44 195 TYR A N 1
ATOM 1548 C CA . TYR A 1 195 ? 11.830 -11.244 0.747 1.00 95.44 195 TYR A CA 1
ATOM 1549 C C . TYR A 1 195 ? 12.241 -12.145 -0.415 1.00 95.44 195 TYR A C 1
ATOM 1551 O O . TYR A 1 195 ? 11.908 -11.885 -1.571 1.00 95.44 195 TYR A O 1
ATOM 1559 N N . ILE A 1 196 ? 12.989 -13.196 -0.088 1.00 96.00 196 ILE A N 1
ATOM 1560 C CA . ILE A 1 196 ? 13.560 -14.162 -1.024 1.00 96.00 196 ILE A CA 1
ATOM 1561 C C . ILE A 1 196 ? 12.743 -15.451 -0.914 1.00 96.00 196 ILE A C 1
ATOM 1563 O O . ILE A 1 196 ? 12.846 -16.174 0.079 1.00 96.00 196 ILE A O 1
ATOM 1567 N N . ILE A 1 197 ? 11.911 -15.730 -1.915 1.00 94.06 197 ILE A N 1
ATOM 1568 C CA . ILE A 1 197 ? 10.950 -16.839 -1.923 1.00 94.06 197 ILE A CA 1
ATOM 1569 C C . ILE A 1 197 ? 11.487 -17.970 -2.807 1.00 94.06 197 ILE A C 1
ATOM 1571 O O . ILE A 1 197 ? 11.761 -17.768 -3.992 1.00 94.06 197 ILE A O 1
ATOM 1575 N N . LYS A 1 198 ? 11.601 -19.179 -2.241 1.00 91.12 198 LYS A N 1
ATOM 1576 C CA . LYS A 1 198 ? 12.163 -20.359 -2.911 1.00 91.12 198 LYS A CA 1
ATOM 1577 C C . LYS A 1 198 ? 11.112 -21.470 -3.084 1.00 91.12 198 LYS A C 1
ATOM 1579 O O . LYS A 1 198 ? 10.783 -22.152 -2.106 1.00 91.12 198 LYS A O 1
ATOM 1584 N N . PRO A 1 199 ? 10.583 -21.707 -4.299 1.00 86.69 199 PRO A N 1
ATOM 1585 C CA . PRO A 1 199 ? 9.672 -22.819 -4.562 1.00 86.69 199 PRO A CA 1
ATOM 1586 C C . PRO A 1 199 ? 10.409 -24.170 -4.628 1.00 86.69 199 PRO A C 1
ATOM 1588 O O . PRO A 1 199 ? 11.565 -24.268 -5.044 1.00 86.69 199 PRO A O 1
ATOM 1591 N N . LYS A 1 200 ? 9.736 -25.246 -4.216 1.00 80.19 200 LYS A N 1
ATOM 1592 C CA . LYS A 1 200 ? 10.308 -26.594 -4.097 1.00 80.19 200 LYS A CA 1
ATOM 1593 C C . LYS A 1 200 ? 10.460 -27.283 -5.462 1.00 80.19 200 LYS A C 1
ATOM 1595 O O . LYS A 1 200 ? 9.503 -27.381 -6.219 1.00 80.19 200 LYS A O 1
ATOM 1600 N N . LYS A 1 201 ? 11.634 -27.871 -5.736 1.00 62.34 201 LYS A N 1
ATOM 1601 C CA . LYS A 1 201 ? 11.939 -28.657 -6.961 1.00 62.34 201 LYS A CA 1
ATOM 1602 C C . LYS A 1 201 ? 11.742 -27.905 -8.298 1.00 62.34 201 LYS A C 1
ATOM 1604 O O . LYS A 1 201 ? 11.251 -28.489 -9.264 1.00 62.34 201 LYS A O 1
ATOM 1609 N N . VAL A 1 202 ? 12.186 -26.654 -8.395 1.00 60.75 202 VAL A N 1
ATOM 1610 C CA . VAL A 1 202 ? 12.346 -25.964 -9.691 1.00 60.75 202 VAL A CA 1
ATOM 1611 C C . VAL A 1 202 ? 13.796 -25.567 -9.939 1.00 60.75 202 VAL A C 1
ATOM 1613 O O . VAL A 1 202 ? 14.581 -25.450 -9.003 1.00 60.75 202 VAL A O 1
ATOM 1616 N N . ALA A 1 203 ? 14.139 -25.416 -11.219 1.00 58.59 203 ALA A N 1
ATOM 1617 C CA . ALA A 1 203 ? 15.454 -24.993 -11.705 1.00 58.59 203 ALA A CA 1
ATOM 1618 C C . ALA A 1 203 ? 15.453 -23.519 -12.161 1.00 58.59 203 ALA A C 1
ATOM 1620 O O . ALA A 1 203 ? 16.241 -23.138 -13.020 1.00 58.59 203 ALA A O 1
ATOM 1621 N N . PHE A 1 204 ? 14.526 -22.726 -11.620 1.00 64.81 204 PHE A N 1
ATOM 1622 C CA . PHE A 1 204 ? 14.519 -21.270 -11.727 1.00 64.81 204 PHE A CA 1
ATOM 1623 C C . PHE A 1 204 ? 15.260 -20.674 -10.527 1.00 64.81 204 PHE A C 1
ATOM 1625 O O . PHE A 1 204 ? 15.401 -21.341 -9.495 1.00 64.81 204 PHE A O 1
ATOM 1632 N N . ASP A 1 205 ? 15.698 -19.425 -10.659 1.00 71.56 205 ASP A N 1
ATOM 1633 C CA . ASP A 1 205 ? 16.254 -18.661 -9.545 1.00 71.56 205 ASP A CA 1
ATOM 1634 C C . ASP A 1 205 ? 15.187 -18.323 -8.486 1.00 71.56 205 ASP A C 1
ATOM 1636 O O . ASP A 1 205 ? 14.016 -18.697 -8.577 1.00 71.56 205 ASP A O 1
ATOM 1640 N N . GLU A 1 206 ? 15.609 -17.662 -7.412 1.00 88.62 206 GLU A N 1
ATOM 1641 C CA . GLU A 1 206 ? 14.736 -17.306 -6.296 1.00 88.62 206 GLU A CA 1
ATOM 1642 C C . GLU A 1 206 ? 14.033 -15.967 -6.569 1.00 88.62 206 GLU A C 1
ATOM 1644 O O . GLU A 1 206 ? 14.644 -15.023 -7.071 1.00 88.62 206 GLU A O 1
ATOM 1649 N N . LEU A 1 207 ? 12.746 -15.856 -6.227 1.00 93.31 207 LEU A N 1
ATOM 1650 C CA . LEU A 1 207 ? 12.005 -14.602 -6.384 1.00 93.31 207 LEU A CA 1
ATOM 1651 C C . LEU A 1 207 ? 12.402 -13.632 -5.264 1.00 93.31 207 LEU A C 1
ATOM 1653 O O . LEU A 1 207 ? 12.133 -13.923 -4.098 1.00 93.31 207 LEU A O 1
ATOM 1657 N N . ARG A 1 208 ? 13.004 -12.485 -5.605 1.00 95.62 208 ARG A N 1
ATOM 1658 C CA . ARG A 1 208 ? 13.412 -11.439 -4.649 1.00 95.62 208 ARG A CA 1
ATOM 1659 C C . ARG A 1 208 ? 12.554 -10.189 -4.844 1.00 95.62 208 ARG A C 1
ATOM 1661 O O . ARG A 1 208 ? 12.561 -9.593 -5.918 1.00 95.62 208 ARG A O 1
ATOM 1668 N N . VAL A 1 209 ? 11.794 -9.807 -3.819 1.00 94.69 209 VAL A N 1
ATOM 1669 C CA . VAL A 1 209 ? 10.787 -8.727 -3.881 1.00 94.69 209 VAL A CA 1
ATOM 1670 C C . VAL A 1 209 ? 10.705 -7.926 -2.577 1.00 94.69 209 VAL A C 1
ATOM 1672 O O . VAL A 1 209 ? 11.094 -8.419 -1.521 1.00 94.69 209 VAL A O 1
ATOM 1675 N N . THR A 1 210 ? 10.166 -6.706 -2.625 1.00 91.94 210 THR A N 1
ATOM 1676 C CA . THR A 1 210 ? 9.851 -5.914 -1.420 1.00 91.94 210 THR A CA 1
ATOM 1677 C C . THR A 1 210 ? 8.677 -6.507 -0.628 1.00 91.94 210 THR A C 1
ATOM 1679 O O . THR A 1 210 ? 7.852 -7.242 -1.173 1.00 91.94 210 THR A O 1
ATOM 1682 N N . GLY A 1 211 ? 8.571 -6.197 0.670 1.00 88.12 211 GLY A N 1
ATOM 1683 C CA . GLY A 1 211 ? 7.626 -6.875 1.573 1.00 88.12 211 GLY A CA 1
ATOM 1684 C C . GLY A 1 211 ? 6.142 -6.735 1.205 1.00 88.12 211 GLY A C 1
ATOM 1685 O O . GLY A 1 211 ? 5.371 -7.673 1.405 1.00 88.12 211 GLY A O 1
ATOM 1686 N N . ASP A 1 212 ? 5.732 -5.596 0.638 1.00 85.38 212 ASP A N 1
ATOM 1687 C CA . ASP A 1 212 ? 4.357 -5.367 0.161 1.00 85.38 212 ASP A CA 1
ATOM 1688 C C . ASP A 1 212 ? 4.058 -5.981 -1.222 1.00 85.38 212 ASP A C 1
ATOM 1690 O O . ASP A 1 212 ? 2.893 -6.045 -1.626 1.00 85.38 212 ASP A O 1
ATOM 1694 N N . HIS A 1 213 ? 5.074 -6.467 -1.946 1.00 88.19 213 HIS A N 1
ATOM 1695 C CA . HIS A 1 213 ? 4.911 -7.008 -3.294 1.00 88.19 213 HIS A CA 1
ATOM 1696 C C . HIS A 1 213 ? 3.998 -8.241 -3.286 1.00 88.19 213 HIS A C 1
ATOM 1698 O O . HIS A 1 213 ? 4.279 -9.229 -2.607 1.00 88.19 213 HIS A O 1
ATOM 1704 N N . LYS A 1 214 ? 2.897 -8.207 -4.047 1.00 90.62 214 LYS A N 1
ATOM 1705 C CA . LYS A 1 214 ? 1.905 -9.291 -4.030 1.00 90.62 214 LYS A CA 1
ATOM 1706 C C . LYS A 1 214 ? 2.258 -10.434 -4.978 1.00 90.62 214 LYS A C 1
ATOM 1708 O O . LYS A 1 214 ? 2.401 -10.233 -6.183 1.00 90.62 214 LYS A O 1
ATOM 1713 N N . VAL A 1 215 ? 2.281 -11.646 -4.437 1.00 92.88 215 VAL A N 1
ATOM 1714 C CA . VAL A 1 215 ? 2.477 -12.908 -5.165 1.00 92.88 215 VAL A CA 1
ATOM 1715 C C . VAL A 1 215 ? 1.132 -13.632 -5.283 1.00 92.88 215 VAL A C 1
ATOM 1717 O O . VAL A 1 215 ? 0.305 -13.543 -4.371 1.00 92.88 215 VAL A O 1
ATOM 1720 N N . LEU A 1 216 ? 0.891 -14.344 -6.388 1.00 93.25 216 LEU A N 1
ATOM 1721 C CA . LEU A 1 216 ? -0.315 -15.165 -6.544 1.00 93.25 216 LEU A CA 1
ATOM 1722 C C . LEU A 1 216 ? -0.137 -16.519 -5.844 1.00 93.25 216 LEU A C 1
ATOM 1724 O O . LEU A 1 216 ? 0.680 -17.338 -6.279 1.00 93.25 216 LEU A O 1
ATOM 1728 N N . ILE A 1 217 ? -0.901 -16.762 -4.772 1.00 93.69 217 ILE A N 1
ATOM 1729 C CA . ILE A 1 217 ? -0.733 -17.949 -3.921 1.00 93.69 217 ILE A CA 1
ATOM 1730 C C . ILE A 1 217 ? -2.040 -18.685 -3.596 1.00 93.69 217 ILE A C 1
ATOM 1732 O O . ILE A 1 217 ? -3.135 -18.122 -3.625 1.00 93.69 217 ILE A O 1
ATOM 1736 N N . ILE A 1 218 ? -1.895 -19.952 -3.203 1.00 90.88 218 ILE A N 1
ATOM 1737 C CA . ILE A 1 218 ? -2.895 -20.753 -2.482 1.00 90.88 218 ILE A CA 1
ATOM 1738 C C . ILE A 1 218 ? -2.305 -21.099 -1.108 1.00 90.88 218 ILE A C 1
ATOM 1740 O O . ILE A 1 218 ? -1.217 -21.678 -1.029 1.00 90.88 218 ILE A O 1
ATOM 1744 N N . ARG A 1 219 ? -3.006 -20.773 -0.012 1.00 90.25 219 ARG A N 1
ATOM 1745 C CA . ARG A 1 219 ? -2.544 -21.125 1.342 1.00 90.25 219 ARG A CA 1
ATOM 1746 C C . ARG A 1 219 ? -2.550 -22.637 1.559 1.00 90.25 219 ARG A C 1
ATOM 1748 O O . ARG A 1 219 ? -3.461 -23.335 1.108 1.00 90.25 219 ARG A O 1
ATOM 1755 N N . SER A 1 220 ? -1.583 -23.135 2.325 1.00 88.00 220 SER A N 1
ATOM 1756 C CA . SER A 1 220 ? -1.415 -24.561 2.641 1.00 88.00 220 SER A CA 1
ATOM 1757 C C . SER A 1 220 ? -2.699 -25.216 3.181 1.00 88.00 220 SER A C 1
ATOM 1759 O O . SER A 1 220 ? -3.073 -26.324 2.801 1.00 88.00 220 SER A O 1
ATOM 1761 N N . GLU A 1 221 ? -3.429 -24.479 4.016 1.00 86.38 221 GLU A N 1
ATOM 1762 C CA . GLU A 1 221 ? -4.655 -24.871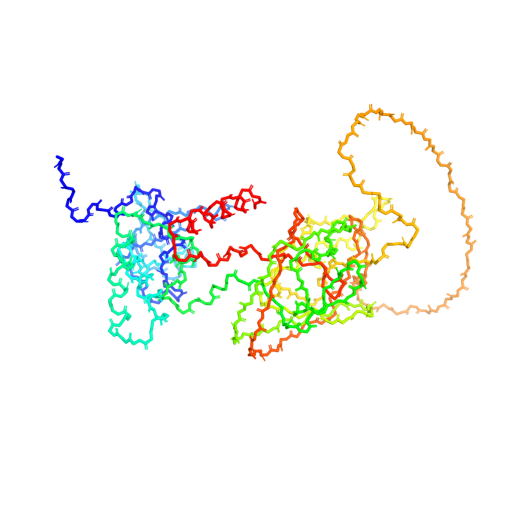 4.699 1.00 86.38 221 GLU A CA 1
ATOM 1763 C C . GLU A 1 221 ? -5.904 -24.867 3.804 1.00 86.38 221 GLU A C 1
ATOM 1765 O O . GLU A 1 221 ? -6.927 -25.432 4.202 1.00 86.38 221 GLU A O 1
ATOM 1770 N N . TRP A 1 222 ? -5.848 -24.271 2.608 1.00 86.88 222 TRP A N 1
ATOM 1771 C CA . TRP A 1 222 ? -6.936 -24.312 1.623 1.00 86.88 222 TRP A CA 1
ATOM 1772 C C . TRP A 1 222 ? -6.918 -25.600 0.787 1.00 86.88 222 TRP A C 1
ATOM 1774 O O . TRP A 1 222 ? -7.941 -25.962 0.204 1.00 86.88 222 TRP A O 1
ATOM 1784 N N . VAL A 1 223 ? -5.793 -26.323 0.753 1.00 81.38 223 VAL A N 1
ATOM 1785 C CA . VAL A 1 223 ? -5.612 -27.547 -0.041 1.00 81.38 223 VAL A CA 1
ATOM 1786 C C . VAL A 1 223 ? -6.192 -28.760 0.700 1.00 81.38 223 VAL A C 1
ATOM 1788 O O . VAL A 1 223 ? -5.630 -29.255 1.677 1.00 81.38 223 VAL A O 1
ATOM 1791 N N . ASN A 1 224 ? -7.329 -29.284 0.230 1.00 68.75 224 ASN A N 1
ATOM 1792 C CA . ASN A 1 224 ? -8.020 -30.409 0.874 1.00 68.75 224 ASN A CA 1
ATOM 1793 C C . ASN A 1 224 ? -7.359 -31.771 0.574 1.00 68.75 224 ASN A C 1
ATOM 1795 O O . ASN A 1 224 ? -7.887 -32.593 -0.177 1.00 68.75 224 ASN A O 1
ATOM 1799 N N . ALA A 1 225 ? -6.222 -32.041 1.221 1.00 57.16 225 ALA A N 1
ATOM 1800 C CA . ALA A 1 225 ? -5.402 -33.244 1.032 1.00 57.16 225 ALA A CA 1
ATOM 1801 C C . ALA A 1 225 ? -6.160 -34.589 1.117 1.00 57.16 225 ALA A C 1
ATOM 1803 O O . ALA A 1 225 ? -5.782 -35.551 0.450 1.00 57.16 225 ALA A O 1
ATOM 1804 N N . LYS A 1 226 ? -7.246 -34.671 1.905 1.00 50.97 226 LYS A N 1
ATOM 1805 C CA . LYS A 1 226 ? -8.052 -35.898 2.063 1.00 50.97 226 LYS A CA 1
ATOM 1806 C C . LYS A 1 226 ? -9.078 -36.132 0.934 1.00 50.97 226 LYS A C 1
ATOM 1808 O O . LYS A 1 226 ? -9.781 -37.139 0.982 1.00 50.97 226 LYS A O 1
ATOM 1813 N N . HIS A 1 227 ? -9.200 -35.252 -0.069 1.00 45.66 227 HIS A N 1
ATOM 1814 C CA . HIS A 1 227 ? -10.204 -35.352 -1.147 1.00 45.66 227 HIS A CA 1
ATOM 1815 C C . HIS A 1 227 ? -9.600 -35.192 -2.557 1.00 45.66 227 HIS A C 1
ATOM 1817 O O . HIS A 1 227 ? -9.874 -34.224 -3.267 1.00 45.66 227 HIS A O 1
ATOM 1823 N N . LYS A 1 228 ? -8.858 -36.209 -3.022 1.00 47.31 228 LYS A N 1
ATOM 1824 C CA . LYS A 1 228 ? -8.705 -36.453 -4.469 1.00 47.31 228 LYS A CA 1
ATOM 1825 C C . LYS A 1 228 ? -10.033 -36.981 -5.018 1.00 47.31 228 LYS A C 1
ATOM 1827 O O . LYS A 1 228 ? -10.262 -38.189 -5.052 1.00 47.31 228 LYS A O 1
ATOM 1832 N N . SER A 1 229 ? -10.936 -36.064 -5.363 1.00 42.75 229 SER A N 1
ATOM 1833 C CA . SER A 1 229 ? -12.208 -36.408 -6.002 1.00 42.75 229 SER A CA 1
ATOM 1834 C C . SER A 1 229 ? -11.972 -36.941 -7.420 1.00 42.75 229 SER A C 1
ATOM 1836 O O . SER A 1 229 ? -10.902 -36.736 -7.998 1.00 42.75 229 SER A O 1
ATOM 1838 N N . ARG A 1 230 ? -12.976 -37.601 -8.008 1.00 44.16 230 ARG A N 1
ATOM 1839 C CA . ARG A 1 230 ? -12.887 -38.074 -9.400 1.00 44.16 230 ARG A CA 1
ATOM 1840 C C . ARG A 1 230 ? -12.921 -36.929 -10.425 1.00 44.16 230 ARG A C 1
ATOM 1842 O O . ARG A 1 230 ? -12.623 -37.164 -11.590 1.00 44.16 230 ARG A O 1
ATOM 1849 N N . ASP A 1 231 ? -13.247 -35.722 -9.967 1.00 45.66 231 ASP A N 1
ATOM 1850 C CA . ASP A 1 231 ? -13.541 -34.542 -10.779 1.00 45.66 231 ASP A CA 1
ATOM 1851 C C . ASP A 1 231 ? -12.572 -33.371 -10.469 1.00 45.66 231 ASP A C 1
ATOM 1853 O O . ASP A 1 231 ? -12.827 -32.231 -10.845 1.00 45.66 231 ASP A O 1
ATOM 1857 N N . GLY A 1 232 ? -11.444 -33.648 -9.792 1.00 57.28 232 GLY A N 1
ATOM 1858 C CA . GLY A 1 232 ? -10.339 -32.701 -9.579 1.00 57.28 232 GLY A CA 1
ATOM 1859 C C . GLY A 1 232 ? -10.036 -32.331 -8.119 1.00 57.28 232 GLY A C 1
ATOM 1860 O O . GLY A 1 232 ? -10.595 -32.895 -7.168 1.00 57.28 232 GLY A O 1
ATOM 1861 N N . LEU A 1 233 ? -9.103 -31.385 -7.955 1.00 68.00 233 LEU A N 1
ATOM 1862 C CA . LEU A 1 233 ? -8.719 -30.784 -6.674 1.00 68.00 233 LEU A CA 1
ATOM 1863 C C . LEU A 1 233 ? -9.724 -29.694 -6.284 1.00 68.00 233 LEU A C 1
ATOM 1865 O O . LEU A 1 233 ? -9.971 -28.775 -7.059 1.00 68.00 233 LEU A O 1
ATOM 1869 N N . ARG A 1 234 ? -10.256 -29.758 -5.059 1.00 69.00 234 ARG A N 1
ATOM 1870 C CA . ARG A 1 234 ? -11.135 -28.719 -4.507 1.00 69.00 234 ARG A CA 1
ATOM 1871 C C . ARG A 1 234 ? -10.425 -27.937 -3.406 1.00 69.00 234 ARG A C 1
ATOM 1873 O O . ARG A 1 234 ? -10.113 -28.500 -2.355 1.00 69.00 234 ARG A O 1
ATOM 1880 N N . LEU A 1 235 ? -10.216 -26.646 -3.636 1.00 78.38 235 LEU A N 1
ATOM 1881 C CA . LEU A 1 235 ? -9.737 -25.698 -2.629 1.00 78.38 235 LEU A CA 1
ATOM 1882 C C . LEU A 1 235 ? -10.869 -25.307 -1.657 1.00 78.38 235 LEU A C 1
ATOM 1884 O O . LEU A 1 235 ? -12.042 -25.599 -1.911 1.00 78.38 235 LEU A O 1
ATOM 1888 N N . LYS A 1 236 ? -10.522 -24.682 -0.526 1.00 81.81 236 LYS A N 1
ATOM 1889 C CA . LYS A 1 236 ? -11.494 -24.022 0.371 1.00 81.81 236 LYS A CA 1
ATOM 1890 C C .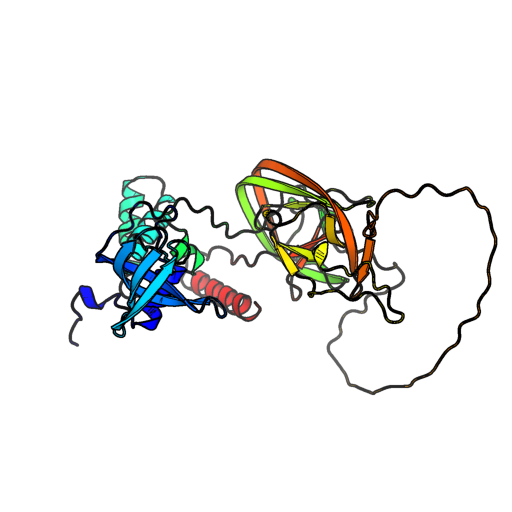 LYS A 1 236 ? -11.825 -22.604 -0.092 1.00 81.81 236 LYS A C 1
ATOM 1892 O O . LYS A 1 236 ? -12.997 -22.261 -0.145 1.00 81.81 236 LYS A O 1
ATOM 1897 N N . GLU A 1 237 ? -10.788 -21.857 -0.458 1.00 82.25 237 GLU A N 1
ATOM 1898 C CA . GLU A 1 237 ? -10.835 -20.498 -1.001 1.00 82.25 237 GLU A CA 1
ATOM 1899 C C . GLU A 1 237 ? -10.215 -20.491 -2.405 1.00 82.25 237 GLU A 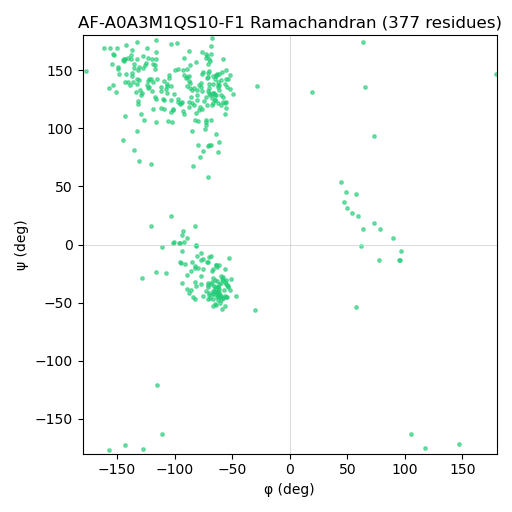C 1
ATOM 1901 O O . GLU A 1 237 ? -9.432 -21.384 -2.748 1.00 82.25 237 GLU A O 1
ATOM 1906 N N . GLU A 1 238 ? -10.537 -19.481 -3.207 1.00 85.31 238 GLU A N 1
ATOM 1907 C CA . GLU A 1 238 ? -9.871 -19.228 -4.491 1.00 85.31 238 GLU A CA 1
ATOM 1908 C C . GLU A 1 238 ? -8.440 -18.679 -4.283 1.00 85.31 238 GLU A C 1
ATOM 1910 O O . GLU A 1 238 ? -8.122 -18.199 -3.191 1.00 85.31 238 GLU A O 1
ATOM 1915 N N . PRO A 1 239 ? -7.542 -18.750 -5.288 1.00 89.81 239 PRO A N 1
ATOM 1916 C CA . PRO A 1 239 ? -6.196 -18.186 -5.173 1.00 89.81 239 PRO A CA 1
ATOM 1917 C C . PRO A 1 239 ? -6.205 -16.668 -4.942 1.00 89.81 239 PRO A C 1
ATOM 1919 O O . PRO A 1 239 ? -7.060 -15.959 -5.469 1.00 89.81 239 PRO A O 1
ATOM 1922 N N . GLN A 1 240 ? -5.235 -16.154 -4.181 1.00 87.44 240 GLN A N 1
ATOM 1923 C CA . GLN A 1 240 ? -5.208 -14.749 -3.756 1.00 87.44 240 GLN A CA 1
ATOM 1924 C C . GLN A 1 240 ? -3.854 -14.073 -3.987 1.00 87.44 240 GLN A C 1
ATOM 1926 O O . GLN A 1 240 ? -2.797 -14.699 -3.909 1.00 87.44 240 GLN A O 1
ATOM 1931 N N . TRP A 1 241 ? -3.904 -12.761 -4.222 1.00 88.38 241 TRP A N 1
ATOM 1932 C CA . TRP A 1 241 ? -2.745 -11.874 -4.316 1.00 88.38 241 TRP A CA 1
ATOM 1933 C C . TRP A 1 241 ? -2.319 -11.403 -2.920 1.00 88.38 241 TRP A C 1
ATOM 1935 O O . TRP A 1 241 ? -2.895 -10.451 -2.385 1.00 88.38 241 TRP A O 1
ATOM 1945 N N . ILE A 1 242 ? -1.319 -12.059 -2.331 1.00 87.44 242 ILE A N 1
ATOM 1946 C CA . ILE A 1 242 ? -0.886 -11.823 -0.944 1.00 87.44 242 ILE A CA 1
ATOM 1947 C C . ILE A 1 242 ? 0.516 -11.184 -0.916 1.00 87.44 242 ILE A C 1
ATOM 1949 O O . ILE A 1 242 ? 1.379 -11.634 -1.673 1.00 87.44 242 ILE A O 1
ATOM 1953 N N . PRO A 1 243 ? 0.763 -10.149 -0.083 1.00 89.94 243 PRO A N 1
ATOM 1954 C CA . PRO A 1 243 ? 2.089 -9.549 0.088 1.00 89.94 243 PRO A CA 1
ATOM 1955 C C . PRO A 1 243 ? 3.163 -10.564 0.489 1.00 89.94 243 PRO A C 1
ATOM 1957 O O . PRO A 1 243 ? 2.910 -11.447 1.309 1.00 89.94 243 PRO A O 1
ATOM 1960 N N . ALA A 1 244 ? 4.378 -10.404 -0.034 1.00 91.88 244 ALA A N 1
ATOM 1961 C CA . ALA A 1 244 ? 5.514 -11.285 0.226 1.00 91.88 244 ALA A CA 1
ATOM 1962 C C . ALA A 1 244 ? 5.812 -11.470 1.726 1.00 91.88 244 ALA A C 1
ATOM 1964 O O . ALA A 1 244 ? 6.130 -12.581 2.152 1.00 91.88 244 ALA A O 1
ATOM 1965 N N . LYS A 1 245 ? 5.635 -10.413 2.535 1.00 91.00 245 LYS A N 1
ATOM 1966 C CA . LYS A 1 245 ? 5.811 -10.451 3.998 1.00 91.00 245 LYS A CA 1
ATOM 1967 C C . LYS A 1 245 ? 4.787 -11.302 4.751 1.00 91.00 245 LYS A C 1
ATOM 1969 O O . LYS A 1 245 ? 5.085 -11.767 5.846 1.00 91.00 245 LYS A O 1
ATOM 1974 N N . ASP A 1 246 ? 3.619 -11.536 4.155 1.00 91.88 246 ASP A N 1
ATOM 1975 C CA . ASP A 1 246 ? 2.525 -12.314 4.745 1.00 91.88 246 ASP A CA 1
ATOM 1976 C C . ASP A 1 246 ? 2.545 -13.789 4.295 1.00 91.88 246 ASP A C 1
ATOM 1978 O O . ASP A 1 246 ? 1.660 -14.569 4.668 1.00 91.88 246 ASP A O 1
ATOM 1982 N N . LEU A 1 247 ? 3.518 -14.196 3.470 1.00 93.38 247 LEU A N 1
ATOM 1983 C CA . LEU A 1 247 ? 3.705 -15.577 3.013 1.00 93.38 247 LEU A CA 1
ATOM 1984 C C . LEU A 1 247 ? 4.433 -16.435 4.058 1.00 93.38 247 LEU A C 1
ATOM 1986 O O . LEU A 1 247 ? 5.172 -15.940 4.905 1.00 93.38 247 LEU A O 1
ATOM 1990 N N . LYS A 1 248 ? 4.254 -17.757 3.975 1.00 93.69 248 LYS A N 1
ATOM 1991 C CA . LYS A 1 248 ? 4.920 -18.737 4.848 1.00 93.69 248 LYS A CA 1
ATOM 1992 C C . LYS A 1 248 ? 5.425 -19.945 4.048 1.00 93.69 248 LYS A C 1
ATOM 1994 O O . LYS A 1 248 ? 4.769 -20.351 3.083 1.00 93.69 248 LYS A O 1
ATOM 1999 N N . PRO A 1 249 ? 6.545 -20.573 4.453 1.00 93.38 249 PRO A N 1
ATOM 2000 C CA . PRO A 1 249 ? 6.950 -21.868 3.918 1.00 93.38 249 PRO A CA 1
ATOM 2001 C C . PRO A 1 249 ? 5.807 -22.884 4.018 1.00 93.38 249 PRO A C 1
ATOM 2003 O O . PRO A 1 249 ? 5.144 -23.002 5.050 1.00 93.38 249 PRO A O 1
ATOM 2006 N N . GLY A 1 250 ? 5.570 -23.623 2.938 1.00 89.81 250 GLY A N 1
ATOM 2007 C CA . GLY A 1 250 ? 4.481 -24.587 2.834 1.00 89.81 250 GLY A CA 1
ATOM 2008 C C . GLY A 1 250 ? 3.196 -24.094 2.159 1.00 89.81 250 GLY A C 1
ATOM 2009 O O . GLY A 1 250 ? 2.401 -24.961 1.793 1.00 89.81 250 GLY A O 1
ATOM 2010 N N . ASP A 1 251 ? 3.010 -22.785 1.946 1.00 93.44 251 ASP A N 1
ATOM 2011 C CA . ASP A 1 251 ? 2.026 -22.258 0.981 1.00 93.44 251 ASP A CA 1
ATOM 2012 C C . ASP A 1 251 ? 2.446 -22.590 -0.464 1.00 93.44 251 ASP A C 1
ATOM 2014 O O . ASP A 1 251 ? 3.557 -23.064 -0.695 1.00 93.44 251 ASP A O 1
ATOM 2018 N N . TYR A 1 252 ? 1.575 -22.357 -1.448 1.00 91.75 252 TYR A N 1
ATOM 2019 C CA . TYR A 1 252 ? 1.831 -22.655 -2.861 1.00 91.75 252 TYR A CA 1
ATOM 2020 C C . TYR A 1 252 ? 1.836 -21.388 -3.712 1.00 91.75 252 TYR A C 1
ATOM 2022 O O . TYR A 1 252 ? 0.846 -20.663 -3.712 1.00 91.75 252 TYR A O 1
ATOM 2030 N N . VAL A 1 253 ? 2.897 -21.160 -4.489 1.00 92.62 253 VAL A N 1
ATOM 2031 C CA . VAL A 1 253 ? 2.951 -20.094 -5.507 1.00 92.62 253 VAL A CA 1
ATOM 2032 C C . VAL A 1 253 ? 2.502 -20.617 -6.870 1.00 92.62 253 VAL A C 1
ATOM 2034 O O . VAL A 1 253 ? 2.777 -21.771 -7.209 1.00 92.62 253 VAL A O 1
ATOM 2037 N N . ALA A 1 254 ? 1.849 -19.774 -7.669 1.00 90.81 254 ALA A N 1
ATOM 2038 C CA . ALA A 1 254 ? 1.611 -20.063 -9.081 1.00 90.81 254 ALA A CA 1
ATOM 2039 C C . ALA A 1 254 ? 2.908 -19.938 -9.891 1.00 90.81 254 ALA A C 1
ATOM 2041 O O . ALA A 1 254 ? 3.553 -18.887 -9.868 1.00 90.81 254 ALA A O 1
ATOM 2042 N N . LEU A 1 255 ? 3.246 -20.981 -10.652 1.00 86.19 255 LEU A N 1
ATOM 2043 C CA . LEU A 1 255 ? 4.281 -20.948 -11.679 1.00 86.19 255 LEU A CA 1
ATOM 2044 C C . LEU A 1 255 ? 3.674 -21.015 -13.083 1.00 86.19 255 LEU A C 1
ATOM 2046 O O . LEU A 1 255 ? 2.763 -21.809 -13.345 1.00 86.19 255 LEU A O 1
ATOM 2050 N N . VAL A 1 256 ? 4.257 -20.248 -14.004 1.00 77.50 256 VAL A N 1
ATOM 2051 C CA . VAL A 1 256 ? 4.035 -20.394 -15.449 1.00 77.50 256 VAL A CA 1
ATOM 2052 C C . VAL A 1 256 ? 5.223 -21.143 -16.045 1.00 77.50 256 VAL A C 1
ATOM 2054 O O . VAL A 1 256 ? 6.353 -20.661 -16.034 1.00 77.50 256 VAL A O 1
ATOM 2057 N N . TYR A 1 257 ? 4.962 -22.332 -16.582 1.00 60.53 257 TYR A N 1
ATOM 2058 C CA . TYR A 1 257 ? 5.927 -23.069 -17.395 1.00 60.53 257 TYR A CA 1
ATOM 2059 C C . TYR A 1 257 ? 5.767 -22.652 -18.859 1.00 60.53 257 TYR A C 1
ATOM 2061 O O . TYR A 1 257 ? 4.642 -22.447 -19.312 1.00 60.53 257 TYR A O 1
ATOM 2069 N N . GLN A 1 258 ? 6.871 -22.570 -19.612 1.00 50.12 258 GLN A N 1
ATOM 2070 C CA . GLN A 1 258 ? 6.801 -22.391 -21.065 1.00 50.12 258 GLN A CA 1
ATOM 2071 C C . GLN A 1 258 ? 5.945 -23.503 -21.683 1.00 50.12 258 GLN A C 1
ATOM 2073 O O . GLN A 1 258 ? 6.283 -24.684 -21.600 1.00 50.12 258 GLN A O 1
ATOM 2078 N N . VAL A 1 259 ? 4.831 -23.112 -22.297 1.00 37.25 259 VAL A N 1
ATOM 2079 C CA . VAL A 1 259 ? 3.965 -24.017 -23.058 1.00 37.25 259 VAL A CA 1
ATOM 2080 C C . VAL A 1 259 ? 4.589 -24.250 -24.435 1.00 37.25 259 VAL A C 1
ATOM 2082 O O . VAL A 1 259 ? 5.070 -23.299 -25.044 1.00 37.25 259 VAL A O 1
ATOM 2085 N N . ASP A 1 260 ? 4.566 -25.504 -24.901 1.00 34.31 260 ASP A N 1
ATOM 2086 C CA . ASP A 1 260 ? 5.230 -26.020 -26.110 1.00 34.31 260 ASP A CA 1
ATOM 2087 C C . ASP A 1 260 ? 5.450 -25.018 -27.258 1.00 34.31 260 ASP A C 1
ATOM 2089 O O . ASP A 1 260 ? 4.504 -24.387 -27.737 1.00 34.31 260 ASP A O 1
ATOM 2093 N N . GLU A 1 261 ? 6.653 -25.054 -27.851 1.00 33.44 261 GLU A N 1
ATOM 2094 C CA . GLU A 1 261 ? 7.040 -24.349 -29.094 1.00 33.44 261 GLU A CA 1
ATOM 2095 C C . GLU A 1 261 ? 6.095 -24.614 -30.292 1.00 33.44 261 GLU A C 1
ATOM 2097 O O . GLU A 1 261 ? 6.158 -23.944 -31.324 1.00 33.44 261 GLU A O 1
ATOM 2102 N N . THR A 1 262 ? 5.204 -25.604 -30.177 1.00 33.84 262 THR A N 1
ATOM 2103 C CA . THR A 1 262 ? 4.190 -25.946 -31.182 1.00 33.84 262 THR A CA 1
ATOM 2104 C C . THR A 1 262 ? 2.926 -25.080 -31.109 1.00 33.84 262 THR A C 1
ATOM 2106 O O . THR A 1 262 ? 2.214 -24.973 -32.114 1.00 33.84 262 THR A O 1
ATOM 2109 N N . ARG A 1 263 ? 2.640 -24.411 -29.979 1.00 35.62 263 ARG A N 1
ATOM 2110 C CA . ARG A 1 263 ? 1.522 -23.458 -29.872 1.00 35.62 263 ARG A CA 1
ATOM 2111 C C . ARG A 1 263 ? 1.899 -22.113 -30.488 1.00 35.62 263 ARG A C 1
ATOM 2113 O O . ARG A 1 263 ? 2.266 -21.167 -29.798 1.00 35.62 263 ARG A O 1
ATOM 2120 N N . LYS A 1 264 ? 1.716 -22.005 -31.806 1.00 26.80 264 LYS A N 1
ATOM 2121 C CA . LYS A 1 264 ? 1.674 -20.705 -32.487 1.00 26.80 264 LYS A CA 1
ATOM 2122 C C . LYS A 1 264 ? 0.596 -19.826 -31.850 1.00 26.80 264 LYS A C 1
ATOM 2124 O O . LYS A 1 264 ? -0.591 -20.102 -31.995 1.00 26.80 264 LYS A O 1
ATOM 2129 N N . ILE A 1 265 ? 1.022 -18.762 -31.177 1.00 34.12 265 ILE A N 1
ATOM 2130 C CA . ILE A 1 265 ? 0.140 -17.679 -30.744 1.00 34.12 265 ILE A CA 1
ATOM 2131 C C . ILE A 1 265 ? -0.311 -16.951 -32.014 1.00 34.12 265 ILE A C 1
ATOM 2133 O O . ILE A 1 265 ? 0.490 -16.267 -32.654 1.00 34.12 265 ILE A O 1
ATOM 2137 N N . GLU A 1 266 ? -1.570 -17.121 -32.419 1.00 26.62 266 GLU A N 1
ATOM 2138 C CA . GLU A 1 266 ? -2.119 -16.323 -33.516 1.00 26.62 266 GLU A CA 1
ATOM 2139 C C . GLU A 1 266 ? -2.308 -14.867 -33.053 1.00 26.62 266 GLU A C 1
ATOM 2141 O O . GLU A 1 266 ? -2.860 -14.640 -31.971 1.00 26.62 266 GLU A O 1
ATOM 2146 N N . PRO A 1 267 ? -1.868 -13.861 -33.834 1.00 26.41 267 PRO A N 1
ATOM 2147 C CA . PRO A 1 267 ? -2.136 -12.464 -33.517 1.00 26.41 267 PRO A CA 1
ATOM 2148 C C . PRO A 1 267 ? -3.645 -12.214 -33.468 1.00 26.41 267 PRO A C 1
ATOM 2150 O O . PRO A 1 267 ? -4.357 -12.548 -34.415 1.00 26.41 267 PRO A O 1
ATOM 2153 N N . PHE A 1 268 ? -4.130 -11.605 -32.383 1.00 29.97 268 PHE A N 1
ATOM 2154 C CA . PHE A 1 268 ? -5.556 -11.360 -32.162 1.00 29.97 268 PHE A CA 1
ATOM 2155 C C . PHE A 1 268 ? -6.105 -10.311 -33.147 1.00 29.97 268 PHE A C 1
ATOM 2157 O O . PHE A 1 268 ? -6.151 -9.113 -32.866 1.00 29.97 268 PHE A O 1
ATOM 2164 N N . LEU A 1 269 ? -6.502 -10.764 -34.338 1.00 27.28 269 LEU A N 1
ATOM 2165 C CA . LEU A 1 269 ? -7.139 -9.933 -35.352 1.00 27.28 269 LEU A CA 1
ATOM 2166 C C . LEU A 1 269 ? -8.610 -9.697 -34.997 1.00 27.28 269 LEU A C 1
ATOM 2168 O O . LEU A 1 269 ? -9.421 -10.616 -34.915 1.00 27.28 269 LEU A O 1
ATOM 2172 N N . MET A 1 270 ? -8.947 -8.426 -34.803 1.00 28.78 270 MET A N 1
ATOM 2173 C CA . MET A 1 270 ? -10.255 -7.955 -34.356 1.00 28.78 270 MET A CA 1
ATOM 2174 C C . MET A 1 270 ? -11.343 -8.142 -35.436 1.00 28.78 270 MET A C 1
ATOM 2176 O O . MET A 1 270 ? -11.638 -7.216 -36.191 1.00 28.78 270 MET A O 1
ATOM 2180 N N . GLY A 1 271 ? -11.977 -9.322 -35.510 1.00 30.39 271 GLY A N 1
ATOM 2181 C CA . GLY A 1 271 ? -13.141 -9.520 -36.383 1.00 30.39 271 GLY A CA 1
ATOM 2182 C C . GLY A 1 271 ? -13.792 -10.914 -36.410 1.00 30.39 271 GLY A C 1
ATOM 2183 O O . GLY A 1 271 ? -13.118 -11.931 -36.386 1.00 30.39 271 GLY A O 1
ATOM 2184 N N . ALA A 1 272 ? -15.121 -10.904 -36.588 1.00 25.59 272 ALA A N 1
ATOM 2185 C CA . ALA A 1 272 ? -15.995 -11.992 -37.068 1.00 25.59 272 ALA A CA 1
ATOM 2186 C C . ALA A 1 272 ? -16.334 -13.214 -36.164 1.00 25.59 272 ALA A C 1
ATOM 2188 O O . ALA A 1 272 ? -15.747 -14.279 -36.273 1.00 25.59 272 ALA A O 1
ATOM 2189 N N . MET A 1 273 ? -17.475 -13.077 -35.468 1.00 26.58 273 MET A N 1
ATOM 2190 C CA . MET A 1 273 ? -18.640 -14.001 -35.464 1.00 26.58 273 MET A CA 1
ATOM 2191 C C . MET A 1 273 ? -18.567 -15.449 -34.910 1.00 26.58 273 MET A C 1
ATOM 2193 O O . MET A 1 273 ? -17.728 -16.269 -35.251 1.00 26.58 273 MET A O 1
ATOM 2197 N N . ILE A 1 274 ? -19.618 -15.782 -34.146 1.00 33.97 274 ILE A N 1
ATOM 2198 C CA . ILE A 1 274 ? -19.938 -17.088 -33.534 1.00 33.97 274 ILE A CA 1
ATOM 2199 C C . ILE A 1 274 ? -20.513 -18.071 -34.580 1.00 33.97 274 ILE A C 1
ATOM 2201 O O . ILE A 1 274 ? -21.386 -17.678 -35.361 1.00 33.97 274 ILE A O 1
ATOM 2205 N N . PRO A 1 275 ? -20.114 -19.358 -34.558 1.00 29.20 275 PRO A N 1
ATOM 2206 C CA . PRO A 1 275 ? -21.086 -20.457 -34.377 1.00 29.20 275 PRO A CA 1
ATOM 2207 C C . PRO A 1 275 ? -20.759 -21.381 -33.180 1.00 29.20 275 PRO A C 1
ATOM 2209 O O . PRO A 1 275 ? -19.687 -21.295 -32.592 1.00 29.20 275 PRO A O 1
ATOM 2212 N N . ASN A 1 276 ? -21.706 -22.256 -32.811 1.00 26.84 276 ASN A N 1
ATOM 2213 C CA . ASN A 1 276 ? -21.655 -23.136 -31.624 1.00 26.84 276 ASN A CA 1
ATOM 2214 C C . ASN A 1 276 ? -21.498 -24.646 -32.031 1.00 26.84 276 ASN A C 1
ATOM 2216 O O . ASN A 1 276 ? -21.038 -24.880 -33.149 1.00 26.84 276 ASN A O 1
ATOM 2220 N N . PRO A 1 277 ? -21.746 -25.695 -31.206 1.00 47.72 277 PRO A N 1
ATOM 2221 C CA . PRO A 1 277 ? -20.731 -26.724 -30.947 1.00 47.72 277 PRO A CA 1
ATOM 2222 C C . PRO A 1 277 ? -21.103 -28.139 -31.443 1.00 47.72 277 PRO A C 1
ATOM 2224 O O . PRO A 1 277 ? -22.228 -28.392 -31.875 1.00 47.72 277 PRO A O 1
ATOM 2227 N N . VAL A 1 278 ? -20.180 -29.101 -31.299 1.00 28.36 278 VAL A N 1
ATOM 2228 C CA . VAL A 1 278 ? -20.449 -30.545 -31.470 1.00 28.36 278 VAL A CA 1
ATOM 2229 C C . VAL A 1 278 ? -19.729 -31.350 -30.375 1.00 28.36 278 VAL A C 1
ATOM 2231 O O . VAL A 1 278 ? -18.579 -31.064 -30.052 1.00 28.36 278 VAL A O 1
ATOM 2234 N N . HIS A 1 279 ? -20.413 -32.344 -29.798 1.00 31.78 279 HIS A N 1
ATOM 2235 C CA . HIS A 1 279 ? -19.855 -33.319 -28.848 1.00 31.78 279 HIS A CA 1
ATOM 2236 C C . HIS A 1 279 ? -19.237 -34.522 -29.579 1.00 31.78 279 HIS A C 1
ATOM 2238 O O . HIS A 1 279 ? -19.774 -34.914 -30.610 1.00 31.78 279 HIS A O 1
ATOM 2244 N N . ASP A 1 280 ? -18.271 -35.213 -28.961 1.00 29.08 280 ASP A N 1
ATOM 2245 C CA . ASP A 1 280 ? -18.304 -36.688 -28.922 1.00 29.08 280 ASP A CA 1
ATOM 2246 C C . ASP A 1 280 ? -17.509 -37.274 -27.730 1.00 29.08 280 ASP A C 1
ATOM 2248 O O . ASP A 1 280 ? -16.829 -36.531 -27.016 1.00 29.08 280 ASP A O 1
ATOM 2252 N N . THR A 1 281 ? -17.635 -38.582 -27.454 1.00 29.77 281 THR A N 1
ATOM 2253 C CA . THR A 1 281 ? -17.259 -39.183 -26.151 1.00 29.77 281 THR A CA 1
ATOM 2254 C C . THR A 1 281 ? -16.420 -40.474 -26.188 1.00 29.77 281 THR A C 1
ATOM 2256 O O . THR A 1 281 ? -16.889 -41.481 -26.709 1.00 29.77 281 THR A O 1
ATOM 2259 N N . MET A 1 282 ? -15.323 -40.496 -25.402 1.00 29.94 282 MET A N 1
ATOM 2260 C CA . MET A 1 282 ? -14.741 -41.686 -24.715 1.00 29.94 282 MET A CA 1
ATOM 2261 C C . MET A 1 282 ? -14.195 -42.839 -25.619 1.00 29.94 282 MET A C 1
ATOM 2263 O O . MET A 1 282 ? -14.329 -42.747 -26.836 1.00 29.94 282 MET A O 1
ATOM 2267 N N . PRO A 1 283 ? -13.539 -43.918 -25.099 1.00 32.69 283 PRO A N 1
ATOM 2268 C CA . PRO A 1 283 ? -13.255 -44.306 -23.704 1.00 32.69 283 PRO A CA 1
ATOM 2269 C C . PRO A 1 283 ? -11.774 -44.629 -23.360 1.00 32.69 283 PRO A C 1
ATOM 2271 O O . PRO A 1 283 ? -10.869 -44.524 -24.180 1.00 32.69 283 PRO A O 1
ATOM 2274 N N . ILE A 1 284 ? -11.555 -45.052 -22.107 1.00 32.22 284 ILE A N 1
ATOM 2275 C CA . ILE A 1 284 ? -10.276 -45.474 -21.498 1.00 32.22 284 ILE A CA 1
ATOM 2276 C C . ILE A 1 284 ? -10.140 -47.012 -21.527 1.00 32.22 284 ILE A C 1
ATOM 2278 O O . ILE A 1 284 ? -11.143 -47.713 -21.388 1.00 32.22 284 ILE A O 1
ATOM 2282 N N . THR A 1 285 ? -8.911 -47.547 -21.581 1.00 26.94 285 THR A N 1
ATOM 2283 C CA . THR A 1 285 ? -8.602 -48.960 -21.254 1.00 26.94 285 THR A CA 1
ATOM 2284 C C . THR A 1 285 ? -7.388 -49.101 -20.325 1.00 26.94 285 THR A C 1
ATOM 2286 O O . THR A 1 285 ? -6.408 -48.375 -20.469 1.00 26.94 285 THR A O 1
ATOM 2289 N N . THR A 1 286 ? -7.451 -50.055 -19.389 1.00 29.22 286 THR A N 1
ATOM 2290 C CA . THR A 1 286 ? -6.550 -50.206 -18.224 1.00 29.22 286 THR A CA 1
ATOM 2291 C C . THR A 1 286 ? -5.539 -51.351 -18.379 1.00 29.22 286 THR A C 1
ATOM 2293 O O . THR A 1 286 ? -5.931 -52.422 -18.834 1.00 29.22 286 THR A O 1
ATOM 2296 N N . ILE A 1 287 ? -4.295 -51.192 -17.890 1.00 26.45 287 ILE A N 1
ATOM 2297 C CA . ILE A 1 287 ? -3.355 -52.302 -17.597 1.00 26.45 287 ILE A CA 1
ATOM 2298 C C . ILE A 1 287 ? -2.581 -52.027 -16.285 1.00 26.45 287 ILE A C 1
ATOM 2300 O O . ILE A 1 287 ? -2.182 -50.894 -16.030 1.00 26.45 287 ILE A O 1
ATOM 2304 N N . ALA A 1 288 ? -2.390 -53.073 -15.469 1.00 27.77 288 ALA A N 1
ATOM 2305 C CA . ALA A 1 288 ? -1.625 -53.169 -14.208 1.00 27.77 288 ALA A CA 1
ATOM 2306 C C . ALA A 1 288 ? -1.332 -54.682 -13.935 1.00 27.77 288 ALA A C 1
ATOM 2308 O O . ALA A 1 288 ? -1.967 -55.491 -14.624 1.00 27.77 288 ALA A O 1
ATOM 2309 N N . PRO A 1 289 ? -0.461 -55.119 -12.980 1.00 41.94 289 PRO A N 1
ATOM 2310 C CA . PRO A 1 289 ? 0.132 -54.406 -11.838 1.00 41.94 289 PRO A CA 1
ATOM 2311 C C . PRO A 1 289 ? 1.679 -54.244 -11.934 1.00 41.94 289 PRO A C 1
ATOM 2313 O O . PRO A 1 289 ? 2.081 -53.556 -12.864 1.00 41.94 289 PRO A O 1
ATOM 2316 N N . ASP A 1 290 ? 2.621 -54.684 -11.076 1.00 27.19 290 ASP A N 1
ATOM 2317 C CA . ASP A 1 290 ? 2.724 -55.771 -10.067 1.00 27.19 290 ASP A CA 1
ATOM 2318 C C . ASP A 1 290 ? 3.536 -55.346 -8.795 1.00 27.19 290 ASP A C 1
ATOM 2320 O O . ASP A 1 290 ? 3.842 -54.168 -8.612 1.00 27.19 290 ASP A O 1
ATOM 2324 N N . PHE A 1 291 ? 3.836 -56.278 -7.880 1.00 27.00 291 PHE A N 1
ATOM 2325 C CA . PHE A 1 291 ? 4.300 -56.077 -6.490 1.00 27.00 291 PHE A CA 1
ATOM 2326 C C . PHE A 1 291 ? 5.825 -56.058 -6.228 1.00 27.00 291 PHE A C 1
ATOM 2328 O O . PHE A 1 291 ? 6.564 -56.877 -6.765 1.00 27.00 291 PHE A O 1
ATOM 2335 N N . VAL A 1 292 ? 6.232 -55.305 -5.186 1.00 25.12 292 VAL A N 1
ATOM 2336 C CA . VAL A 1 292 ? 7.175 -55.745 -4.119 1.00 25.12 292 VAL A CA 1
ATOM 2337 C C . VAL A 1 292 ? 6.700 -55.164 -2.769 1.00 25.12 292 VAL A C 1
ATOM 2339 O O . VAL A 1 292 ? 6.158 -54.062 -2.740 1.00 25.12 292 VAL A O 1
ATOM 2342 N N . SER A 1 293 ? 6.888 -55.873 -1.646 1.00 30.41 293 SER A N 1
ATOM 2343 C CA . SER A 1 293 ? 6.396 -55.482 -0.306 1.00 30.41 293 SER A CA 1
ATOM 2344 C C . SER A 1 293 ? 7.463 -55.559 0.798 1.00 30.41 293 SER A C 1
ATOM 2346 O O . SER A 1 293 ? 8.188 -56.551 0.855 1.00 30.41 293 SER A O 1
ATOM 2348 N N . TRP A 1 294 ? 7.472 -54.600 1.734 1.00 23.38 294 TRP A N 1
ATOM 2349 C CA . TRP A 1 294 ? 8.229 -54.639 3.004 1.00 23.38 294 TRP A CA 1
ATOM 2350 C C . TRP A 1 294 ? 7.365 -54.098 4.177 1.00 23.38 294 TRP A C 1
ATOM 2352 O O . TRP A 1 294 ? 6.325 -53.492 3.912 1.00 23.38 294 TRP A O 1
ATOM 2362 N N . PRO A 1 295 ? 7.686 -54.415 5.452 1.00 28.53 295 PRO A N 1
ATOM 2363 C CA . PRO A 1 295 ? 6.680 -54.535 6.516 1.00 28.53 295 PRO A CA 1
ATOM 2364 C C . PRO A 1 295 ? 6.324 -53.242 7.266 1.00 28.53 295 PRO A C 1
ATOM 2366 O O . PRO A 1 295 ? 7.025 -52.236 7.222 1.00 28.53 295 PRO A O 1
ATOM 2369 N N . GLN A 1 296 ? 5.219 -53.327 8.011 1.00 35.59 296 GLN A N 1
ATOM 2370 C CA . GLN A 1 296 ? 4.627 -52.243 8.794 1.00 35.59 296 GLN A CA 1
ATOM 2371 C C . GLN A 1 296 ? 5.521 -51.767 9.949 1.00 35.59 296 GLN A C 1
ATOM 2373 O O . GLN A 1 296 ? 5.857 -52.540 10.844 1.00 35.59 296 GLN A O 1
ATOM 2378 N N . PHE A 1 297 ? 5.737 -50.454 10.007 1.00 25.17 297 PHE A N 1
ATOM 2379 C CA . PHE A 1 297 ? 5.778 -49.702 11.260 1.00 25.17 297 PHE A CA 1
ATOM 2380 C C . PHE A 1 297 ? 4.726 -48.594 11.174 1.00 25.17 297 PHE A C 1
ATOM 2382 O O . PHE A 1 297 ? 4.607 -47.937 10.142 1.00 25.17 297 PHE A O 1
ATOM 2389 N N . ILE A 1 298 ? 3.942 -48.417 12.238 1.00 32.75 298 ILE A N 1
ATOM 2390 C CA . ILE A 1 298 ? 2.983 -47.315 12.358 1.00 32.75 298 ILE A CA 1
ATOM 2391 C C . ILE A 1 298 ? 3.658 -46.210 13.167 1.00 32.75 298 ILE A C 1
ATOM 2393 O O . ILE A 1 298 ? 4.065 -46.446 14.303 1.00 32.75 298 ILE A O 1
ATOM 2397 N N . ALA A 1 299 ? 3.747 -45.023 12.576 1.00 25.92 299 ALA A N 1
ATOM 2398 C CA . ALA A 1 299 ? 4.072 -43.773 13.246 1.00 25.92 299 ALA A CA 1
ATOM 2399 C C . ALA A 1 299 ? 3.231 -42.663 12.590 1.00 25.92 299 ALA A C 1
ATOM 2401 O O . ALA A 1 299 ? 3.411 -42.390 11.409 1.00 25.92 299 ALA A O 1
ATOM 2402 N N . ASP A 1 300 ? 2.269 -42.154 13.362 1.00 27.14 300 ASP A N 1
ATOM 2403 C CA . ASP A 1 300 ? 1.445 -40.935 13.270 1.00 27.14 300 ASP A CA 1
ATOM 2404 C C . ASP A 1 300 ? 1.284 -40.194 11.916 1.00 27.14 300 ASP A C 1
ATOM 2406 O O . ASP A 1 300 ? 2.251 -39.845 11.245 1.00 27.14 300 ASP A O 1
ATOM 2410 N N . GLU A 1 301 ? 0.028 -39.876 11.545 1.00 30.69 301 GLU A N 1
ATOM 2411 C CA . GLU A 1 301 ? -0.360 -39.245 10.262 1.00 30.69 301 GLU A CA 1
ATOM 2412 C C . GLU A 1 301 ? 0.238 -37.832 10.032 1.00 30.69 301 GLU A C 1
ATOM 2414 O O . GLU A 1 301 ? -0.464 -36.820 10.113 1.00 30.69 301 GLU A O 1
ATOM 2419 N N . ILE A 1 302 ? 1.503 -37.742 9.613 1.00 29.16 302 ILE A N 1
ATOM 2420 C CA . ILE A 1 302 ? 1.973 -36.589 8.834 1.00 29.16 302 ILE A CA 1
ATOM 2421 C C . ILE A 1 302 ? 1.373 -36.710 7.432 1.00 29.16 302 ILE A C 1
ATOM 2423 O O . ILE A 1 302 ? 1.806 -37.516 6.609 1.00 29.16 302 ILE A O 1
ATOM 2427 N N . ILE A 1 303 ? 0.366 -35.888 7.146 1.00 34.91 303 ILE A N 1
ATOM 2428 C CA . ILE A 1 303 ? -0.170 -35.745 5.793 1.00 34.91 303 ILE A CA 1
ATOM 2429 C C . ILE A 1 303 ? 0.849 -34.950 4.971 1.00 34.91 303 ILE A C 1
ATOM 2431 O O . ILE A 1 303 ? 0.891 -33.721 5.048 1.00 34.91 303 ILE A O 1
ATOM 2435 N N . GLU A 1 304 ? 1.667 -35.637 4.169 1.00 43.34 304 GLU A N 1
ATOM 2436 C CA . GLU A 1 304 ? 2.508 -34.977 3.167 1.00 43.34 304 GLU A CA 1
ATOM 2437 C C . GLU A 1 304 ? 1.634 -34.291 2.105 1.00 43.34 304 GLU A C 1
ATOM 2439 O O . GLU A 1 304 ? 1.204 -34.882 1.113 1.00 43.34 304 GLU A O 1
ATOM 2444 N N . LEU A 1 305 ? 1.387 -32.999 2.323 1.00 55.97 305 LEU A N 1
ATOM 2445 C CA . LEU A 1 305 ? 0.925 -32.073 1.298 1.00 55.97 305 LEU A CA 1
ATOM 2446 C C . LEU A 1 305 ? 1.901 -32.100 0.113 1.00 55.97 305 LEU A C 1
ATOM 2448 O O . LEU A 1 305 ? 3.099 -31.843 0.286 1.00 55.97 305 LEU A O 1
ATOM 2452 N N . ALA A 1 306 ? 1.370 -32.413 -1.073 1.00 65.50 306 ALA A N 1
ATOM 2453 C CA . ALA A 1 306 ? 2.133 -32.613 -2.303 1.00 65.50 306 ALA A CA 1
ATOM 2454 C C . ALA A 1 306 ? 3.077 -31.436 -2.597 1.00 65.50 306 ALA A C 1
ATOM 2456 O O . ALA A 1 306 ? 2.750 -30.285 -2.307 1.00 65.50 306 ALA A O 1
ATOM 2457 N N . ALA A 1 307 ? 4.241 -31.716 -3.189 1.00 74.44 307 ALA A N 1
ATOM 2458 C CA . ALA A 1 307 ? 5.201 -30.672 -3.558 1.00 74.44 307 ALA A CA 1
ATOM 2459 C C . ALA A 1 307 ? 4.635 -29.707 -4.616 1.00 74.44 307 ALA A C 1
ATOM 2461 O O . ALA A 1 307 ? 4.975 -28.526 -4.613 1.00 74.44 307 ALA A O 1
ATOM 2462 N N . ASP A 1 308 ? 3.763 -30.211 -5.487 1.00 81.56 308 ASP A N 1
ATOM 2463 C CA . ASP A 1 308 ? 3.185 -29.498 -6.614 1.00 81.56 308 ASP A CA 1
ATOM 2464 C C . ASP A 1 308 ? 1.817 -30.076 -7.031 1.00 81.56 308 ASP A C 1
ATOM 2466 O O . ASP A 1 308 ? 1.515 -31.246 -6.773 1.00 81.56 308 ASP A O 1
ATOM 2470 N N . PHE A 1 309 ? 0.980 -29.250 -7.665 1.00 82.25 309 PHE A N 1
ATOM 2471 C CA . PHE A 1 309 ? -0.273 -29.651 -8.322 1.00 82.25 309 PHE A CA 1
ATOM 2472 C C . PHE A 1 309 ? -0.650 -28.687 -9.460 1.00 82.25 309 PHE A C 1
ATOM 2474 O O . PHE A 1 309 ? -0.144 -27.573 -9.534 1.00 82.25 309 PHE A O 1
ATOM 2481 N N . GLU A 1 310 ? -1.565 -29.094 -10.338 1.00 81.94 310 GLU A N 1
ATOM 2482 C CA . GLU A 1 310 ? -2.145 -28.228 -11.375 1.00 81.94 310 GLU A CA 1
ATOM 2483 C C . GLU A 1 310 ? -3.555 -27.783 -10.968 1.00 81.94 310 GLU A C 1
ATOM 2485 O O . GLU A 1 310 ? -4.346 -28.584 -10.463 1.00 81.94 310 GLU A O 1
ATOM 2490 N N . TYR A 1 311 ? -3.861 -26.499 -11.162 1.00 80.38 311 TYR A N 1
ATOM 2491 C CA . TYR A 1 311 ? -5.178 -25.903 -10.919 1.00 80.38 311 TYR A CA 1
ATOM 2492 C C . TYR A 1 311 ? -5.319 -24.627 -11.762 1.00 80.38 311 TYR A C 1
ATOM 2494 O O . TYR A 1 311 ? -4.390 -23.826 -11.824 1.00 80.38 311 TYR A O 1
ATOM 2502 N N . ASP A 1 312 ? -6.466 -24.460 -12.424 1.00 77.88 312 ASP A N 1
ATOM 2503 C CA . ASP A 1 312 ? -6.757 -23.368 -13.370 1.00 77.88 312 ASP A CA 1
ATOM 2504 C C . ASP A 1 312 ? -5.618 -23.058 -14.366 1.00 77.88 312 ASP A C 1
ATOM 2506 O O . ASP A 1 312 ? -5.130 -21.938 -14.478 1.00 77.88 312 ASP A O 1
ATOM 2510 N N . ASN A 1 313 ? -5.156 -24.091 -15.082 1.00 75.75 313 ASN A N 1
ATOM 2511 C CA . ASN A 1 313 ? -4.090 -24.020 -16.100 1.00 75.75 313 ASN A CA 1
ATOM 2512 C C . ASN A 1 313 ? -2.703 -23.564 -15.589 1.00 75.75 313 ASN A C 1
ATOM 2514 O O . ASN A 1 313 ? -1.745 -23.558 -16.360 1.00 75.75 313 ASN A O 1
ATOM 2518 N N . LEU A 1 314 ? -2.577 -23.241 -14.300 1.00 82.44 314 LEU A N 1
ATOM 2519 C CA . LEU A 1 314 ? -1.332 -22.911 -13.616 1.00 82.44 314 LEU A CA 1
ATOM 2520 C C . LEU A 1 314 ? -0.811 -24.116 -12.829 1.00 82.44 314 LEU A C 1
ATOM 2522 O O . LEU A 1 314 ? -1.578 -24.945 -12.322 1.00 82.44 314 LEU A O 1
ATOM 2526 N N . LYS A 1 315 ? 0.515 -24.194 -12.696 1.00 85.94 315 LYS A N 1
ATOM 2527 C CA . LYS A 1 315 ? 1.174 -25.196 -11.859 1.00 85.94 315 LYS A CA 1
ATOM 2528 C C . LYS A 1 315 ? 1.590 -24.563 -10.538 1.00 85.94 315 LYS A C 1
ATOM 2530 O O . LYS A 1 315 ? 2.431 -23.674 -10.493 1.00 85.94 315 LYS A O 1
ATOM 2535 N N . TRP A 1 316 ? 1.003 -25.050 -9.460 1.00 88.12 316 TRP A N 1
ATOM 2536 C CA . TRP A 1 316 ? 1.168 -24.538 -8.111 1.00 88.12 316 TRP A CA 1
ATOM 2537 C C . TRP A 1 316 ? 2.257 -25.326 -7.408 1.00 88.12 316 TRP A C 1
ATOM 2539 O O . TRP A 1 316 ? 2.164 -26.549 -7.294 1.00 88.12 316 TRP A O 1
ATOM 2549 N N . VAL A 1 317 ? 3.297 -24.636 -6.950 1.00 88.31 317 VAL A N 1
ATOM 2550 C CA . VAL A 1 317 ? 4.479 -25.254 -6.343 1.00 88.31 317 VAL A CA 1
ATOM 2551 C C . VAL A 1 317 ? 4.645 -24.759 -4.919 1.00 88.31 317 VAL A C 1
ATOM 2553 O O . VAL A 1 317 ? 4.570 -23.563 -4.638 1.00 88.31 317 VAL A O 1
ATOM 2556 N N . ARG A 1 318 ? 4.857 -25.703 -4.004 1.00 90.12 318 ARG A N 1
ATOM 2557 C CA . ARG A 1 318 ? 4.984 -25.442 -2.575 1.00 90.12 318 ARG A CA 1
ATOM 2558 C C . ARG A 1 318 ? 6.255 -24.640 -2.293 1.00 90.12 318 ARG A C 1
ATOM 2560 O O . ARG A 1 318 ? 7.330 -25.023 -2.750 1.00 90.12 318 ARG A O 1
ATOM 2567 N N . ILE A 1 319 ? 6.150 -23.557 -1.531 1.00 91.75 319 ILE A N 1
ATOM 2568 C CA . ILE A 1 319 ? 7.292 -22.789 -1.027 1.00 91.75 319 ILE A CA 1
ATOM 2569 C C . ILE A 1 319 ? 8.077 -23.688 -0.067 1.00 91.75 319 ILE A C 1
ATOM 2571 O O . ILE A 1 319 ? 7.503 -24.210 0.892 1.00 91.75 319 ILE A O 1
ATOM 2575 N N . ASP A 1 320 ? 9.370 -23.872 -0.326 1.00 89.75 320 ASP A N 1
ATOM 2576 C CA . ASP A 1 320 ? 10.264 -24.655 0.534 1.00 89.75 320 ASP A CA 1
ATOM 2577 C C . ASP A 1 320 ? 10.909 -23.779 1.614 1.00 89.75 320 ASP A C 1
ATOM 2579 O O . ASP A 1 320 ? 11.053 -24.193 2.761 1.00 89.75 320 ASP A O 1
ATOM 2583 N N . GLU A 1 321 ? 11.257 -22.544 1.249 1.00 92.12 321 GLU A N 1
ATOM 2584 C CA . GLU A 1 321 ? 11.979 -21.600 2.096 1.00 92.12 321 GLU A CA 1
ATOM 2585 C C . GLU A 1 321 ? 11.559 -20.158 1.767 1.00 92.12 321 GLU A C 1
ATOM 2587 O O . GLU A 1 321 ? 11.277 -19.830 0.611 1.00 92.12 321 GLU A O 1
ATOM 2592 N N . ILE A 1 322 ? 11.540 -19.296 2.786 1.00 94.56 322 ILE A N 1
ATOM 2593 C CA . ILE A 1 322 ? 11.502 -17.838 2.634 1.00 94.56 322 ILE A CA 1
ATOM 2594 C C . ILE A 1 322 ? 12.626 -17.276 3.505 1.00 94.56 322 ILE A C 1
ATOM 2596 O O . ILE A 1 322 ? 12.717 -17.628 4.682 1.00 94.56 322 ILE A O 1
ATOM 2600 N N . ARG A 1 323 ? 13.474 -16.417 2.936 1.00 95.88 323 ARG A N 1
ATOM 2601 C CA . ARG A 1 323 ? 14.501 -15.653 3.664 1.00 95.88 323 ARG A CA 1
ATOM 2602 C C . ARG A 1 323 ? 14.222 -14.158 3.564 1.00 95.88 323 ARG A C 1
ATOM 2604 O O . ARG A 1 323 ? 13.543 -13.718 2.640 1.00 95.88 323 ARG A O 1
ATOM 2611 N N . THR A 1 324 ? 14.796 -13.386 4.480 1.00 95.25 324 THR A N 1
ATOM 2612 C CA . THR A 1 324 ? 14.878 -11.926 4.383 1.00 95.25 324 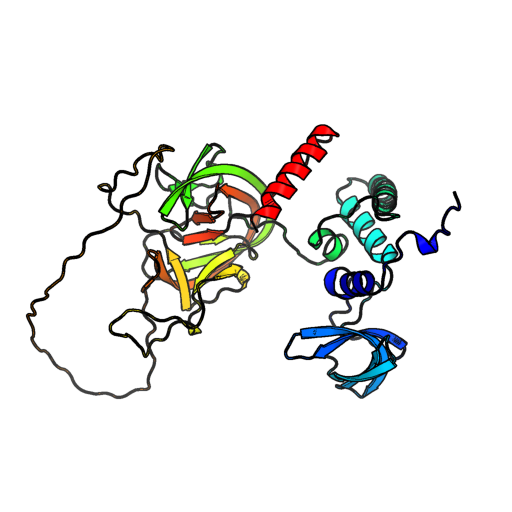THR A CA 1
ATOM 2613 C C . THR A 1 324 ? 16.333 -11.481 4.264 1.00 95.25 324 THR A C 1
ATOM 2615 O O . THR A 1 324 ? 17.225 -12.057 4.889 1.00 95.25 324 THR A O 1
ATOM 2618 N N . GLU A 1 325 ? 16.570 -10.458 3.451 1.00 94.81 325 GLU A N 1
ATOM 2619 C CA . GLU A 1 325 ? 17.871 -9.823 3.238 1.00 94.81 325 GLU A CA 1
ATOM 2620 C C . GLU A 1 325 ? 17.694 -8.305 3.349 1.00 94.81 325 GLU A C 1
ATOM 2622 O O . GLU A 1 325 ? 16.876 -7.730 2.635 1.00 94.81 325 GLU A O 1
ATOM 2627 N N . ASN A 1 326 ? 18.435 -7.646 4.244 1.00 94.06 326 ASN A N 1
ATOM 2628 C CA . ASN A 1 326 ? 18.416 -6.184 4.332 1.00 94.06 326 ASN A CA 1
ATOM 2629 C C . ASN A 1 326 ? 19.051 -5.606 3.063 1.00 94.06 326 ASN A C 1
ATOM 2631 O O . ASN A 1 326 ? 20.222 -5.880 2.793 1.00 94.06 326 ASN A O 1
ATOM 2635 N N . TYR A 1 327 ? 18.299 -4.806 2.311 1.00 92.44 327 TYR A N 1
ATOM 2636 C CA . TYR A 1 327 ? 18.732 -4.259 1.032 1.00 92.44 327 TYR A CA 1
ATOM 2637 C C . TYR A 1 327 ? 18.762 -2.732 1.067 1.00 92.44 327 TYR A C 1
ATOM 2639 O O . TYR A 1 327 ? 17.852 -2.097 1.598 1.00 92.44 327 TYR A O 1
ATOM 2647 N N . THR A 1 328 ? 19.791 -2.148 0.454 1.00 91.44 328 THR A N 1
ATOM 2648 C CA . THR A 1 328 ? 19.906 -0.701 0.250 1.00 91.44 328 THR A CA 1
ATOM 2649 C C . THR A 1 328 ? 20.286 -0.435 -1.201 1.00 91.44 328 THR A C 1
ATOM 2651 O O . THR A 1 328 ? 21.332 -0.907 -1.652 1.00 91.44 328 THR A O 1
ATOM 2654 N N . GLY A 1 329 ? 19.454 0.309 -1.929 1.00 90.31 329 GLY A N 1
ATOM 2655 C CA . GLY A 1 329 ? 19.679 0.639 -3.338 1.00 90.31 329 GLY A CA 1
ATOM 2656 C C . GLY A 1 329 ? 18.395 0.757 -4.160 1.00 90.31 329 GLY A C 1
ATOM 2657 O O . GLY A 1 329 ? 17.284 0.710 -3.625 1.00 90.31 329 GLY A O 1
ATOM 2658 N N . ALA A 1 330 ? 18.556 0.880 -5.477 1.00 87.69 330 ALA A N 1
ATOM 2659 C CA . ALA A 1 330 ? 17.456 1.006 -6.421 1.00 87.69 330 ALA A CA 1
ATOM 2660 C C . ALA A 1 330 ? 16.611 -0.278 -6.512 1.00 87.69 330 ALA A C 1
ATOM 2662 O O . ALA A 1 330 ? 17.132 -1.360 -6.763 1.00 87.69 330 ALA A O 1
ATOM 2663 N N . VAL A 1 331 ? 15.292 -0.150 -6.388 1.00 91.50 331 VAL A N 1
ATOM 2664 C CA . VAL A 1 331 ? 14.305 -1.197 -6.675 1.00 91.50 331 VAL A CA 1
ATOM 2665 C C . VAL A 1 331 ? 13.321 -0.709 -7.738 1.00 91.50 331 VAL A C 1
ATOM 2667 O O . VAL A 1 331 ? 12.944 0.465 -7.775 1.00 91.50 331 VAL A O 1
ATOM 2670 N N . LEU A 1 332 ? 12.925 -1.614 -8.630 1.00 90.69 332 LEU A N 1
ATOM 2671 C CA . LEU A 1 332 ? 12.171 -1.326 -9.847 1.00 90.69 332 LEU A CA 1
ATOM 2672 C C . LEU A 1 332 ? 10.862 -2.113 -9.916 1.00 90.69 332 LEU A C 1
ATOM 2674 O O . LEU A 1 332 ? 10.710 -3.149 -9.269 1.00 90.69 332 LEU A O 1
ATOM 2678 N N . ASP A 1 333 ? 9.936 -1.638 -10.747 1.00 89.19 333 ASP A N 1
ATOM 2679 C CA . ASP A 1 333 ? 8.757 -2.398 -11.175 1.00 89.19 333 ASP A CA 1
ATOM 2680 C C . ASP A 1 333 ? 8.296 -1.990 -12.586 1.00 89.19 333 ASP A C 1
ATOM 2682 O O . ASP A 1 333 ? 8.769 -0.990 -13.139 1.00 89.19 333 ASP A O 1
ATOM 2686 N N . ILE A 1 334 ? 7.381 -2.757 -13.186 1.00 88.12 334 ILE A N 1
ATOM 2687 C CA . ILE A 1 334 ? 6.835 -2.510 -14.528 1.00 88.12 334 ILE A CA 1
ATOM 2688 C C . ILE A 1 334 ? 5.305 -2.619 -14.567 1.00 88.12 334 ILE A C 1
ATOM 2690 O O . ILE A 1 334 ? 4.714 -3.553 -14.031 1.00 88.12 334 ILE A O 1
ATOM 2694 N N . GLU A 1 335 ? 4.648 -1.701 -15.281 1.00 84.44 335 GLU A N 1
ATOM 2695 C CA . GLU A 1 335 ? 3.230 -1.861 -15.615 1.00 84.44 335 GLU A CA 1
ATOM 2696 C C . GLU A 1 335 ? 3.088 -2.649 -16.921 1.00 84.44 335 GLU A C 1
ATOM 2698 O O . GLU A 1 335 ? 3.578 -2.236 -17.968 1.00 84.44 335 GLU A O 1
ATOM 2703 N N . VAL A 1 336 ? 2.362 -3.758 -16.856 1.00 85.06 336 VAL A N 1
ATOM 2704 C CA . VAL A 1 336 ? 1.967 -4.632 -17.968 1.00 85.06 336 VAL A CA 1
ATOM 2705 C C . VAL A 1 336 ? 0.482 -4.452 -18.294 1.00 85.06 336 VAL A C 1
ATOM 2707 O O . VAL A 1 336 ? -0.358 -4.420 -17.392 1.00 85.06 336 VAL A O 1
ATOM 2710 N N . GLU A 1 337 ? 0.161 -4.375 -19.584 1.00 82.62 337 GLU A N 1
ATOM 2711 C CA . GLU A 1 337 ? -1.194 -4.181 -20.118 1.00 82.62 337 GLU A CA 1
ATOM 2712 C C . GLU A 1 337 ? -2.190 -5.323 -19.791 1.00 82.62 337 GLU A C 1
ATOM 2714 O O . GLU A 1 337 ? -1.828 -6.499 -19.784 1.00 82.62 337 GLU A O 1
ATOM 2719 N N . GLU A 1 338 ? -3.474 -4.972 -19.610 1.00 75.06 338 GLU A N 1
ATOM 2720 C CA . GLU A 1 338 ? -4.664 -5.828 -19.383 1.00 75.06 338 GLU A CA 1
ATOM 2721 C C . GLU A 1 338 ? -4.652 -6.784 -18.173 1.00 75.06 338 GLU A C 1
ATOM 2723 O O . GLU A 1 338 ? -5.617 -6.807 -17.416 1.00 75.06 338 GLU A O 1
ATOM 2728 N N . ASP A 1 339 ? -3.643 -7.644 -18.025 1.00 77.94 339 ASP A N 1
ATOM 2729 C CA . ASP A 1 339 ? -3.630 -8.690 -16.986 1.00 77.94 339 ASP A CA 1
ATOM 2730 C C . ASP A 1 339 ? -3.114 -8.202 -15.634 1.00 77.94 339 ASP A C 1
ATOM 2732 O O . ASP A 1 339 ? -3.275 -8.905 -14.638 1.00 77.94 339 ASP A O 1
ATOM 2736 N N . HIS A 1 340 ? -2.463 -7.038 -15.624 1.00 81.25 340 HIS A N 1
ATOM 2737 C CA . HIS A 1 340 ? -1.888 -6.383 -14.451 1.00 81.25 340 HIS A CA 1
ATOM 2738 C C . HIS A 1 340 ? -1.001 -7.297 -13.566 1.00 81.25 340 HIS A C 1
ATOM 2740 O O . HIS A 1 340 ? -0.873 -7.113 -12.356 1.00 81.25 340 HIS A O 1
ATOM 2746 N N . SER A 1 341 ? -0.338 -8.264 -14.210 1.00 88.44 341 SER A N 1
ATOM 2747 C CA . SER A 1 341 ? 0.601 -9.223 -13.616 1.00 88.44 341 SER A CA 1
ATOM 2748 C C . SER A 1 341 ? 1.756 -9.526 -14.568 1.00 88.44 341 SER A C 1
ATOM 2750 O O . SER A 1 341 ? 1.544 -9.523 -15.787 1.00 88.44 341 SER A O 1
ATOM 2752 N N . LEU A 1 342 ? 2.874 -10.002 -14.029 1.00 91.69 342 LEU A N 1
ATOM 2753 C CA . LEU A 1 342 ? 3.981 -10.579 -14.791 1.00 91.69 342 LEU A CA 1
ATOM 2754 C C . LEU A 1 342 ? 4.467 -11.908 -14.185 1.00 91.69 342 LEU A C 1
ATOM 2756 O O . LEU A 1 342 ? 4.025 -12.327 -13.113 1.00 91.69 342 LEU A O 1
ATOM 2760 N N . VAL A 1 343 ? 5.400 -12.559 -14.878 1.00 90.19 343 VAL A N 1
ATOM 2761 C CA . VAL A 1 343 ? 6.141 -13.727 -14.389 1.00 90.19 343 VAL A CA 1
ATOM 2762 C C . VAL A 1 343 ? 7.596 -13.332 -14.122 1.00 90.19 343 VAL A C 1
ATOM 2764 O O . VAL A 1 343 ? 8.283 -12.855 -15.026 1.00 90.19 343 VAL A O 1
ATOM 2767 N N . SER A 1 344 ? 8.078 -13.564 -12.899 1.00 90.50 344 SER A N 1
ATOM 2768 C CA . SER A 1 344 ? 9.472 -13.348 -12.491 1.00 90.50 344 SER A CA 1
ATOM 2769 C C . SER A 1 344 ? 10.024 -14.586 -11.790 1.00 90.50 344 SER A C 1
ATOM 2771 O O . SER A 1 344 ? 9.347 -15.162 -10.942 1.00 90.50 344 SER A O 1
ATOM 2773 N N . ALA A 1 345 ? 11.228 -15.031 -12.170 1.00 86.19 345 ALA A N 1
ATOM 2774 C CA . ALA A 1 345 ? 11.811 -16.304 -11.713 1.00 86.19 345 ALA A CA 1
ATOM 2775 C C . ALA A 1 345 ? 10.823 -17.504 -11.795 1.00 86.19 345 ALA A C 1
ATOM 2777 O O . ALA A 1 345 ? 10.758 -18.367 -10.921 1.00 86.19 345 ALA A O 1
ATOM 2778 N N . GLY A 1 346 ? 9.984 -17.524 -12.837 1.00 84.25 346 GLY A N 1
ATOM 2779 C CA . GLY A 1 346 ? 8.910 -18.503 -13.049 1.00 84.25 346 GLY A CA 1
ATOM 2780 C C . GLY A 1 346 ? 7.639 -18.289 -12.215 1.00 84.25 346 GLY A C 1
ATOM 2781 O O . GLY A 1 346 ? 6.610 -18.879 -12.543 1.00 84.25 346 GLY A O 1
ATOM 2782 N N . VAL A 1 347 ? 7.675 -17.440 -11.184 1.00 90.19 347 VAL A N 1
ATOM 2783 C CA . VAL A 1 347 ? 6.570 -17.150 -10.257 1.00 90.19 347 VAL A CA 1
ATOM 2784 C C . VAL A 1 347 ? 5.676 -16.020 -10.780 1.00 90.19 347 VAL A C 1
ATOM 2786 O O . VAL A 1 347 ? 6.161 -15.019 -11.302 1.00 90.19 347 VAL A O 1
ATOM 2789 N N . VAL A 1 348 ? 4.361 -16.153 -10.600 1.00 91.06 348 VAL A N 1
ATOM 2790 C CA . VAL A 1 348 ? 3.375 -15.109 -10.923 1.00 91.06 348 VAL A CA 1
ATOM 2791 C C . VAL A 1 348 ? 3.298 -14.040 -9.825 1.00 91.06 348 VAL A C 1
ATOM 2793 O O . VAL A 1 348 ? 2.977 -14.343 -8.671 1.00 91.06 348 VAL A O 1
ATOM 2796 N N . ILE A 1 349 ? 3.500 -12.776 -10.207 1.00 91.62 349 ILE A N 1
ATOM 2797 C CA . ILE A 1 349 ? 3.442 -11.602 -9.319 1.00 91.62 349 ILE A CA 1
ATOM 2798 C C . ILE A 1 349 ? 2.565 -10.479 -9.900 1.00 91.62 349 ILE A C 1
ATOM 2800 O O . ILE A 1 349 ? 2.359 -10.385 -11.112 1.00 91.62 349 ILE A O 1
ATOM 2804 N N . SER A 1 350 ? 1.998 -9.656 -9.017 1.00 87.44 350 SER A N 1
ATOM 2805 C CA . SER A 1 350 ? 1.140 -8.516 -9.362 1.00 87.44 350 SER A CA 1
ATOM 2806 C C . SER A 1 350 ? 1.991 -7.301 -9.695 1.00 87.44 350 SER A C 1
ATOM 2808 O O . SER A 1 350 ? 2.833 -6.920 -8.885 1.00 87.44 350 SER A O 1
ATOM 2810 N N . ASN A 1 351 ? 1.671 -6.600 -10.783 1.00 77.38 351 ASN A N 1
ATOM 2811 C CA . ASN A 1 351 ? 2.242 -5.275 -11.028 1.00 77.38 351 ASN A CA 1
ATOM 2812 C C . ASN A 1 351 ? 1.913 -4.324 -9.864 1.00 77.38 351 ASN A C 1
ATOM 2814 O O . ASN A 1 351 ? 0.912 -4.502 -9.153 1.00 77.38 351 ASN A O 1
ATOM 2818 N N . CYS A 1 352 ? 2.682 -3.249 -9.739 1.00 64.38 352 CYS A N 1
ATOM 2819 C CA . CYS A 1 352 ? 2.291 -2.067 -8.997 1.00 64.38 352 CYS A CA 1
ATOM 2820 C C . CYS A 1 352 ? 1.543 -1.065 -9.893 1.00 64.38 352 CYS A C 1
ATOM 2822 O O . CYS A 1 352 ? 1.955 -0.760 -11.012 1.00 64.38 352 CYS A O 1
ATOM 2824 N N . TYR A 1 353 ? 0.455 -0.494 -9.374 1.00 55.84 353 TYR A N 1
ATOM 2825 C CA . TYR A 1 353 ? -0.283 0.589 -10.027 1.00 55.84 353 TYR A CA 1
ATOM 2826 C C . TYR A 1 353 ? 0.355 1.949 -9.720 1.00 55.84 353 TYR A C 1
ATOM 2828 O O . TYR A 1 353 ? -0.212 2.775 -9.001 1.00 55.84 353 TYR A O 1
ATOM 2836 N N . VAL A 1 354 ? 1.561 2.175 -10.243 1.00 48.81 354 VAL A N 1
ATOM 2837 C CA . VAL A 1 354 ? 2.264 3.453 -10.085 1.00 48.81 354 VAL A CA 1
ATOM 2838 C C . VAL A 1 354 ? 1.855 4.408 -11.192 1.00 48.81 354 VAL A C 1
ATOM 2840 O O . VAL A 1 354 ? 2.120 4.188 -12.370 1.00 48.81 354 VAL A O 1
ATOM 2843 N N . ILE A 1 355 ? 1.254 5.527 -10.804 1.00 49.91 355 ILE A N 1
ATOM 2844 C CA . ILE A 1 355 ? 1.123 6.667 -11.701 1.00 49.91 355 ILE A CA 1
ATOM 2845 C C . ILE A 1 355 ? 2.423 7.480 -11.592 1.00 49.91 355 ILE A C 1
ATOM 2847 O O . ILE A 1 355 ? 2.765 7.897 -10.483 1.00 49.91 355 ILE A O 1
ATOM 2851 N N . PRO A 1 356 ? 3.164 7.710 -12.694 1.00 47.00 356 PRO A N 1
ATOM 2852 C CA . PRO A 1 356 ? 4.405 8.474 -12.643 1.00 47.00 356 PRO A CA 1
ATOM 2853 C C . PRO A 1 356 ? 4.136 9.921 -12.216 1.00 47.00 356 PRO A C 1
ATOM 2855 O O . PRO A 1 356 ? 3.108 10.503 -12.578 1.00 47.00 356 PRO A O 1
ATOM 2858 N N . SER A 1 357 ? 5.078 10.511 -11.471 1.00 45.78 357 SER A N 1
ATOM 2859 C CA . SER A 1 357 ? 4.991 11.898 -11.004 1.00 45.78 357 SER A CA 1
ATOM 2860 C C . SER A 1 357 ? 4.636 12.847 -12.158 1.00 45.78 357 SER A C 1
ATOM 2862 O O . SER A 1 357 ? 5.290 12.794 -13.205 1.00 45.78 357 SER A O 1
ATOM 2864 N N . PRO A 1 358 ? 3.620 13.717 -12.003 1.00 60.69 358 PRO A N 1
ATOM 2865 C CA . PRO A 1 358 ? 3.182 14.589 -13.083 1.00 60.69 358 PRO A CA 1
ATOM 2866 C C . PRO A 1 358 ? 4.311 15.524 -13.517 1.00 60.69 358 PRO A C 1
ATOM 2868 O O . PRO A 1 358 ? 4.982 16.126 -12.680 1.00 60.69 358 PRO A O 1
ATOM 2871 N N . HIS A 1 359 ? 4.476 15.715 -14.829 1.00 59.78 359 HIS A N 1
ATOM 2872 C CA . HIS A 1 359 ? 5.281 16.826 -15.338 1.00 59.78 359 HIS A CA 1
ATOM 2873 C C . HIS A 1 359 ? 4.721 18.137 -14.774 1.00 59.78 359 HIS A C 1
ATOM 2875 O O . HIS A 1 359 ? 3.547 18.427 -15.026 1.00 59.78 359 HIS A O 1
ATOM 2881 N N . ASP A 1 360 ? 5.542 18.918 -14.059 1.00 68.2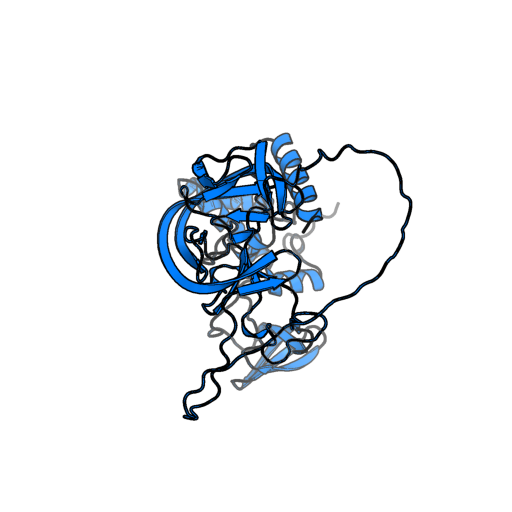5 360 ASP A N 1
ATOM 2882 C CA . ASP A 1 360 ? 5.131 20.152 -13.372 1.00 68.25 360 ASP A CA 1
ATOM 2883 C C . ASP A 1 360 ? 4.593 21.203 -14.356 1.00 68.25 360 ASP A C 1
ATOM 2885 O O . ASP A 1 360 ? 5.309 21.982 -14.985 1.00 68.25 360 ASP A O 1
ATOM 2889 N N . SER A 1 361 ? 3.290 21.098 -14.594 1.00 71.12 361 SER A N 1
ATOM 2890 C CA . SER A 1 361 ? 2.550 21.776 -15.642 1.00 71.12 361 SER A CA 1
ATOM 2891 C C . SER A 1 361 ? 1.071 21.429 -15.493 1.00 71.12 361 SER A C 1
ATOM 2893 O O . SER A 1 361 ? 0.698 20.325 -15.091 1.00 71.12 361 SER A O 1
ATOM 2895 N N . ARG A 1 362 ? 0.191 22.350 -15.890 1.00 66.12 362 ARG A N 1
ATOM 2896 C CA . ARG A 1 362 ? -1.259 22.111 -15.833 1.00 66.12 362 ARG A CA 1
ATOM 2897 C C . ARG A 1 362 ? -1.716 20.984 -16.764 1.00 66.12 362 ARG A C 1
ATOM 2899 O O . ARG A 1 362 ? -2.686 20.311 -16.444 1.00 66.12 362 ARG A O 1
ATOM 2906 N N . GLU A 1 363 ? -1.038 20.773 -17.894 1.00 70.56 363 GLU A N 1
ATOM 2907 C CA . GLU A 1 363 ? -1.351 19.656 -18.793 1.00 70.56 363 GLU A CA 1
ATOM 2908 C C . GLU A 1 363 ? -0.851 18.321 -18.229 1.00 70.56 363 GLU A C 1
ATOM 2910 O O . GLU A 1 363 ? -1.608 17.354 -18.229 1.00 70.56 363 GLU A O 1
ATOM 2915 N N . GLY A 1 364 ? 0.377 18.277 -17.696 1.00 65.50 364 GLY A N 1
ATOM 2916 C CA . GLY A 1 364 ? 0.941 17.089 -17.057 1.00 65.50 364 GLY A CA 1
ATOM 2917 C C . GLY A 1 364 ? 0.054 16.590 -15.924 1.00 65.50 364 GLY A C 1
ATOM 2918 O O . GLY A 1 364 ? -0.409 15.459 -15.985 1.00 65.50 364 GLY A O 1
ATOM 2919 N N . ILE A 1 365 ? -0.300 17.461 -14.973 1.00 67.94 365 ILE A N 1
ATOM 2920 C CA . ILE A 1 365 ? -1.209 17.130 -13.861 1.00 67.94 365 ILE A CA 1
ATOM 2921 C C . ILE A 1 365 ? -2.550 16.564 -14.364 1.00 67.94 365 ILE A C 1
ATOM 2923 O O . ILE A 1 365 ? -3.014 15.549 -13.850 1.00 67.94 365 ILE A O 1
ATOM 2927 N N . MET A 1 366 ? -3.165 17.167 -15.389 1.00 71.50 366 MET A N 1
ATOM 2928 C CA . MET A 1 366 ? -4.447 16.683 -15.927 1.00 71.50 366 MET A CA 1
ATOM 2929 C C . MET A 1 366 ? -4.316 15.357 -16.693 1.00 71.50 366 MET A C 1
ATOM 2931 O O . MET A 1 366 ? -5.216 14.523 -16.618 1.00 71.50 366 MET A O 1
ATOM 2935 N N . ARG A 1 367 ? -3.202 15.134 -17.403 1.00 69.06 367 ARG A N 1
ATOM 2936 C CA . ARG A 1 367 ? -2.902 13.865 -18.085 1.00 69.06 367 ARG A CA 1
ATOM 2937 C C . ARG A 1 367 ? -2.673 12.745 -17.070 1.00 69.06 367 ARG A C 1
ATOM 2939 O O . ARG A 1 367 ? -3.285 11.688 -17.188 1.00 69.06 367 ARG A O 1
ATOM 2946 N N . THR A 1 368 ? -1.869 13.020 -16.047 1.00 62.34 368 THR A N 1
ATOM 2947 C CA . THR A 1 368 ? -1.610 12.143 -14.902 1.00 62.34 368 THR A CA 1
ATOM 2948 C C . THR A 1 368 ? -2.908 11.794 -14.173 1.00 62.34 368 THR A C 1
ATOM 2950 O O . THR A 1 368 ? -3.163 10.618 -13.945 1.00 62.34 368 THR A O 1
ATOM 2953 N N . LEU A 1 369 ? -3.788 12.763 -13.892 1.00 64.50 369 LEU A N 1
ATOM 2954 C CA . LEU A 1 369 ? -5.109 12.510 -13.295 1.00 64.50 369 LEU A CA 1
ATOM 2955 C C . LEU A 1 369 ? -6.008 11.636 -14.194 1.00 64.50 369 LEU A C 1
ATOM 2957 O O . LEU A 1 369 ? -6.744 10.782 -13.698 1.00 64.50 369 LEU A O 1
ATOM 2961 N N . GLY A 1 370 ? -5.926 11.809 -15.516 1.00 66.00 370 GLY A N 1
ATOM 2962 C CA . GLY A 1 370 ? -6.566 10.919 -16.487 1.00 66.00 370 GLY A CA 1
ATOM 2963 C C . GLY A 1 370 ? -6.050 9.478 -16.392 1.00 66.00 370 GLY A C 1
ATOM 2964 O O . GLY A 1 370 ? -6.854 8.553 -16.325 1.00 66.00 370 GLY A O 1
ATOM 2965 N N . GLN A 1 371 ? -4.729 9.290 -16.292 1.00 58.44 371 GLN A N 1
ATOM 2966 C CA . GLN A 1 371 ? -4.117 7.976 -16.057 1.00 58.44 371 GLN A CA 1
ATOM 2967 C C . GLN A 1 371 ? -4.531 7.389 -14.699 1.00 58.44 371 GLN A C 1
ATOM 2969 O O . GLN A 1 371 ? -4.916 6.228 -14.654 1.00 58.44 371 GLN A O 1
ATOM 2974 N N . MET A 1 372 ? -4.554 8.180 -13.614 1.00 55.84 372 MET A N 1
ATOM 2975 C CA . MET A 1 372 ? -5.076 7.735 -12.309 1.00 55.84 372 MET A CA 1
ATOM 2976 C C . MET A 1 372 ? -6.512 7.220 -12.423 1.00 55.84 372 MET A C 1
ATOM 2978 O O . MET A 1 372 ? -6.827 6.168 -11.878 1.00 55.84 372 MET A O 1
ATOM 2982 N N . THR A 1 373 ? -7.372 7.945 -13.141 1.00 57.16 373 THR A N 1
ATOM 2983 C CA . THR A 1 373 ? -8.794 7.602 -13.298 1.00 57.16 373 THR A CA 1
ATOM 2984 C C . THR A 1 373 ? -8.970 6.307 -14.092 1.00 57.16 373 THR A C 1
ATOM 2986 O O . THR A 1 373 ? -9.768 5.460 -13.707 1.00 57.16 373 THR A O 1
ATOM 2989 N N . GLU A 1 374 ? -8.198 6.137 -15.168 1.00 56.38 374 GLU A N 1
ATOM 2990 C CA . GLU A 1 374 ? -8.224 4.950 -16.033 1.00 56.38 374 GLU A CA 1
ATOM 2991 C C . GLU A 1 374 ? -7.528 3.723 -15.414 1.00 56.38 374 GLU A C 1
ATOM 2993 O O . GLU A 1 374 ? -7.809 2.595 -15.801 1.00 56.38 374 GLU A O 1
ATOM 2998 N N . ILE A 1 375 ? -6.636 3.921 -14.442 1.00 51.28 375 ILE A N 1
ATOM 2999 C CA . ILE A 1 375 ? -6.033 2.842 -13.647 1.00 51.28 375 ILE A CA 1
ATOM 3000 C C . ILE A 1 375 ? -6.977 2.427 -12.511 1.00 51.28 375 ILE A C 1
ATOM 3002 O O . ILE A 1 375 ? -7.248 1.243 -12.328 1.00 51.28 375 ILE A O 1
ATOM 3006 N N . MET A 1 376 ? -7.541 3.390 -11.775 1.00 47.47 376 MET A N 1
ATOM 3007 C CA . MET A 1 376 ? -8.455 3.122 -10.656 1.00 47.47 376 MET A CA 1
ATOM 3008 C C . MET A 1 376 ? -9.831 2.599 -11.096 1.00 47.47 376 MET A C 1
ATOM 3010 O O . MET A 1 376 ? -10.550 2.047 -10.269 1.00 47.47 376 MET A O 1
ATOM 3014 N N . SER A 1 377 ? -10.202 2.723 -12.375 1.00 47.38 377 SER A N 1
ATOM 3015 C CA . SER A 1 377 ? -11.408 2.102 -12.945 1.00 47.38 377 SER A CA 1
ATOM 3016 C C . SER A 1 377 ? -11.263 0.598 -13.236 1.00 47.38 377 SER A C 1
ATOM 3018 O O . SER A 1 377 ? -12.250 -0.040 -13.602 1.00 47.38 377 SER A O 1
ATOM 3020 N N . ARG A 1 378 ? -10.051 0.037 -13.090 1.00 49.53 378 ARG A N 1
ATOM 3021 C CA . ARG A 1 378 ? -9.700 -1.362 -13.411 1.00 49.53 378 ARG A CA 1
ATOM 3022 C C . ARG A 1 378 ? -9.383 -2.230 -12.180 1.00 49.53 378 ARG A C 1
ATOM 3024 O O . ARG A 1 378 ? -9.066 -3.406 -12.356 1.00 49.53 378 ARG A O 1
ATOM 3031 N N . GLY A 1 379 ? -9.404 -1.644 -10.979 1.00 33.50 379 GLY A N 1
ATOM 3032 C CA . GLY A 1 379 ? -9.049 -2.285 -9.701 1.00 33.50 379 GLY A CA 1
ATOM 3033 C C . GLY A 1 379 ? -10.224 -2.897 -8.946 1.00 33.50 379 GLY A C 1
ATOM 3034 O O . GLY A 1 379 ? -11.359 -2.404 -9.122 1.00 33.50 379 GLY A O 1
#

Foldseek 3Di:
DDDDDQVPQQDDDQVVLVCCQVQQFDWDPVCPPPDAQAWKWFQPDPVVSDIFIFGFHDDPPQKTWTQGPVRDIDIDGVVRIIGGPDNDVLVLQLLLLLQVLVVDDDVVSSVVRSVVSSVCPISPVDDDDRLSSRPRNDPDPPDLDKWFPQQFWFQFPVGTDGLVPDDFQTWFAAPVRDTWGFHDKDKDWDFAKWKWWAFPPDPFHTGTIGQQWWFWWAAQVQFPLVDPDPVHTGGNDDIDGGGSNPDDFFIWFWFDDDDDPPPDDDPPDPDDDDDDDDDDDDDDDDDDDDDDDDDDDDDDDPRPDDQWDDDPNTIIGTTHDMDIDGDTTMIMFTQTPDRQWTAISRTITGGRLDQPDFDPDPVSVVVSVVSVVVSVVND

Mean predicted aligned error: 16.97 Å